Protein 3MUQ (pdb70)

Secondary structure (DSSP, 8-state):
-EEEEEEEHHHHHHTHHHHHHHHHHHHH--EEEEEEE-HHHHH--TTSSSSB----HHHHHHHHHTTSEEEEEE--EEB-EEE-TT-TT--TT-SSHHHHHHHHHHTT--EEE--S--HHHHH--HHHHHT--S-STTEEE-----TTT------B--BHHHHHHHGGG-S-EEEE---GGGEE--EEEEE-TTT-TTS-HHHHHHHHHHHHSHHHHHHHHHHH-/-EEEEEEEHHHHHHTGGGGTHHHHHHHH--EEEEEEE-HHHHH--TTSSSSB----HHHHHHHHHTTSEEEEEE--EEB-EEE-TT-TT--TT-S-HHHHHHHHHHTT--EEE--S-SHHHHH--HHHHHT----STTEEE-----TTT------B--BHHHHHHHGGG-S-EEEE---GGGEE--EEEEE-TTT-TTS-HHHHHHHHHHHHSHHHHHHHHHHH-

B-factor: mean 27.01, std 13.48, range [6.43, 118.41]

Sequence (450 aa):
EHVRLATTTSTYHSGLLDYLLPQFEEKDTGYKVDVIAAGTGKALKGENGDVDLVTHAPKAEGTFVEKGYGVLPRKLYNDFVIVGPKADPAKIKDDESVLDVFKEIANKNATFISRGDDSGTHKKEGFWAQTKIEPNFGGYRSVGQGGPTLNASEQGYTSDRGTWLAYQNKLDLEILFQGDEKLFNPYQVILVNPERYPTINYQGAKAFSDWLVNPRGQELINGFRLEHVRLATTTSTYHSGLLDYLLPQFEKDTGYKVDVIAAGTGKALKGENGDVDLVTHAPKAEGTFVEKGYGVLPRKLYNDFVIVGPKADPAKIKDDESVLDVFKEIANKNATFISRGDDSGTHKKEGFWAQTKIEPNFGGYRSVGQGGPTLNASEQGYTSDRGTWLAYQNKLDLEILFQGDEKLFNPYQVILVNPERYPTINYQGAKAFSDWLVNPRGQELINGFRL

Foldseek 3Di:
DEFEEEEAPLVVLLCLCVLFQVVLCVPPVYHYDYDHHHPVVSLVCLVQPGFKYYFDVVVVVVSVVVPQWDDKDWLKQADFKKFAPVPVLPCLPPQAVLVVVVSCQVVLFAEEALLASFSQNSLVVSCVVNVHDQPRPNYHHPNHDLVSQCVQVTGMYTGVVSCVVCVVPGNMDGRDRNYVSRITTDIMTGGRCVVPVPHDNVSSVSSVVCSPDPNNSVSSVVRRD/DEAEEEEEPLVVQLCLVVLFQVVLCVVPVYHYDYDYHHPVVSLVCQVLPGFKYYFDVVVVVVCVVVPQWPDKDFLKFADFKKFAPVPPLPCLPPDAVLVVVVSCQVVLFAEFALLASFSRNSLCVSCVVNVHDRPRPSYHNDNHDLVSQCSQVGTMYDGVVVCVVCVVVGNMDGRDGDHPSRITGDMMTGGHCVVVVPRPNVSSVSSVVCSNDPVNSVSSVVRHD

Organism: Vibrio parahaemolyticus serotype O3:K6 (strain RIMD 2210633) (NCBI:txid223926)

InterPro domains:
  IPR024370 PBP domain [PF12849] (28-248)
  IPR052738 ABC transporter tungstate-binding [PTHR37945] (5-270)

Solvent-accessible surface area: 19476 Å² total

CATH classification: 3.40.190.10 (+1 more: 3.40.190.10)

Nearest PDB structures (foldseek):
  3muq-assembly1_A  TM=1.004E+00  e=1.798E-47  Vibrio parahaemolyticus RIMD 2210633
  3kn3-assembly3_C  TM=7.436E-01  e=1.935E-24  Wolinella succinogenes
  3lr1-assembly1_A  TM=5.703E-01  e=4.621E-26  Geobacter sulfurreducens PCA
  5my5-assembly1_A  TM=5.866E-01  e=2.813E-23  Oleidesulfovibrio alaskensis G20
  5l9s-assembly2_B  TM=3.871E-01  e=1.522E-06  Agrobacterium fabrum str. C58

Radius of gyration: 23.58 Å; Cα contacts (8 Å, |Δi|>4): 899; chains: 2; bounding box: 56×64×48 Å

Structure (mmCIF, N/CA/C/O backbone):
data_3MUQ
#
_entry.id   3MUQ
#
_cell.length_a   107.075
_cell.length_b   109.088
_cell.length_c   51.665
_cell.angle_alpha   90.00
_cell.angle_beta   90.00
_cell.angle_gamma   90.00
#
_symmetry.space_group_name_H-M   'P 21 21 2'
#
loop_
_entity.id
_entity.type
_entity.pdbx_description
1 polymer 'uncharacterized conserved protein'
2 water water
#
loop_
_atom_site.group_PDB
_atom_site.id
_atom_site.type_symbol
_atom_site.label_atom_id
_atom_site.label_alt_id
_atom_site.label_comp_id
_atom_site.label_asym_id
_atom_site.label_entity_id
_atom_site.label_seq_id
_atom_site.pdbx_PDB_ins_code
_atom_site.Cartn_x
_atom_site.Cartn_y
_atom_site.Cartn_z
_atom_site.occupancy
_atom_site.B_iso_or_equiv
_atom_site.auth_seq_id
_atom_site.auth_comp_id
_atom_site.auth_asym_id
_atom_site.auth_atom_id
_atom_site.pdbx_PDB_model_num
ATOM 1 N N . GLU A 1 5 ? 57.622 20.179 18.894 1.00 38.03 27 GLU A N 1
ATOM 2 C CA . GLU A 1 5 ? 58.728 21.011 19.368 1.00 41.33 27 GLU A CA 1
ATOM 3 C C . GLU A 1 5 ? 59.961 20.175 19.742 1.00 32.89 27 GLU A C 1
ATOM 4 O O . GLU A 1 5 ? 59.891 19.244 20.553 1.00 29.57 27 GLU A O 1
ATOM 10 N N . HIS A 1 6 ? 61.094 20.498 19.132 1.00 29.32 28 HIS A N 1
ATOM 11 C CA . HIS A 1 6 ? 62.197 19.548 19.106 1.00 31.48 28 HIS A CA 1
ATOM 12 C C . HIS A 1 6 ? 63.367 19.917 20.004 1.00 29.35 28 HIS A C 1
ATOM 13 O O . HIS A 1 6 ? 63.816 21.060 20.027 1.00 26.17 28 HIS A O 1
ATOM 20 N N . VAL A 1 7 ? 63.818 18.934 20.775 1.00 20.50 29 VAL A N 1
ATOM 21 C CA . VAL A 1 7 ? 64.908 19.123 21.711 1.00 17.37 29 VAL A CA 1
ATOM 22 C C . VAL A 1 7 ? 66.026 18.176 21.307 1.00 22.02 29 VAL A C 1
ATOM 23 O O . VAL A 1 7 ? 65.813 16.979 21.198 1.00 22.98 29 VAL A O 1
ATOM 27 N N . ARG A 1 8 ? 67.209 18.713 21.057 1.00 16.11 30 ARG A N 1
ATOM 28 C CA . ARG A 1 8 ? 68.338 17.888 20.671 1.00 14.55 30 ARG A CA 1
ATOM 29 C C . ARG A 1 8 ? 69.240 17.646 21.878 1.00 15.27 30 ARG A C 1
ATOM 30 O O . ARG A 1 8 ? 69.708 18.598 22.508 1.00 16.46 30 ARG A O 1
ATOM 38 N N . LEU A 1 9 ? 69.471 16.368 22.181 1.00 16.88 31 LEU A N 1
ATOM 39 C CA . LEU A 1 9 ? 70.302 15.937 23.301 1.00 12.18 31 LEU A CA 1
ATOM 40 C C . LEU A 1 9 ? 71.557 15.252 22.792 1.00 18.57 31 LEU A C 1
ATOM 41 O O . LEU A 1 9 ? 71.469 14.275 22.049 1.00 18.10 31 LEU A O 1
ATOM 46 N N . ALA A 1 10 ? 72.725 15.756 23.181 1.00 16.50 32 ALA A N 1
ATOM 47 C CA . ALA A 1 10 ? 73.967 15.021 22.939 1.00 17.66 32 ALA A CA 1
ATOM 48 C C . ALA A 1 10 ? 74.261 14.168 24.162 1.00 16.75 32 ALA A C 1
ATOM 49 O O . ALA A 1 10 ? 74.202 14.655 25.302 1.00 17.34 32 ALA A O 1
ATOM 51 N N . THR A 1 11 ? 74.562 12.892 23.948 1.00 18.96 33 THR A N 1
ATOM 52 C CA . THR A 1 11 ? 74.982 12.044 25.067 1.00 23.46 33 THR A CA 1
ATOM 53 C C . THR A 1 11 ? 76.038 11.047 24.613 1.00 21.84 33 THR A C 1
ATOM 54 O O . THR A 1 11 ? 76.460 11.070 23.458 1.00 23.56 33 THR A O 1
ATOM 58 N N . THR A 1 12 ? 76.459 10.164 25.515 1.00 15.67 34 THR A N 1
ATOM 59 C CA . THR A 1 12 ? 77.470 9.172 25.163 1.00 22.08 34 THR A CA 1
ATOM 60 C C . THR A 1 12 ? 76.897 7.906 24.517 1.00 23.08 34 THR A C 1
ATOM 61 O O . THR A 1 12 ? 75.732 7.560 24.698 1.00 21.10 34 THR A O 1
ATOM 65 N N . THR A 1 13 ? 77.749 7.216 23.769 1.00 32.32 35 THR A N 1
ATOM 66 C CA . THR A 1 13 ? 77.400 5.933 23.173 1.00 32.56 35 THR A CA 1
ATOM 67 C C . THR A 1 13 ? 76.997 4.938 24.256 1.00 27.72 35 THR A C 1
ATOM 68 O O . THR A 1 13 ? 76.004 4.242 24.104 1.00 32.02 35 THR A O 1
ATOM 72 N N . SER A 1 14 ? 77.769 4.884 25.342 1.00 29.66 36 SER A N 1
ATOM 73 C CA . SER A 1 14 ? 77.422 4.073 26.507 1.00 35.15 36 SER A CA 1
ATOM 74 C C . SER A 1 14 ? 75.966 4.271 26.877 1.00 34.06 36 SER A C 1
ATOM 75 O O . SER A 1 14 ? 75.185 3.321 26.962 1.00 27.15 36 SER A O 1
ATOM 78 N N . THR A 1 15 ? 75.623 5.531 27.113 1.00 30.24 37 THR A N 1
ATOM 79 C CA . THR A 1 15 ? 74.298 5.907 27.582 1.00 26.23 37 THR A CA 1
ATOM 80 C C . THR A 1 15 ? 73.214 5.498 26.587 1.00 25.94 37 THR A C 1
ATOM 81 O O . THR A 1 15 ? 72.191 4.918 26.966 1.00 23.73 37 THR A O 1
ATOM 85 N N . TYR A 1 16 ? 73.446 5.794 25.313 1.00 23.70 38 TYR A N 1
ATOM 86 C CA . TYR A 1 16 ? 72.497 5.431 24.268 1.00 26.08 38 TYR A CA 1
ATOM 87 C C . TYR A 1 16 ? 72.221 3.935 24.265 1.00 29.51 38 TYR A C 1
ATOM 88 O O . TYR A 1 16 ? 71.075 3.505 24.127 1.00 33.63 38 TYR A O 1
ATOM 97 N N . HIS A 1 17 ? 73.268 3.137 24.409 1.00 29.56 39 HIS A N 1
ATOM 98 C CA . HIS A 1 17 ? 73.089 1.693 24.334 1.00 38.42 39 HIS A CA 1
ATOM 99 C C . HIS A 1 17 ? 72.538 1.104 25.621 1.00 34.53 39 HIS A C 1
ATOM 100 O O . HIS A 1 17 ? 71.907 0.048 25.600 1.00 30.66 39 HIS A O 1
ATOM 107 N N . SER A 1 18 ? 72.752 1.812 26.728 1.00 27.96 40 SER A N 1
ATOM 108 C CA . SER A 1 18 ? 72.264 1.389 28.034 1.00 27.35 40 SER A CA 1
ATOM 109 C C . SER A 1 18 ? 70.752 1.136 28.047 1.00 28.30 40 SER A C 1
ATOM 110 O O . SER A 1 18 ? 70.266 0.311 28.813 1.00 28.57 40 SER A O 1
ATOM 113 N N . GLY A 1 19 ? 70.010 1.852 27.206 1.00 30.37 41 GLY A N 1
ATOM 114 C CA . GLY A 1 19 ? 68.558 1.757 27.215 1.00 26.65 41 GLY A CA 1
ATOM 115 C C . GLY A 1 19 ? 67.864 2.775 28.115 1.00 28.03 41 GLY A C 1
ATOM 116 O O . GLY A 1 19 ? 66.638 2.895 28.101 1.00 23.86 41 GLY A O 1
ATOM 117 N N . LEU A 1 20 ? 68.644 3.519 28.895 1.00 23.83 42 LEU A N 1
ATOM 118 C CA . LEU A 1 20 ? 68.089 4.548 29.775 1.00 19.86 42 LEU A CA 1
ATOM 119 C C . LEU A 1 20 ? 67.035 5.437 29.100 1.00 17.88 42 LEU A C 1
ATOM 120 O O . LEU A 1 20 ? 65.938 5.635 29.624 1.00 23.20 42 LEU A O 1
ATOM 125 N N . LEU A 1 21 ? 67.381 5.981 27.942 1.00 14.25 43 LEU A N 1
ATOM 126 C CA . LEU A 1 21 ? 66.528 6.952 27.282 1.00 23.53 43 LEU A CA 1
ATOM 127 C C . LEU A 1 21 ? 65.228 6.335 26.759 1.00 29.19 43 LEU A C 1
ATOM 128 O O . LEU A 1 21 ? 64.177 6.994 26.743 1.00 24.83 43 LEU A O 1
ATOM 133 N N . ASP A 1 22 ? 65.295 5.068 26.363 1.00 29.32 44 ASP A N 1
ATOM 134 C CA . ASP A 1 22 ? 64.104 4.340 25.941 1.00 38.36 44 ASP A CA 1
ATOM 135 C C . ASP A 1 22 ? 63.103 4.259 27.075 1.00 35.79 44 ASP A C 1
ATOM 136 O O . ASP A 1 22 ? 61.903 4.132 26.849 1.00 37.09 44 ASP A O 1
ATOM 141 N N . TYR A 1 23 ? 63.608 4.344 28.298 1.00 33.50 45 TYR A N 1
ATOM 142 C CA . TYR A 1 23 ? 62.783 4.291 29.498 1.00 36.09 45 TYR A CA 1
ATOM 143 C C . TYR A 1 23 ? 62.158 5.656 29.820 1.00 35.16 45 TYR A C 1
ATOM 144 O O . TYR A 1 23 ? 61.050 5.733 30.338 1.00 42.98 45 TYR A O 1
ATOM 153 N N . LEU A 1 24 ? 62.878 6.731 29.518 1.00 26.11 46 LEU A N 1
ATOM 154 C CA . LEU A 1 24 ? 62.464 8.091 29.891 1.00 28.70 46 LEU A CA 1
ATOM 155 C C . LEU A 1 24 ? 61.617 8.821 28.848 1.00 23.29 46 LEU A C 1
ATOM 156 O O . LEU A 1 24 ? 60.599 9.445 29.172 1.00 22.07 46 LEU A O 1
ATOM 161 N N . LEU A 1 25 ? 62.078 8.773 27.604 1.00 22.04 47 LEU A N 1
ATOM 162 C CA . LEU A 1 25 ? 61.576 9.660 26.561 1.00 19.07 47 LEU A CA 1
ATOM 163 C C . LEU A 1 25 ? 60.104 9.538 26.269 1.00 19.04 47 LEU A C 1
ATOM 164 O O . LEU A 1 25 ? 59.441 10.556 26.089 1.00 18.44 47 LEU A O 1
ATOM 169 N N . PRO A 1 26 ? 59.595 8.295 26.184 1.00 22.01 48 PRO A N 1
ATOM 170 C CA . PRO A 1 26 ? 58.167 8.096 25.920 1.00 27.87 48 PRO A CA 1
ATOM 171 C C . PRO A 1 26 ? 57.292 8.823 26.934 1.00 25.27 48 PRO A C 1
ATOM 172 O O . PRO A 1 26 ? 56.351 9.526 26.541 1.00 19.87 48 PRO A O 1
ATOM 176 N N . GLN A 1 27 ? 57.600 8.678 28.224 1.00 20.94 49 GLN A N 1
ATOM 177 C CA . GLN A 1 27 ? 56.814 9.375 29.239 1.00 17.37 49 GLN A CA 1
ATOM 178 C C . GLN A 1 27 ? 56.985 10.890 29.134 1.00 18.91 49 GLN A C 1
ATOM 179 O O . GLN A 1 27 ? 56.018 11.653 29.254 1.00 21.12 49 GLN A O 1
ATOM 185 N N . PHE A 1 28 ? 58.215 11.335 28.901 1.00 14.71 50 PHE A N 1
ATOM 186 C CA . PHE A 1 28 ? 58.459 12.771 28.806 1.00 15.78 50 PHE A CA 1
ATOM 187 C C . PHE A 1 28 ? 57.689 13.386 27.649 1.00 17.30 50 PHE A C 1
ATOM 188 O O . PHE A 1 28 ? 57.140 14.477 27.790 1.00 18.64 50 PHE A O 1
ATOM 196 N N A GLU A 1 29 ? 57.641 12.698 26.508 0.51 16.40 51 GLU A N 1
ATOM 197 N N B GLU A 1 29 ? 57.630 12.679 26.525 0.49 16.38 51 GLU A N 1
ATOM 198 C CA A GLU A 1 29 ? 56.892 13.225 25.364 0.51 19.46 51 GLU A CA 1
ATOM 199 C CA B GLU A 1 29 ? 56.907 13.175 25.357 0.49 19.17 51 GLU A CA 1
ATOM 200 C C A GLU A 1 29 ? 55.410 13.239 25.674 0.51 21.27 51 GLU A C 1
ATOM 201 C C B GLU A 1 29 ? 55.416 13.204 25.623 0.49 21.30 51 GLU A C 1
ATOM 202 O O A GLU A 1 29 ? 54.712 14.205 25.370 0.51 23.05 51 GLU A O 1
ATOM 203 O O B GLU A 1 29 ? 54.723 14.148 25.249 0.49 22.71 51 GLU A O 1
ATOM 214 N N . LYS A 1 30 ? 54.933 12.151 26.267 1.00 23.53 52 LYS A N 1
ATOM 215 C CA . LYS A 1 30 ? 53.540 12.058 26.665 1.00 27.88 52 LYS A CA 1
ATOM 216 C C . LYS A 1 30 ? 53.210 13.223 27.586 1.00 30.16 52 LYS A C 1
ATOM 217 O O . LYS A 1 30 ? 52.176 13.868 27.442 1.00 28.16 52 LYS A O 1
ATOM 223 N N . ASP A 1 31 ? 54.095 13.495 28.537 1.00 26.90 53 ASP A N 1
ATOM 224 C CA . ASP A 1 31 ? 53.834 14.546 29.523 1.00 25.28 53 ASP A CA 1
ATOM 225 C C . ASP A 1 31 ? 53.829 15.947 28.919 1.00 25.02 53 ASP A C 1
ATOM 226 O O . ASP A 1 31 ? 52.947 16.741 29.206 1.00 26.23 53 ASP A O 1
ATOM 231 N N . THR A 1 32 ? 54.813 16.252 28.081 1.00 24.87 54 THR A N 1
ATOM 232 C CA . THR A 1 32 ? 55.062 17.642 27.711 1.00 23.83 54 THR A CA 1
ATOM 233 C C . THR A 1 32 ? 54.810 18.011 26.248 1.00 24.57 54 THR A C 1
ATOM 234 O O . THR A 1 32 ? 54.675 19.181 25.927 1.00 29.98 54 THR A O 1
ATOM 238 N N . GLY A 1 33 ? 54.772 17.021 25.371 1.00 21.52 55 GLY A N 1
ATOM 239 C CA . GLY A 1 33 ? 54.679 17.278 23.949 1.00 21.64 55 GLY A CA 1
ATOM 240 C C . GLY A 1 33 ? 56.023 17.545 23.279 1.00 28.91 55 GLY A C 1
ATOM 241 O O . GLY A 1 33 ? 56.075 17.755 22.068 1.00 24.67 55 GLY A O 1
ATOM 242 N N . TYR A 1 34 ? 57.116 17.553 24.040 1.00 23.80 56 TYR A N 1
ATOM 243 C CA . TYR A 1 34 ? 58.417 17.764 23.411 1.00 23.04 56 TYR A CA 1
ATOM 244 C C . TYR A 1 34 ? 58.936 16.457 22.839 1.00 27.13 56 TYR A C 1
ATOM 245 O O . TYR A 1 34 ? 58.748 15.391 23.435 1.00 23.06 56 TYR A O 1
ATOM 254 N N . LYS A 1 35 ? 59.602 16.545 21.692 1.00 25.59 57 LYS A N 1
ATOM 255 C CA . LYS A 1 35 ? 60.263 15.384 21.101 1.00 25.32 57 LYS A CA 1
ATOM 256 C C . LYS A 1 35 ? 61.778 15.501 21.225 1.00 21.69 57 LYS A C 1
ATOM 257 O O . LYS A 1 35 ? 62.375 16.456 20.741 1.00 25.07 57 LYS A O 1
ATOM 263 N N . VAL A 1 36 ? 62.406 14.528 21.869 1.00 22.09 58 VAL A N 1
ATOM 264 C CA . VAL A 1 36 ? 63.857 14.557 22.060 1.00 21.73 58 VAL A CA 1
ATOM 265 C C . VAL A 1 36 ? 64.593 13.731 20.999 1.00 24.67 58 VAL A C 1
ATOM 266 O O . VAL A 1 36 ? 64.348 12.536 20.871 1.00 22.13 58 VAL A O 1
ATOM 270 N N . ASP A 1 37 ? 65.471 14.371 20.226 1.00 17.46 59 ASP A N 1
ATOM 271 C CA . ASP A 1 37 ? 66.384 13.638 19.331 1.00 20.45 59 ASP A CA 1
ATOM 272 C C . ASP A 1 37 ? 67.692 13.388 20.073 1.00 20.54 59 ASP A C 1
ATOM 273 O O . ASP A 1 37 ? 68.292 14.315 20.612 1.00 23.09 59 ASP A O 1
ATOM 278 N N . VAL A 1 38 ? 68.123 12.136 20.106 1.00 18.88 60 VAL A N 1
ATOM 279 C CA . VAL A 1 38 ? 69.366 11.773 20.769 1.00 18.55 60 VAL A CA 1
ATOM 280 C C . VAL A 1 38 ? 70.495 11.633 19.742 1.00 25.69 60 VAL A C 1
ATOM 281 O O . VAL A 1 38 ? 70.344 10.960 18.721 1.00 20.68 60 VAL A O 1
ATOM 285 N N . ILE A 1 39 ? 71.610 12.308 20.000 1.00 20.86 61 ILE A N 1
ATOM 286 C CA . ILE A 1 39 ? 72.800 12.149 19.186 1.00 22.13 61 ILE A CA 1
ATOM 287 C C . ILE A 1 39 ? 73.910 11.642 20.097 1.00 22.90 61 ILE A C 1
ATOM 288 O O . ILE A 1 39 ? 74.382 12.362 20.984 1.00 22.57 61 ILE A O 1
ATOM 293 N N . ALA A 1 40 ? 74.325 10.406 19.871 1.00 21.02 62 ALA A N 1
ATOM 294 C CA . ALA A 1 40 ? 75.235 9.723 20.780 1.00 27.12 62 ALA A CA 1
ATOM 295 C C . ALA A 1 40 ? 76.640 9.655 20.208 1.00 31.86 62 ALA A C 1
ATOM 296 O O . ALA A 1 40 ? 76.835 9.250 19.070 1.00 40.38 62 ALA A O 1
ATOM 298 N N . ALA A 1 41 ? 77.615 10.062 21.004 1.00 23.56 63 ALA A N 1
ATOM 299 C CA . ALA A 1 41 ? 78.999 10.079 20.566 1.00 27.23 63 ALA A CA 1
ATOM 300 C C . ALA A 1 41 ? 79.907 9.903 21.776 1.00 31.75 63 ALA A C 1
ATOM 301 O O . ALA A 1 41 ? 79.440 9.611 22.879 1.00 31.57 63 ALA A O 1
ATOM 303 N N . GLY A 1 42 ? 81.208 10.073 21.570 1.00 32.24 64 GLY A N 1
ATOM 304 C CA . GLY A 1 42 ? 82.148 10.065 22.673 1.00 28.01 64 GLY A CA 1
ATOM 305 C C . GLY A 1 42 ? 81.926 11.285 23.544 1.00 24.97 64 GLY A C 1
ATOM 306 O O . GLY A 1 42 ? 81.265 12.239 23.136 1.00 25.22 64 GLY A O 1
ATOM 307 N N . THR A 1 43 ? 82.473 11.250 24.751 1.00 24.64 65 THR A N 1
ATOM 308 C CA . THR A 1 43 ? 82.288 12.329 25.715 1.00 19.74 65 THR A CA 1
ATOM 309 C C . THR A 1 43 ? 82.792 13.672 25.201 1.00 22.16 65 THR A C 1
ATOM 310 O O . THR A 1 43 ? 82.071 14.666 25.255 1.00 22.24 65 THR A O 1
ATOM 314 N N . GLY A 1 44 ? 84.030 13.704 24.705 1.00 20.02 66 GLY A N 1
ATOM 315 C CA . GLY A 1 44 ? 84.585 14.942 24.182 1.00 17.06 66 GLY A CA 1
ATOM 316 C C . GLY A 1 44 ? 83.743 15.503 23.039 1.00 23.31 66 GLY A C 1
ATOM 317 O O . GLY A 1 44 ? 83.586 16.722 22.910 1.00 22.32 66 GLY A O 1
ATOM 318 N N . LYS A 1 45 ? 83.198 14.613 22.205 1.00 20.94 67 LYS A N 1
ATOM 319 C CA . LYS A 1 45 ? 82.416 15.041 21.043 1.00 26.61 67 LYS A CA 1
ATOM 320 C C . LYS A 1 45 ? 81.036 15.554 21.472 1.00 24.83 67 LYS A C 1
ATOM 321 O O . LYS A 1 45 ? 80.583 16.611 21.020 1.00 21.23 67 LYS A O 1
ATOM 327 N N . ALA A 1 46 ? 80.372 14.807 22.349 1.00 16.45 68 AL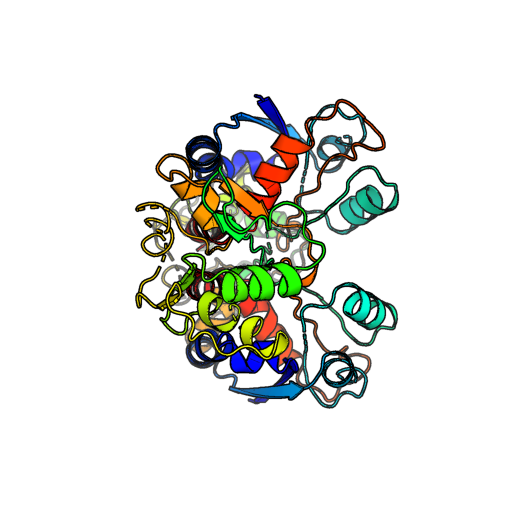A A N 1
ATOM 328 C CA . ALA A 1 46 ? 79.117 15.273 22.919 1.00 14.13 68 ALA A CA 1
ATOM 329 C C . ALA A 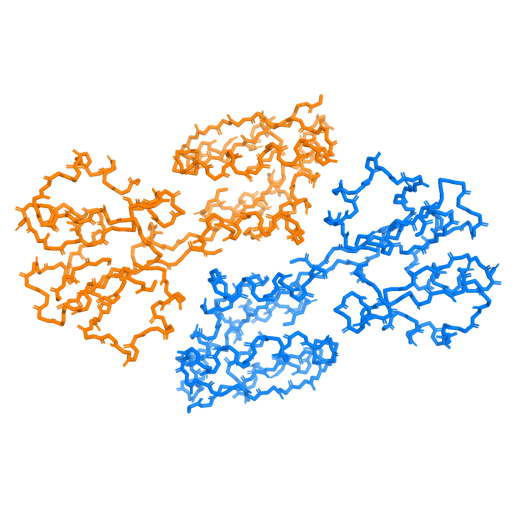1 46 ? 79.284 16.693 23.482 1.00 15.73 68 ALA A C 1
ATOM 330 O O . ALA A 1 46 ? 78.500 17.588 23.167 1.00 17.79 68 ALA A O 1
ATOM 332 N N . LEU A 1 47 ? 80.300 16.909 24.311 1.00 20.17 69 LEU A N 1
ATOM 333 C CA . LEU A 1 47 ? 80.503 18.239 24.910 1.00 17.85 69 LEU A CA 1
ATOM 334 C C . LEU A 1 47 ? 80.870 19.295 23.856 1.00 19.48 69 LEU A C 1
ATOM 335 O O . LEU A 1 47 ? 80.433 20.456 23.916 1.00 21.44 69 LEU A O 1
ATOM 340 N N . LYS A 1 48 ? 81.675 18.889 22.886 1.00 15.84 70 LYS A N 1
ATOM 341 C CA . LYS A 1 48 ? 82.031 19.778 21.776 1.00 18.07 70 LYS A CA 1
ATOM 342 C C . LYS A 1 48 ? 80.792 20.229 20.997 1.00 15.24 70 LYS A C 1
ATOM 343 O O . LYS A 1 48 ? 80.695 21.380 20.555 1.00 19.67 70 LYS A O 1
ATOM 357 N N . GLY A 1 50 ? 77.902 20.612 22.249 1.00 13.90 72 GLY A N 1
ATOM 358 C CA . GLY A 1 50 ? 77.295 21.603 23.125 1.00 13.40 72 GLY A CA 1
ATOM 359 C C . GLY A 1 50 ? 78.045 22.927 23.082 1.00 15.71 72 GLY A C 1
ATOM 360 O O . GLY A 1 50 ? 77.450 24.015 22.981 1.00 18.47 72 GLY A O 1
ATOM 361 N N . GLU A 1 51 ? 79.368 22.843 23.140 1.00 12.79 73 GLU A N 1
ATOM 362 C CA . GLU A 1 51 ? 80.218 24.032 22.964 1.00 13.65 73 GLU A CA 1
ATOM 363 C C . GLU A 1 51 ? 79.945 24.753 21.631 1.00 16.75 73 GLU A C 1
ATOM 364 O O . GLU A 1 51 ? 79.984 25.990 21.549 1.00 12.92 73 GLU A O 1
ATOM 370 N N . ASN A 1 52 ? 79.689 23.976 20.583 1.00 17.01 74 ASN A N 1
ATOM 371 C CA . ASN A 1 52 ? 79.436 24.557 19.264 1.00 17.40 74 ASN A CA 1
ATOM 372 C C . ASN A 1 52 ? 77.973 24.946 18.999 1.00 22.26 74 ASN A C 1
ATOM 373 O O . ASN A 1 52 ? 77.658 25.508 17.950 1.00 20.22 74 ASN A O 1
ATOM 378 N N . GLY A 1 53 ? 77.083 24.652 19.945 1.00 14.98 75 GLY A N 1
ATOM 379 C CA . GLY A 1 53 ? 75.686 25.030 19.797 1.00 13.17 75 GLY A CA 1
ATOM 380 C C . GLY A 1 53 ? 74.915 24.193 18.792 1.00 21.00 75 GLY A C 1
ATOM 381 O O . GLY A 1 53 ? 73.914 24.648 18.232 1.00 18.30 75 GLY A O 1
ATOM 382 N N . ASP A 1 54 ? 75.373 22.960 18.573 1.00 17.21 76 ASP A N 1
ATOM 383 C CA . ASP A 1 54 ? 74.717 22.046 17.639 1.00 21.12 76 ASP A CA 1
ATOM 384 C C . ASP A 1 54 ? 73.484 21.417 18.283 1.00 23.82 76 ASP A C 1
ATOM 385 O O . ASP A 1 54 ? 72.576 20.986 17.576 1.00 20.18 76 ASP A O 1
ATOM 390 N N . VAL A 1 55 ? 73.485 21.329 19.620 1.00 16.79 77 VAL A N 1
ATOM 391 C CA . VAL A 1 55 ? 72.413 20.683 20.370 1.00 13.84 77 VAL A CA 1
ATOM 392 C C . VAL A 1 55 ? 71.945 21.613 21.498 1.00 17.82 77 VAL A C 1
ATOM 393 O O . VAL A 1 55 ? 72.577 22.640 21.766 1.00 11.74 77 VAL A O 1
ATOM 397 N N . ASP A 1 56 ? 70.867 21.236 22.179 1.00 14.54 78 ASP A N 1
ATOM 398 C CA . ASP A 1 56 ? 70.271 22.103 23.202 1.00 10.61 78 ASP A CA 1
ATOM 399 C C . ASP A 1 56 ? 70.724 21.797 24.617 1.00 14.97 78 ASP A C 1
ATOM 400 O O . ASP A 1 56 ? 70.665 22.670 25.487 1.00 15.27 78 ASP A O 1
ATOM 405 N N . LEU A 1 57 ? 71.131 20.553 24.856 1.00 13.84 79 LEU A N 1
ATOM 406 C CA . LEU A 1 57 ? 71.685 20.175 26.150 1.00 15.23 79 LEU A CA 1
ATOM 407 C C . LEU A 1 57 ? 72.488 18.886 26.029 1.00 17.01 79 LEU A C 1
ATOM 408 O O . LEU A 1 57 ? 72.398 18.180 25.019 1.00 16.55 79 LEU A O 1
ATOM 413 N N . VAL A 1 58 ? 73.272 18.580 27.061 1.00 18.57 80 VAL A N 1
ATOM 414 C CA . VAL A 1 58 ? 74.116 17.396 27.054 1.00 11.31 80 VAL A CA 1
ATOM 415 C C . VAL A 1 58 ? 73.923 16.544 28.306 1.00 14.98 80 VAL A C 1
ATOM 416 O O . VAL A 1 58 ? 73.570 17.046 29.380 1.00 15.13 80 VAL A O 1
ATOM 428 N N . THR A 1 60 ? 76.242 13.609 30.187 1.00 13.62 82 THR A N 1
ATOM 429 C CA . THR A 1 60 ? 77.453 12.807 30.227 1.00 13.06 82 THR A CA 1
ATOM 430 C C . THR A 1 60 ? 77.728 12.352 31.668 1.00 19.35 82 THR A C 1
ATOM 431 O O . THR A 1 60 ? 77.006 12.722 32.604 1.00 20.28 82 THR A O 1
ATOM 435 N N . HIS A 1 61 ? 78.766 11.545 31.841 1.00 17.39 83 HIS A N 1
ATOM 436 C CA . HIS A 1 61 ? 79.154 11.078 33.163 1.00 19.16 83 HIS A CA 1
ATOM 437 C C . HIS A 1 61 ? 80.664 11.230 33.330 1.00 22.00 83 HIS A C 1
ATOM 438 O O . HIS A 1 61 ? 81.370 10.251 33.582 1.00 26.70 83 HIS A O 1
ATOM 445 N N . ALA A 1 62 ? 81.137 12.470 33.176 1.00 18.88 84 ALA A N 1
ATOM 446 C CA . ALA A 1 62 ? 82.561 12.822 33.235 1.00 16.40 84 ALA A CA 1
ATOM 447 C C . ALA A 1 62 ? 82.717 14.147 33.968 1.00 17.15 84 ALA A C 1
ATOM 448 O O . ALA A 1 62 ? 82.821 15.203 33.342 1.00 19.44 84 ALA A O 1
ATOM 450 N N . PRO A 1 63 ? 82.723 14.092 35.313 1.00 18.98 85 PRO A N 1
ATOM 451 C CA . PRO A 1 63 ? 82.750 15.274 36.185 1.00 15.54 85 PRO A CA 1
ATOM 452 C C . PRO A 1 63 ? 83.845 16.293 35.842 1.00 17.02 85 PRO A C 1
ATOM 453 O O . PRO A 1 63 ? 83.597 17.495 35.921 1.00 21.24 85 PRO A O 1
ATOM 457 N N . LYS A 1 64 ? 85.038 15.830 35.480 1.00 20.05 86 LYS A N 1
ATOM 458 C CA . LYS A 1 64 ? 86.127 16.755 35.232 1.00 20.29 86 LYS A CA 1
ATOM 459 C C . LYS A 1 64 ? 85.868 17.510 33.937 1.00 21.93 86 LYS A C 1
ATOM 460 O O . LYS A 1 64 ? 85.971 18.735 33.884 1.00 22.79 86 LYS A O 1
ATOM 466 N N . ALA A 1 65 ? 85.545 16.764 32.886 1.00 20.30 87 ALA A N 1
ATOM 467 C CA . ALA A 1 65 ? 85.251 17.373 31.605 1.00 21.36 87 ALA A CA 1
ATOM 468 C C . ALA A 1 65 ? 84.044 18.324 31.732 1.00 24.28 87 ALA A C 1
ATOM 469 O O . ALA A 1 65 ? 84.047 19.428 31.176 1.00 23.27 87 ALA A O 1
ATOM 471 N N . GLU A 1 66 ? 83.030 17.911 32.493 1.00 19.58 88 GLU A N 1
ATOM 472 C CA . GLU A 1 66 ? 81.846 18.749 32.698 1.00 19.06 88 GLU A CA 1
ATOM 473 C C . GLU A 1 66 ? 82.149 20.008 33.497 1.00 21.78 88 GLU A C 1
ATOM 474 O O . GLU A 1 66 ? 81.494 21.038 33.312 1.00 18.49 88 GLU A O 1
ATOM 480 N N . GLY A 1 67 ? 83.113 19.918 34.411 1.00 22.89 89 GLY A N 1
ATOM 481 C CA . GLY A 1 67 ? 83.498 21.070 35.215 1.00 22.55 89 GLY A CA 1
ATOM 482 C C . GLY A 1 67 ? 84.085 22.171 34.344 1.00 22.83 89 GLY A C 1
ATOM 483 O O . GLY A 1 67 ? 83.747 23.339 34.480 1.00 28.73 89 GLY A O 1
ATOM 484 N N . THR A 1 68 ? 84.969 21.781 33.434 1.00 23.62 90 THR A N 1
ATOM 485 C CA . THR A 1 68 ? 85.551 22.708 32.468 1.00 22.01 90 THR A CA 1
ATOM 486 C C . THR A 1 68 ? 84.468 23.276 31.543 1.00 20.70 90 THR A C 1
ATOM 487 O O . THR A 1 68 ? 84.421 24.485 31.271 1.00 21.16 90 THR A O 1
ATOM 491 N N . PHE A 1 69 ? 83.594 22.392 31.068 1.00 17.51 91 PHE A N 1
ATOM 492 C CA . PHE A 1 69 ? 82.484 22.783 30.203 1.00 15.23 91 PHE A CA 1
ATOM 493 C C . PHE A 1 69 ? 81.694 23.940 30.823 1.00 20.49 91 PHE A C 1
ATOM 494 O O . PHE A 1 69 ? 81.403 24.951 30.167 1.00 24.18 91 PHE A O 1
ATOM 502 N N . VAL A 1 70 ? 81.378 23.807 32.102 1.00 13.09 92 VAL A N 1
ATOM 503 C CA . VAL A 1 70 ? 80.600 24.832 32.811 1.00 15.69 92 VAL A CA 1
ATOM 504 C C . VAL A 1 70 ? 81.451 26.065 33.123 1.00 25.20 92 VAL A C 1
ATOM 505 O O . VAL A 1 70 ? 80.992 27.208 33.012 1.00 26.73 92 VAL A O 1
ATOM 509 N N . GLU A 1 71 ? 82.699 25.823 33.512 1.00 24.77 93 GLU A N 1
ATOM 510 C CA . GLU A 1 71 ? 83.599 26.909 33.878 1.00 27.80 93 GLU A CA 1
ATOM 511 C C . GLU A 1 71 ? 83.821 27.858 32.696 1.00 25.64 93 GLU A C 1
ATOM 512 O O . GLU A 1 71 ? 83.828 29.086 32.857 1.00 24.83 93 GLU A O 1
ATOM 518 N N . LYS A 1 72 ? 83.969 27.296 31.500 1.00 25.54 94 LYS A N 1
ATOM 519 C CA . LYS A 1 72 ? 84.207 28.118 30.315 1.00 24.10 94 LYS A CA 1
ATOM 520 C C . LYS A 1 72 ? 82.925 28.766 29.814 1.00 25.26 94 LYS A C 1
ATOM 521 O O . LYS A 1 72 ? 82.947 29.532 28.842 1.00 22.11 94 LYS A O 1
ATOM 527 N N . GLY A 1 73 ? 81.811 28.461 30.484 1.00 25.43 95 GLY A N 1
ATOM 528 C CA . GLY A 1 73 ? 80.527 29.078 30.172 1.00 21.03 95 GLY A CA 1
ATOM 529 C C . GLY A 1 73 ? 79.751 28.416 29.037 1.00 24.35 95 GLY A C 1
ATOM 530 O O . GLY A 1 73 ? 78.734 28.939 28.577 1.00 22.57 95 GLY A O 1
ATOM 531 N N . TYR A 1 74 ? 80.227 27.264 28.584 1.00 15.92 96 TYR A N 1
ATOM 532 C CA . TYR A 1 74 ? 79.584 26.557 27.485 1.00 18.78 96 TYR A CA 1
ATOM 533 C C . TYR A 1 74 ? 78.227 26.008 27.902 1.00 17.99 96 TYR A C 1
ATOM 534 O O . TYR A 1 74 ? 77.266 26.038 27.132 1.00 15.79 96 TYR A O 1
ATOM 543 N N . GLY A 1 75 ? 78.154 25.510 29.130 1.00 16.85 97 GLY A N 1
ATOM 544 C CA . GLY A 1 75 ? 76.907 24.986 29.661 1.00 16.83 97 GLY A CA 1
ATOM 545 C C . GLY A 1 75 ? 76.502 25.694 30.940 1.00 22.67 97 GLY A C 1
ATOM 546 O O . GLY A 1 75 ? 77.355 26.289 31.634 1.00 18.51 97 GLY A O 1
ATOM 547 N N . VAL A 1 76 ? 75.205 25.634 31.244 1.00 16.22 98 VAL A N 1
ATOM 548 C CA . VAL A 1 76 ? 74.653 26.231 32.452 1.00 14.15 98 VAL A CA 1
ATOM 549 C C . VAL A 1 76 ? 73.652 25.287 33.110 1.00 15.46 98 VAL A C 1
ATOM 550 O O . VAL A 1 76 ? 73.253 24.292 32.511 1.00 14.86 98 VAL A O 1
ATOM 554 N N . LEU A 1 77 ? 73.238 25.638 34.331 1.00 14.47 99 LEU A N 1
ATOM 555 C CA . LEU A 1 77 ? 72.365 24.815 35.174 1.00 13.78 99 LEU A CA 1
ATOM 556 C C . LEU A 1 77 ? 72.703 23.328 35.174 1.00 9.34 99 LEU A C 1
ATOM 557 O O . LEU A 1 77 ? 71.829 22.487 34.954 1.00 15.82 99 LEU A O 1
ATOM 562 N N . PRO A 1 78 ? 73.967 22.993 35.452 1.00 12.37 100 PRO A N 1
ATOM 563 C CA . PRO A 1 78 ? 74.316 21.578 35.509 1.00 14.84 100 PRO A CA 1
ATOM 564 C C . PRO A 1 78 ? 73.610 20.915 36.686 1.00 19.56 100 PRO A C 1
ATOM 565 O O . PRO A 1 78 ? 73.481 21.504 37.763 1.00 16.64 100 PRO A O 1
ATOM 569 N N . ARG A 1 79 ? 73.144 19.696 36.464 1.00 14.00 101 ARG A N 1
ATOM 570 C CA . ARG A 1 79 ? 72.402 18.987 37.478 1.00 18.90 101 ARG A CA 1
ATOM 571 C C . ARG A 1 79 ? 72.810 17.547 37.481 1.00 19.52 101 ARG A C 1
ATOM 572 O O . ARG A 1 79 ? 72.937 16.917 36.421 1.00 19.56 101 ARG A O 1
ATOM 580 N N . LYS A 1 80 ? 73.005 17.022 38.684 1.00 15.11 102 LYS A N 1
ATOM 581 C CA . LYS A 1 80 ? 73.330 15.611 38.839 1.00 21.48 102 LYS A CA 1
ATOM 582 C C . LYS A 1 80 ? 72.051 14.791 38.713 1.00 19.21 102 LYS A C 1
ATOM 583 O O . LYS A 1 80 ? 71.086 15.037 39.417 1.00 24.98 102 LYS A O 1
ATOM 589 N N . LEU A 1 81 ? 72.043 13.847 37.778 1.00 15.84 103 LEU A N 1
ATOM 590 C CA . LEU A 1 81 ? 70.892 12.988 37.531 1.00 17.53 103 LEU A CA 1
ATOM 591 C C . LEU A 1 81 ? 70.856 11.762 38.432 1.00 17.45 103 LEU A C 1
ATOM 592 O O . LEU A 1 81 ? 69.786 11.312 38.858 1.00 23.30 103 LEU A O 1
ATOM 605 N N . TYR A 1 83 ? 73.829 8.802 40.687 1.00 19.93 105 TYR A N 1
ATOM 606 C CA . TYR A 1 83 ? 75.177 8.310 40.947 1.00 19.02 105 TYR A CA 1
ATOM 607 C C . TYR A 1 83 ? 75.196 6.795 40.824 1.00 20.01 105 TYR A C 1
ATOM 608 O O . TYR A 1 83 ? 74.786 6.099 41.747 1.00 25.44 105 TYR A O 1
ATOM 617 N N . ASN A 1 84 ? 75.660 6.284 39.688 1.00 20.76 106 ASN A N 1
ATOM 618 C CA . ASN A 1 84 ? 75.812 4.833 39.493 1.00 20.60 106 ASN A CA 1
ATOM 619 C C . ASN A 1 84 ? 77.024 4.270 40.232 1.00 21.53 106 ASN A C 1
ATOM 620 O O . ASN A 1 84 ? 78.161 4.638 39.937 1.00 24.20 106 ASN A O 1
ATOM 625 N N . ASP A 1 85 ? 76.773 3.352 41.162 1.00 17.99 107 ASP A N 1
ATOM 626 C CA . ASP A 1 85 ? 77.765 2.901 42.135 1.00 21.09 107 ASP A CA 1
ATOM 627 C C . ASP A 1 85 ? 77.731 1.364 42.173 1.00 24.91 107 ASP A C 1
ATOM 628 O O . ASP A 1 85 ? 76.833 0.768 42.767 1.00 22.05 107 ASP A O 1
ATOM 633 N N . PHE A 1 86 ? 78.703 0.727 41.527 1.00 20.60 108 PHE A N 1
ATOM 634 C CA . PHE A 1 86 ? 78.700 -0.728 41.382 1.00 20.41 108 PHE A CA 1
ATOM 635 C C . PHE A 1 86 ? 79.834 -1.377 42.167 1.00 19.46 108 PHE A C 1
ATOM 636 O O . PHE A 1 86 ? 80.910 -0.793 42.310 1.00 16.59 108 PHE A O 1
ATOM 644 N N . VAL A 1 87 ? 79.588 -2.578 42.687 1.00 12.89 109 VAL A N 1
ATOM 645 C CA . VAL A 1 87 ? 80.618 -3.321 43.407 1.00 17.96 109 VAL A CA 1
ATOM 646 C C . VAL A 1 87 ? 80.644 -4.768 42.935 1.00 17.26 109 VAL A C 1
ATOM 647 O O . VAL A 1 87 ? 79.648 -5.269 42.415 1.00 17.23 109 VAL A O 1
ATOM 651 N N . ILE A 1 88 ? 81.785 -5.427 43.111 1.00 14.68 110 ILE A N 1
ATOM 652 C CA . ILE A 1 88 ? 81.912 -6.831 42.763 1.00 13.79 110 ILE A CA 1
ATOM 653 C C . ILE A 1 88 ? 81.866 -7.615 44.063 1.00 17.80 110 ILE A C 1
ATOM 654 O O . ILE A 1 88 ? 82.692 -7.417 44.950 1.00 19.67 110 ILE A O 1
ATOM 659 N N . VAL A 1 89 ? 80.879 -8.487 44.190 1.00 18.38 111 VAL A N 1
ATOM 660 C CA . VAL A 1 89 ? 80.762 -9.298 45.387 1.00 16.75 111 VAL A CA 1
ATOM 661 C C . VAL A 1 89 ? 81.031 -10.764 45.051 1.00 23.58 111 VAL A C 1
ATOM 662 O O . VAL A 1 89 ? 80.931 -11.176 43.892 1.00 21.06 111 VAL A O 1
ATOM 666 N N . GLY A 1 90 ? 81.402 -11.540 46.063 1.00 18.24 112 GLY A N 1
ATOM 667 C CA . GLY A 1 90 ? 81.701 -12.946 45.870 1.00 15.26 112 GLY A CA 1
ATOM 668 C C . GLY A 1 90 ? 81.908 -13.650 47.196 1.00 19.62 112 GLY A C 1
ATOM 669 O O . GLY A 1 90 ? 81.673 -13.068 48.248 1.00 19.92 112 GLY A O 1
ATOM 670 N N . PRO A 1 91 ? 82.353 -14.915 47.153 1.00 21.04 113 PRO A N 1
ATOM 671 C CA . PRO A 1 91 ? 82.494 -15.669 48.400 1.00 17.53 113 PRO A CA 1
ATOM 672 C C . PRO A 1 91 ? 83.604 -15.047 49.222 1.00 22.81 113 PRO A C 1
ATOM 673 O O . PRO A 1 91 ? 84.594 -14.571 48.657 1.00 20.86 113 PRO A O 1
ATOM 677 N N . LYS A 1 92 ? 83.447 -15.056 50.540 1.00 24.56 114 LYS A N 1
ATOM 678 C CA . LYS A 1 92 ? 84.467 -14.502 51.414 1.00 31.00 114 LYS A CA 1
ATOM 679 C C . LYS A 1 92 ? 85.845 -15.096 51.087 1.00 28.99 114 LYS A C 1
ATOM 680 O O . LYS A 1 92 ? 86.860 -14.412 51.159 1.00 37.66 114 LYS A O 1
ATOM 686 N N . ALA A 1 93 ? 85.866 -16.367 50.704 1.00 25.90 115 ALA A N 1
ATOM 687 C CA . ALA A 1 93 ? 87.113 -17.060 50.405 1.00 27.43 115 ALA A CA 1
ATOM 688 C C . ALA A 1 93 ? 87.747 -16.669 49.057 1.00 26.35 115 ALA A C 1
ATOM 689 O O . ALA A 1 93 ? 88.892 -17.009 48.799 1.00 30.49 115 ALA A O 1
ATOM 691 N N . ASP A 1 94 ? 86.999 -15.985 48.192 1.00 22.63 116 ASP A N 1
ATOM 692 C CA . ASP A 1 94 ? 87.571 -15.405 46.974 1.00 24.01 116 ASP A CA 1
ATOM 693 C C . ASP A 1 94 ? 88.458 -16.374 46.182 1.00 25.04 116 ASP A C 1
ATOM 694 O O . ASP A 1 94 ? 89.646 -16.121 45.976 1.00 22.31 116 ASP A O 1
ATOM 699 N N . PRO A 1 95 ? 87.867 -17.464 45.696 1.00 28.29 117 PRO A N 1
ATOM 700 C CA . PRO A 1 95 ? 88.631 -18.536 45.051 1.00 33.43 117 PRO A CA 1
ATOM 701 C C . PRO A 1 95 ? 89.319 -18.108 43.758 1.00 35.06 117 PRO A C 1
ATOM 702 O O . PRO A 1 95 ? 90.299 -18.751 43.375 1.00 39.08 117 PRO A O 1
ATOM 706 N N . ALA A 1 96 ? 88.834 -17.061 43.093 1.00 25.25 118 ALA A N 1
ATOM 707 C CA . ALA A 1 96 ? 89.527 -16.564 41.901 1.00 24.51 118 ALA A CA 1
ATOM 708 C C . ALA A 1 96 ? 90.641 -15.581 42.250 1.00 27.97 118 ALA A C 1
ATOM 709 O O . ALA A 1 96 ? 91.346 -15.087 41.366 1.00 26.89 118 ALA A O 1
ATOM 711 N N . LYS A 1 97 ? 90.784 -15.289 43.538 1.00 29.00 119 LYS A N 1
ATOM 712 C CA . LYS A 1 97 ? 91.783 -14.337 44.005 1.00 35.66 119 LYS A CA 1
ATOM 713 C C . LYS A 1 97 ? 91.701 -12.992 43.266 1.00 36.01 119 LYS A C 1
ATOM 714 O O . LYS A 1 97 ? 92.703 -12.497 42.747 1.00 34.77 119 LYS A O 1
ATOM 720 N N . ILE A 1 98 ? 90.515 -12.392 43.224 1.00 25.64 120 ILE A N 1
ATOM 721 C CA . ILE A 1 98 ? 90.374 -11.086 42.581 1.00 21.66 120 ILE A CA 1
ATOM 722 C C . ILE A 1 98 ? 90.501 -9.936 43.573 1.00 26.38 120 ILE A C 1
ATOM 723 O O . ILE A 1 98 ? 90.631 -8.776 43.171 1.00 28.05 120 ILE A O 1
ATOM 728 N N . LYS A 1 99 ? 90.438 -10.267 44.860 1.00 27.49 121 LYS A N 1
ATOM 729 C CA . LYS A 1 99 ? 90.364 -9.289 45.949 1.00 37.26 121 LYS A CA 1
ATOM 730 C C . LYS A 1 99 ? 91.368 -8.133 45.849 1.00 40.04 121 LYS A C 1
ATOM 731 O O . LYS A 1 99 ? 91.067 -7.003 46.242 1.00 43.39 121 LYS A O 1
ATOM 737 N N . ASP A 1 100 ? 92.558 -8.409 45.324 1.00 37.42 122 ASP A N 1
ATOM 738 C CA . ASP A 1 100 ? 93.587 -7.381 45.268 1.00 42.20 122 ASP A CA 1
ATOM 739 C C . ASP A 1 100 ? 93.975 -6.983 43.848 1.00 49.09 122 ASP A C 1
ATOM 740 O O . ASP A 1 100 ? 95.094 -6.523 43.622 1.00 52.94 122 ASP A O 1
ATOM 745 N N . ASP A 1 101 ? 93.068 -7.157 42.891 1.00 46.73 123 ASP A N 1
ATOM 746 C CA . ASP A 1 101 ? 93.361 -6.762 41.516 1.00 46.13 123 ASP A CA 1
ATOM 747 C C . ASP A 1 101 ? 93.285 -5.252 41.379 1.00 46.01 123 ASP A C 1
ATOM 748 O O . ASP A 1 101 ? 92.726 -4.578 42.240 1.00 41.55 123 ASP A O 1
ATOM 753 N N . GLU A 1 102 ? 93.859 -4.728 40.299 1.00 55.33 124 GLU A N 1
ATOM 754 C CA . GLU A 1 102 ? 93.983 -3.285 40.116 1.00 58.70 124 GLU A CA 1
ATOM 755 C C . GLU A 1 102 ? 92.774 -2.672 39.434 1.00 52.35 124 GLU A C 1
ATOM 756 O O . GLU A 1 102 ? 92.286 -1.626 39.855 1.00 56.80 124 GLU A O 1
ATOM 762 N N . SER A 1 103 ? 92.307 -3.311 38.367 1.00 42.37 125 SER A N 1
ATOM 763 C CA . SER A 1 103 ? 91.171 -2.793 37.620 1.00 37.06 125 SER A CA 1
ATOM 764 C C . SER A 1 103 ? 90.040 -3.804 37.618 1.00 35.77 125 SER A C 1
ATOM 765 O O . SER A 1 103 ? 90.249 -4.974 37.928 1.00 33.97 125 SER A O 1
ATOM 768 N N . VAL A 1 104 ? 88.839 -3.352 37.277 1.00 31.26 126 VAL A N 1
ATOM 769 C CA . VAL A 1 104 ? 87.709 -4.254 37.201 1.00 27.05 126 VAL A CA 1
ATOM 770 C C . VAL A 1 104 ? 87.862 -5.132 35.955 1.00 29.22 126 VAL A C 1
ATOM 771 O O . VAL A 1 104 ? 87.348 -6.257 35.900 1.00 25.45 126 VAL A O 1
ATOM 775 N N . LEU A 1 105 ? 88.589 -4.639 34.954 1.00 29.13 127 LEU A N 1
ATOM 776 C CA . LEU A 1 105 ? 88.822 -5.462 33.771 1.00 28.89 127 LEU A CA 1
ATOM 777 C C . LEU A 1 105 ? 89.734 -6.656 34.111 1.00 29.22 127 LEU A C 1
ATOM 778 O O . LEU A 1 105 ? 89.507 -7.764 33.633 1.00 28.13 127 LEU A O 1
ATOM 783 N N . ASP A 1 106 ? 90.741 -6.439 34.957 1.00 23.86 128 ASP A N 1
ATOM 784 C CA . ASP A 1 106 ? 91.526 -7.551 35.493 1.00 24.92 128 ASP A CA 1
ATOM 785 C C . ASP A 1 106 ? 90.637 -8.543 36.250 1.00 26.08 128 ASP A C 1
ATOM 786 O O . ASP A 1 106 ? 90.792 -9.768 36.130 1.00 29.43 128 ASP A O 1
ATOM 791 N N . VAL A 1 107 ? 89.707 -8.012 37.032 1.00 17.51 129 VAL A N 1
ATOM 792 C CA . VAL A 1 107 ? 88.793 -8.860 37.780 1.00 17.43 129 VAL A CA 1
ATOM 793 C C . VAL A 1 107 ? 87.965 -9.750 36.840 1.00 17.90 129 VAL A C 1
ATOM 794 O O . VAL A 1 107 ? 87.891 -10.967 37.029 1.00 22.76 129 VAL A O 1
ATOM 798 N N . PHE A 1 108 ? 87.358 -9.158 35.819 1.00 22.36 130 PHE A N 1
ATOM 799 C CA . PHE A 1 108 ? 86.574 -9.948 34.864 1.00 25.47 130 PHE A CA 1
ATOM 800 C C . PHE A 1 108 ? 87.421 -11.018 34.168 1.00 24.94 130 PHE A C 1
ATOM 801 O O . PHE A 1 108 ? 87.038 -12.186 34.116 1.00 21.75 130 PHE A O 1
ATOM 809 N N . LYS A 1 109 ? 88.592 -10.626 33.679 1.00 21.90 131 LYS A N 1
ATOM 810 C CA . LYS A 1 109 ? 89.467 -11.557 32.978 1.00 29.01 131 LYS A CA 1
ATOM 811 C C . LYS A 1 109 ? 89.850 -12.736 33.867 1.00 28.03 131 LYS A C 1
ATOM 812 O O . LYS A 1 109 ? 89.840 -13.883 33.425 1.00 26.68 131 LYS A O 1
ATOM 818 N N . GLU A 1 110 ? 90.184 -12.433 35.120 1.00 24.95 132 GLU A N 1
ATOM 819 C CA . GLU A 1 110 ? 90.613 -13.429 36.092 1.00 21.38 132 GLU A CA 1
ATOM 820 C C . GLU A 1 110 ? 89.477 -14.416 36.401 1.00 23.88 132 GLU A C 1
ATOM 821 O O . GLU A 1 110 ? 89.682 -15.626 36.470 1.00 24.14 132 GLU A O 1
ATOM 827 N N . ILE A 1 111 ? 88.276 -13.890 36.605 1.00 21.13 133 ILE A N 1
ATOM 828 C CA . ILE A 1 111 ? 87.109 -14.733 36.851 1.00 19.82 133 ILE A CA 1
ATOM 829 C C . ILE A 1 111 ? 86.883 -15.686 35.672 1.00 24.67 133 ILE A C 1
ATOM 830 O O . ILE A 1 111 ? 86.671 -16.901 35.847 1.00 24.24 133 ILE A O 1
ATOM 835 N N . ALA A 1 112 ? 86.960 -15.145 34.459 1.00 20.76 134 ALA A N 1
ATOM 836 C CA . ALA A 1 112 ? 86.764 -15.973 33.274 1.00 23.36 134 ALA A CA 1
ATOM 837 C C . ALA A 1 112 ? 87.874 -17.013 33.127 1.00 26.48 134 ALA A C 1
ATOM 838 O O . ALA A 1 112 ? 87.599 -18.185 32.887 1.00 26.09 134 ALA A O 1
ATOM 840 N N . ASN A 1 113 ? 89.126 -16.594 33.293 1.00 26.85 135 ASN A N 1
ATOM 841 C CA . ASN A 1 113 ? 90.242 -17.522 33.071 1.00 31.17 135 ASN A CA 1
ATOM 842 C C . ASN A 1 113 ? 90.354 -18.616 34.133 1.00 26.66 135 ASN A C 1
ATOM 843 O O . ASN A 1 113 ? 90.892 -19.690 33.873 1.00 25.18 135 ASN A O 1
ATOM 848 N N . LYS A 1 114 ? 89.817 -18.361 35.320 1.00 21.04 136 LYS A N 1
ATOM 849 C CA . LYS A 1 114 ? 89.802 -19.384 36.350 1.00 24.76 136 LYS A CA 1
ATOM 850 C C . LYS A 1 114 ? 88.496 -20.175 36.304 1.00 22.75 136 LYS A C 1
ATOM 851 O O . LYS A 1 114 ? 88.294 -21.131 37.065 1.00 20.14 136 LYS A O 1
ATOM 857 N N . ASN A 1 115 ? 87.623 -19.798 35.379 1.00 22.63 137 ASN A N 1
ATOM 858 C CA . ASN A 1 115 ? 86.310 -20.417 35.301 1.00 27.45 137 ASN A CA 1
ATOM 859 C C . ASN A 1 115 ? 85.625 -20.483 36.677 1.00 23.90 137 ASN A C 1
ATOM 860 O O . ASN A 1 115 ? 85.051 -21.507 37.070 1.00 25.03 137 ASN A O 1
ATOM 865 N N . ALA A 1 116 ? 85.712 -19.380 37.407 1.00 19.35 138 ALA A N 1
ATOM 866 C CA . ALA A 1 116 ? 84.952 -19.192 38.638 1.00 23.14 138 ALA A CA 1
ATOM 867 C C . ALA A 1 116 ? 83.472 -19.023 38.314 1.00 17.99 138 ALA A C 1
ATOM 868 O O . ALA A 1 116 ? 83.099 -18.728 37.182 1.00 21.32 138 ALA A O 1
ATOM 870 N N . THR A 1 117 ? 82.615 -19.200 39.303 1.00 21.47 139 THR A N 1
ATOM 871 C CA . THR A 1 117 ? 81.193 -19.021 39.064 1.00 18.88 139 THR A CA 1
ATOM 872 C C . THR A 1 117 ? 80.838 -17.525 39.003 1.00 16.05 139 THR A C 1
ATOM 873 O O . THR A 1 117 ? 81.255 -16.740 39.859 1.00 19.97 139 THR A O 1
ATOM 877 N N . PHE A 1 118 ? 80.095 -17.132 37.964 1.00 14.52 140 PHE A N 1
ATOM 878 C CA . PHE A 1 118 ? 79.679 -15.736 37.797 1.00 16.37 140 PHE A CA 1
ATOM 879 C C . PHE A 1 118 ? 78.216 -15.658 37.398 1.00 13.95 140 PHE A C 1
ATOM 880 O O . PHE A 1 118 ? 77.793 -16.267 36.417 1.00 19.43 140 PHE A O 1
ATOM 888 N N . ILE A 1 119 ? 77.435 -14.922 38.172 1.00 19.26 141 ILE A N 1
ATOM 889 C CA . ILE A 1 119 ? 76.008 -14.833 37.905 1.00 16.59 141 ILE A CA 1
ATOM 890 C C . ILE A 1 119 ? 75.703 -13.515 37.202 1.00 17.87 141 ILE A C 1
ATOM 891 O O . ILE A 1 119 ? 75.979 -12.440 37.740 1.00 15.60 141 ILE A O 1
ATOM 896 N N . SER A 1 120 ? 75.133 -13.597 36.005 1.00 16.75 142 SER A N 1
ATOM 897 C CA . SER A 1 120 ? 74.691 -12.400 35.301 1.00 16.03 142 SER A CA 1
ATOM 898 C C . SER A 1 120 ? 73.168 -12.288 35.394 1.00 21.08 142 SER A C 1
ATOM 899 O O . SER A 1 120 ? 72.460 -13.295 35.379 1.00 21.45 142 SER A O 1
ATOM 902 N N . ARG A 1 121 ? 72.667 -11.063 35.499 1.00 21.11 143 ARG A N 1
ATOM 903 C CA . ARG A 1 121 ? 71.233 -10.820 35.460 1.00 10.78 143 ARG A CA 1
ATOM 904 C C . ARG A 1 121 ? 70.633 -11.302 34.130 1.00 18.15 143 ARG A C 1
ATOM 905 O O . ARG A 1 121 ? 69.526 -11.836 34.110 1.00 21.38 143 ARG A O 1
ATOM 913 N N . GLY A 1 122 ? 71.371 -11.134 33.032 1.00 12.31 144 GLY A N 1
ATOM 914 C CA . GLY A 1 122 ? 70.936 -11.631 31.729 1.00 16.39 144 GLY A CA 1
ATOM 915 C C . GLY A 1 122 ? 69.534 -11.184 31.340 1.00 21.07 144 GLY A C 1
ATOM 916 O O . GLY A 1 122 ? 68.796 -11.915 30.696 1.00 25.53 144 GLY A O 1
ATOM 917 N N . ASP A 1 123 ? 69.160 -9.979 31.749 1.00 22.04 145 ASP A N 1
ATOM 918 C CA . ASP A 1 123 ? 67.789 -9.497 31.574 1.00 21.90 145 ASP A CA 1
ATOM 919 C C . ASP A 1 123 ? 67.716 -8.146 30.826 1.00 24.71 145 ASP A C 1
ATOM 920 O O . ASP A 1 123 ? 66.657 -7.501 30.786 1.00 24.82 145 ASP A O 1
ATOM 925 N N . ASP A 1 124 ? 68.841 -7.723 30.249 1.00 20.17 146 ASP A N 1
ATOM 926 C CA . ASP A 1 124 ? 68.924 -6.476 29.474 1.00 23.13 146 ASP A CA 1
ATOM 927 C C . ASP A 1 124 ? 68.657 -5.198 30.273 1.00 29.19 146 ASP A C 1
ATOM 928 O O . ASP A 1 124 ? 68.372 -4.153 29.695 1.00 29.54 146 ASP A O 1
ATOM 933 N N . SER A 1 125 ? 68.746 -5.294 31.595 1.00 23.78 147 SER A N 1
ATOM 934 C CA . SER A 1 125 ? 68.661 -4.138 32.469 1.00 20.02 147 SER A CA 1
ATOM 935 C C . SER A 1 125 ? 69.891 -3.255 32.299 1.00 19.88 147 SER A C 1
ATOM 936 O O . SER A 1 125 ? 70.881 -3.652 31.685 1.00 18.14 147 SER A O 1
ATOM 939 N N . GLY A 1 126 ? 69.839 -2.060 32.869 1.00 23.53 148 GLY A N 1
ATOM 940 C CA . GLY A 1 126 ? 70.980 -1.169 32.823 1.00 21.54 148 GLY A CA 1
ATOM 941 C C . GLY A 1 126 ? 72.188 -1.844 33.435 1.00 23.54 148 GLY A C 1
ATOM 942 O O . GLY A 1 126 ? 73.295 -1.773 32.896 1.00 25.33 148 GLY A O 1
ATOM 943 N N . THR A 1 127 ? 71.977 -2.513 34.565 1.00 22.21 149 THR A N 1
ATOM 944 C CA . THR A 1 127 ? 73.053 -3.268 35.201 1.00 24.20 149 THR A CA 1
ATOM 945 C C . THR A 1 127 ? 73.600 -4.353 34.273 1.00 17.05 149 THR A C 1
ATOM 946 O O . THR A 1 127 ? 74.804 -4.529 34.139 1.00 20.27 149 THR A O 1
ATOM 950 N N . HIS A 1 128 ? 72.704 -5.085 33.630 1.00 19.05 150 HIS A N 1
ATOM 951 C CA . HIS A 1 128 ? 73.121 -6.107 32.684 1.00 19.43 150 HIS A CA 1
ATOM 952 C C . HIS A 1 128 ? 73.938 -5.516 31.522 1.00 22.00 150 HIS A C 1
ATOM 953 O O . HIS A 1 128 ? 74.970 -6.068 31.148 1.00 19.25 150 HIS A O 1
ATOM 960 N N . LYS A 1 129 ? 73.478 -4.402 30.948 1.00 25.19 151 LYS A N 1
ATOM 961 C CA . LYS A 1 129 ? 74.224 -3.739 29.876 1.00 24.22 151 LYS A CA 1
ATOM 962 C C . LYS A 1 129 ? 75.617 -3.335 30.339 1.00 21.53 151 LYS A C 1
ATOM 963 O O . LYS A 1 129 ? 76.604 -3.483 29.615 1.00 27.65 151 LYS A O 1
ATOM 969 N N . LYS A 1 130 ? 75.696 -2.792 31.543 1.00 22.74 152 LYS A N 1
ATOM 970 C CA . LYS A 1 130 ? 76.988 -2.398 32.064 1.00 22.54 152 LYS A CA 1
ATOM 971 C C . LYS A 1 130 ? 77.929 -3.600 32.246 1.00 29.76 152 LYS A C 1
ATOM 972 O O . LYS A 1 130 ? 79.130 -3.505 31.987 1.00 26.38 152 LYS A O 1
ATOM 978 N N . GLU A 1 131 ? 77.392 -4.727 32.701 1.00 27.06 153 GLU A N 1
ATOM 979 C CA . GLU A 1 131 ? 78.218 -5.914 32.846 1.00 21.70 153 GLU A CA 1
ATOM 980 C C . GLU A 1 131 ? 78.762 -6.325 31.478 1.00 25.30 153 GLU A C 1
ATOM 981 O O . GLU A 1 131 ? 79.948 -6.648 31.337 1.00 29.95 153 GLU A O 1
ATOM 995 N N . GLY A 1 133 ? 79.252 -4.494 28.861 1.00 33.70 155 GLY A N 1
ATOM 996 C CA . GLY A 1 133 ? 80.243 -3.540 28.409 1.00 34.66 155 GLY A CA 1
ATOM 997 C C . GLY A 1 133 ? 81.630 -3.910 28.894 1.00 35.81 155 GLY A C 1
ATOM 998 O O . GLY A 1 133 ? 82.600 -3.812 28.150 1.00 38.26 155 GLY A O 1
ATOM 999 N N . PHE A 1 134 ? 81.735 -4.330 30.149 1.00 31.96 156 PHE A N 1
ATOM 1000 C CA . PHE A 1 134 ? 83.033 -4.699 30.687 1.00 31.42 156 PHE A CA 1
ATOM 1001 C C . PHE A 1 134 ? 83.564 -5.934 29.978 1.00 29.65 156 PHE A C 1
ATOM 1002 O O . PHE A 1 134 ? 84.732 -5.983 29.618 1.00 33.56 156 PHE A O 1
ATOM 1010 N N . TRP A 1 135 ? 82.712 -6.933 29.769 1.00 31.78 157 TRP A N 1
ATOM 1011 C CA . TRP A 1 135 ? 83.150 -8.103 29.018 1.00 31.93 157 TRP A CA 1
ATOM 1012 C C . TRP A 1 135 ? 83.669 -7.664 27.658 1.00 34.05 157 TRP A C 1
ATOM 1013 O O . TRP A 1 135 ? 84.728 -8.109 27.229 1.00 34.59 157 TRP A O 1
ATOM 1024 N N . ALA A 1 136 ? 82.932 -6.787 26.983 1.00 38.84 158 ALA A N 1
ATOM 1025 C CA . ALA A 1 136 ? 83.358 -6.315 25.662 1.00 40.33 158 ALA A CA 1
ATOM 1026 C C . ALA A 1 136 ? 84.734 -5.648 25.739 1.00 38.61 158 ALA A C 1
ATOM 1027 O O . ALA A 1 136 ? 85.592 -5.894 24.898 1.00 41.78 158 ALA A O 1
ATOM 1029 N N . GLN A 1 137 ? 84.952 -4.830 26.763 1.00 35.09 159 GLN A N 1
ATOM 1030 C CA . GLN A 1 137 ? 86.251 -4.183 26.942 1.00 35.66 159 GLN A CA 1
ATOM 1031 C C . GLN A 1 137 ? 87.384 -5.163 27.223 1.00 44.69 159 GLN A C 1
ATOM 1032 O O . GLN A 1 137 ? 88.523 -4.908 26.848 1.00 49.19 159 GLN A O 1
ATOM 1038 N N . THR A 1 138 ? 87.084 -6.270 27.898 1.00 41.87 160 THR A N 1
ATOM 1039 C CA . THR A 1 138 ? 88.115 -7.266 28.190 1.00 42.95 160 THR A CA 1
ATOM 1040 C C . THR A 1 138 ? 88.405 -8.093 26.955 1.00 42.36 160 THR A C 1
ATOM 1041 O O . THR A 1 138 ? 89.392 -8.822 26.909 1.00 45.30 160 THR A O 1
ATOM 1045 N N . LYS A 1 139 ? 87.537 -7.958 25.957 1.00 42.10 161 LYS A N 1
ATOM 1046 C CA . LYS A 1 139 ? 87.623 -8.721 24.719 1.00 46.48 161 LYS A CA 1
ATOM 1047 C C . LYS A 1 139 ? 87.332 -10.193 24.954 1.00 46.93 161 LYS A C 1
ATOM 1048 O O . LYS A 1 139 ? 87.555 -11.023 24.073 1.00 46.67 161 LYS A O 1
ATOM 1054 N N . ILE A 1 140 ? 86.841 -10.519 26.144 1.00 48.09 162 ILE A N 1
ATOM 1055 C CA . ILE A 1 140 ? 86.373 -11.871 26.416 1.00 44.64 162 ILE A CA 1
ATOM 1056 C C . ILE A 1 140 ? 84.885 -11.956 26.129 1.00 42.85 162 ILE A C 1
ATOM 1057 O O . ILE A 1 140 ? 84.135 -11.027 26.420 1.00 48.05 162 ILE A O 1
ATOM 1062 N N . GLU A 1 141 ? 84.458 -13.071 25.552 1.00 41.64 163 GLU A N 1
ATOM 1063 C CA . GLU A 1 141 ? 83.044 -13.362 25.444 1.00 49.52 163 GLU A CA 1
ATOM 1064 C C . GLU A 1 141 ? 82.686 -14.216 26.645 1.00 50.46 163 GLU A C 1
ATOM 1065 O O . GLU A 1 141 ? 83.387 -15.183 26.946 1.00 49.40 163 GLU A O 1
ATOM 1071 N N . PRO A 1 142 ? 81.612 -13.848 27.357 1.00 45.38 164 PRO A N 1
ATOM 1072 C CA . PRO A 1 142 ? 81.267 -14.557 28.590 1.00 41.37 164 PRO A CA 1
ATOM 1073 C C . PRO A 1 142 ? 80.716 -15.930 28.241 1.00 40.46 164 PRO A C 1
ATOM 1074 O O . PRO A 1 142 ? 79.501 -16.132 28.255 1.00 42.44 164 PRO A O 1
ATOM 1078 N N . ASN A 1 143 ? 81.610 -16.861 27.924 1.00 39.90 165 ASN A N 1
ATOM 1079 C CA . ASN A 1 143 ? 81.210 -18.197 27.494 1.00 42.83 165 ASN A CA 1
ATOM 1080 C C . ASN A 1 143 ? 81.735 -19.300 28.397 1.00 38.86 165 ASN A C 1
ATOM 1081 O O . ASN A 1 143 ? 81.424 -20.474 28.197 1.00 40.83 165 ASN A O 1
ATOM 1086 N N . PHE A 1 144 ? 82.548 -18.927 29.378 1.00 29.00 166 PHE A N 1
ATOM 1087 C CA . PHE A 1 144 ? 83.153 -19.918 30.249 1.00 25.92 166 PHE A CA 1
ATOM 1088 C C . PHE A 1 144 ? 82.105 -20.740 30.999 1.00 21.22 166 PHE A C 1
ATOM 1089 O O . PHE A 1 144 ? 80.986 -20.271 31.252 1.00 20.05 166 PHE A O 1
ATOM 1097 N N . GLY A 1 145 ? 82.470 -21.973 31.337 1.00 23.69 167 GLY A N 1
ATOM 1098 C CA . GLY A 1 145 ? 81.584 -22.853 32.078 1.00 23.24 167 GLY A CA 1
ATOM 1099 C C . GLY A 1 145 ? 80.928 -22.189 33.278 1.00 25.42 167 GLY A C 1
ATOM 1100 O O . GLY A 1 145 ? 79.710 -22.287 33.457 1.00 28.51 167 GLY A O 1
ATOM 1101 N N . GLY A 1 146 ? 81.723 -21.514 34.107 1.00 15.96 168 GLY A N 1
ATOM 1102 C CA . GLY A 1 146 ? 81.175 -20.903 35.313 1.00 23.46 168 GLY A CA 1
ATOM 1103 C C . GLY A 1 146 ? 80.126 -19.814 35.108 1.00 26.08 168 GLY A C 1
ATOM 1104 O O . GLY A 1 146 ? 79.416 -19.438 36.050 1.00 26.26 168 GLY A O 1
ATOM 1105 N N . TYR A 1 147 ? 80.004 -19.320 33.878 1.00 22.19 169 TYR A N 1
ATOM 1106 C CA . TYR A 1 147 ? 79.149 -18.174 33.597 1.00 20.73 169 TYR A CA 1
ATOM 1107 C C . TYR A 1 147 ? 77.676 -18.543 33.501 1.00 24.38 169 TYR A C 1
ATOM 1108 O O . TYR A 1 147 ? 77.295 -19.353 32.664 1.00 30.35 169 TYR A O 1
ATOM 1117 N N . ARG A 1 148 ? 76.852 -17.936 34.357 1.00 19.96 170 ARG A N 1
ATOM 1118 C CA . ARG A 1 148 ? 75.422 -18.242 34.392 1.00 20.16 170 ARG A CA 1
ATOM 1119 C C . ARG A 1 148 ? 74.547 -16.992 34.277 1.00 24.82 170 ARG A C 1
ATOM 1120 O O . ARG A 1 148 ? 74.580 -16.117 35.139 1.00 29.74 170 ARG A O 1
ATOM 1128 N N . SER A 1 149 ? 73.757 -16.940 33.215 1.00 24.76 171 SER A N 1
ATOM 1129 C CA . SER A 1 149 ? 72.878 -15.823 32.905 1.00 29.40 171 SER A CA 1
ATOM 1130 C C . SER A 1 149 ? 71.456 -16.230 33.284 1.00 29.51 171 SER A C 1
ATOM 1131 O O . SER A 1 149 ? 70.795 -16.948 32.538 1.00 33.81 171 SER A O 1
ATOM 1134 N N . VAL A 1 150 ? 70.992 -15.780 34.449 1.00 25.52 172 VAL A N 1
ATOM 1135 C CA . VAL A 1 150 ? 69.780 -16.331 35.051 1.00 27.51 172 VAL A CA 1
ATOM 1136 C C . VAL A 1 150 ? 68.475 -15.714 34.556 1.00 31.92 172 VAL A C 1
ATOM 1137 O O . VAL A 1 150 ? 67.413 -16.311 34.718 1.00 36.53 172 VAL A O 1
ATOM 1141 N N . GLY A 1 151 ? 68.551 -14.528 33.961 1.00 26.06 173 GLY A N 1
ATOM 1142 C CA . GLY A 1 151 ? 67.364 -13.819 33.507 1.00 22.88 173 GLY A CA 1
ATOM 1143 C C . GLY A 1 151 ? 66.469 -13.295 34.623 1.00 26.30 173 GLY A C 1
ATOM 1144 O O . GLY A 1 151 ? 65.257 -13.470 34.578 1.00 22.25 173 GLY A O 1
ATOM 1145 N N . GLN A 1 152 ? 67.059 -12.632 35.613 1.00 26.54 174 GLN A N 1
ATOM 1146 C CA . GLN A 1 152 ? 66.337 -12.219 36.817 1.00 24.35 174 GLN A CA 1
ATOM 1147 C C . GLN A 1 152 ? 66.826 -10.843 37.290 1.00 21.15 174 GLN A C 1
ATOM 1148 O O . GLN A 1 152 ? 67.816 -10.325 36.793 1.00 19.12 174 GLN A O 1
ATOM 1154 N N . GLY A 1 153 ? 66.134 -10.260 38.260 1.00 18.69 175 GLY A N 1
ATOM 1155 C CA . GLY A 1 153 ? 66.539 -8.978 38.802 1.00 21.83 175 GLY A CA 1
ATOM 1156 C C . GLY A 1 153 ? 67.781 -9.042 39.679 1.00 24.04 175 GLY A C 1
ATOM 1157 O O . GLY A 1 153 ? 68.404 -10.097 39.850 1.00 22.50 175 GLY A O 1
ATOM 1166 N N . GLY A 1 155 ? 68.214 -8.574 43.039 1.00 16.33 177 GLY A N 1
ATOM 1167 C CA . GLY A 1 155 ? 68.059 -9.354 44.261 1.00 16.21 177 GLY A CA 1
ATOM 1168 C C . GLY A 1 155 ? 68.184 -10.861 44.039 1.00 16.36 177 GLY A C 1
ATOM 1169 O O . GLY A 1 155 ? 68.994 -11.521 44.676 1.00 18.07 177 GLY A O 1
ATOM 1170 N N . PRO A 1 156 ? 67.362 -11.418 43.139 1.00 18.41 178 PRO A N 1
ATOM 1171 C CA . PRO A 1 156 ? 67.440 -12.855 42.829 1.00 12.64 178 PRO A CA 1
ATOM 1172 C C . PRO A 1 156 ? 68.828 -13.245 42.308 1.00 17.33 178 PRO A C 1
ATOM 1173 O O . PRO A 1 156 ? 69.307 -14.331 42.614 1.00 18.14 178 PRO A O 1
ATOM 1177 N N . THR A 1 157 ? 69.452 -12.368 41.531 1.00 14.89 179 THR A N 1
ATOM 1178 C CA . THR A 1 157 ? 70.827 -12.577 41.075 1.00 11.43 179 THR A CA 1
ATOM 1179 C C . THR A 1 157 ? 71.775 -12.703 42.270 1.00 14.62 179 THR A C 1
ATOM 1180 O O . THR A 1 157 ? 72.561 -13.641 42.331 1.00 19.62 179 THR A O 1
ATOM 1184 N N . LEU A 1 158 ? 71.678 -11.786 43.235 1.00 14.58 180 LEU A N 1
ATOM 1185 C CA . LEU A 1 158 ? 72.449 -11.933 44.479 1.00 12.32 180 LEU A CA 1
ATOM 1186 C C . LEU A 1 158 ? 72.173 -13.267 45.209 1.00 15.23 180 LEU A C 1
ATOM 1187 O O . LEU A 1 158 ? 73.111 -13.956 45.643 1.00 13.45 180 LEU A O 1
ATOM 1192 N N . ASN A 1 159 ? 70.893 -13.621 45.364 1.00 12.43 181 ASN A N 1
ATOM 1193 C CA . ASN A 1 159 ? 70.516 -14.873 46.020 1.00 13.70 181 ASN A CA 1
ATOM 1194 C C . ASN A 1 159 ? 71.154 -16.051 45.307 1.00 18.49 181 ASN A C 1
ATOM 1195 O O . ASN A 1 159 ? 71.635 -16.992 45.937 1.00 19.05 181 ASN A O 1
ATOM 1208 N N . ALA A 1 161 ? 73.943 -15.937 43.458 1.00 14.56 183 ALA A N 1
ATOM 1209 C CA . ALA A 1 161 ? 75.382 -15.888 43.688 1.00 13.41 183 ALA A CA 1
ATOM 1210 C C . ALA A 1 161 ? 75.742 -16.455 45.074 1.00 16.48 183 ALA A C 1
ATOM 1211 O O . ALA A 1 161 ? 76.769 -17.122 45.236 1.00 16.26 183 ALA A O 1
ATOM 1213 N N . SER A 1 162 ? 74.898 -16.194 46.068 1.00 13.01 184 SER A N 1
ATOM 1214 C CA . SER A 1 162 ? 75.123 -16.714 47.415 1.00 15.16 184 SER A CA 1
ATOM 1215 C C . SER A 1 162 ? 74.912 -18.227 47.441 1.00 15.68 184 SER A C 1
ATOM 1216 O O . SER A 1 162 ? 75.698 -18.968 48.043 1.00 16.96 184 SER A O 1
ATOM 1219 N N . GLU A 1 163 ? 73.849 -18.694 46.790 1.00 16.34 185 GLU A N 1
ATOM 1220 C CA . GLU A 1 163 ? 73.571 -20.128 46.753 1.00 21.17 185 GLU A CA 1
ATOM 1221 C C . GLU A 1 163 ? 74.720 -20.907 46.100 1.00 21.75 185 GLU A C 1
ATOM 1222 O O . GLU A 1 163 ? 75.166 -21.954 46.600 1.00 20.71 185 GLU A O 1
ATOM 1236 N N . GLN A 1 165 ? 77.762 -19.802 45.609 1.00 21.39 187 GLN A N 1
ATOM 1237 C CA . GLN A 1 165 ? 79.062 -19.230 45.982 1.00 22.25 187 GLN A CA 1
ATOM 1238 C C . GLN A 1 165 ? 79.809 -18.711 44.758 1.00 23.95 187 GLN A C 1
ATOM 1239 O O . GLN A 1 165 ? 80.918 -19.148 44.448 1.00 19.94 187 GLN A O 1
ATOM 1245 N N . GLY A 1 166 ? 79.195 -17.773 44.054 1.00 21.41 188 GLY A N 1
ATOM 1246 C CA . GLY A 1 166 ? 79.841 -17.180 42.898 1.00 21.44 188 GLY A CA 1
ATOM 1247 C C . GLY A 1 166 ? 79.981 -15.673 42.992 1.00 21.15 188 GLY A C 1
ATOM 1248 O O . GLY A 1 166 ? 79.549 -15.048 43.965 1.00 16.27 188 GLY A O 1
ATOM 1249 N N . TYR A 1 167 ? 80.594 -15.097 41.964 1.00 18.96 189 TYR A N 1
ATOM 1250 C CA . TYR A 1 167 ? 80.783 -13.663 41.871 1.00 14.30 189 TYR A CA 1
ATOM 1251 C C . TYR A 1 167 ? 79.633 -13.031 41.097 1.00 16.25 189 TYR A C 1
ATOM 1252 O O . TYR A 1 167 ? 79.019 -13.672 40.255 1.00 20.31 189 TYR A O 1
ATOM 1261 N N . THR A 1 168 ? 79.356 -11.768 41.383 1.00 14.61 190 THR A N 1
ATOM 1262 C CA . THR A 1 168 ? 78.469 -10.973 40.538 1.00 17.63 190 THR A CA 1
ATOM 1263 C C . THR A 1 168 ? 78.805 -9.478 40.690 1.00 18.07 190 THR A C 1
ATOM 1264 O O . THR A 1 168 ? 79.516 -9.074 41.625 1.00 16.53 190 THR A O 1
ATOM 1276 N N . SER A 1 170 ? 77.004 -5.926 41.411 1.00 16.76 192 SER A N 1
ATOM 1277 C CA . SER A 1 170 ? 75.747 -5.396 41.940 1.00 14.09 192 SER A CA 1
ATOM 1278 C C . SER A 1 170 ? 75.810 -3.897 42.120 1.00 19.30 192 SER A C 1
ATOM 1279 O O . SER A 1 170 ? 76.886 -3.352 42.362 1.00 16.14 192 SER A O 1
ATOM 1282 N N . ASP A 1 171 ? 74.668 -3.216 42.036 1.00 12.15 193 ASP A N 1
ATOM 1283 C CA . ASP A 1 171 ? 74.647 -1.836 42.492 1.00 14.98 193 ASP A CA 1
ATOM 1284 C C . ASP A 1 171 ? 74.807 -1.916 44.002 1.00 17.85 193 ASP A C 1
ATOM 1285 O O . ASP A 1 171 ? 74.352 -2.880 44.620 1.00 20.90 193 ASP A O 1
ATOM 1290 N N . ARG A 1 172 ? 75.456 -0.929 44.611 1.00 13.60 194 ARG A N 1
ATOM 1291 C CA . ARG A 1 172 ? 75.669 -0.991 46.055 1.00 14.28 194 ARG A CA 1
ATOM 1292 C C . ARG A 1 172 ? 74.363 -1.047 46.863 1.00 14.55 194 ARG A C 1
ATOM 1293 O O . ARG A 1 172 ? 74.294 -1.682 47.918 1.00 19.12 194 ARG A O 1
ATOM 1301 N N . GLY A 1 173 ? 73.337 -0.355 46.387 1.00 16.83 195 GLY A N 1
ATOM 1302 C CA . GLY A 1 173 ? 72.063 -0.339 47.095 1.00 14.25 195 GLY A CA 1
ATOM 1303 C C . GLY A 1 173 ? 71.453 -1.717 47.330 1.00 19.03 195 GLY A C 1
ATOM 1304 O O . GLY A 1 173 ? 70.995 -2.041 48.437 1.00 15.49 195 GLY A O 1
ATOM 1305 N N . THR A 1 174 ? 71.407 -2.530 46.282 1.00 13.11 196 THR A N 1
ATOM 1306 C CA . THR A 1 174 ? 70.760 -3.820 46.417 1.00 19.50 196 THR A CA 1
ATOM 1307 C C . THR A 1 174 ? 71.624 -4.675 47.334 1.00 17.82 196 THR A C 1
ATOM 1308 O O . THR A 1 174 ? 71.116 -5.394 48.201 1.00 17.47 196 THR A O 1
ATOM 1312 N N . TRP A 1 175 ? 72.934 -4.545 47.172 1.00 15.72 197 TRP A N 1
ATOM 1313 C CA . TRP A 1 175 ? 73.889 -5.257 48.026 1.00 15.79 197 TRP A CA 1
ATOM 1314 C C . TRP A 1 175 ? 73.643 -4.984 49.508 1.00 17.80 197 TRP A C 1
ATOM 1315 O O . TRP A 1 175 ? 73.609 -5.906 50.308 1.00 22.82 197 TRP A O 1
ATOM 1326 N N . LEU A 1 176 ? 73.475 -3.713 49.867 1.00 17.48 198 LEU A N 1
ATOM 1327 C CA . LEU A 1 176 ? 73.306 -3.338 51.277 1.00 21.93 198 LEU A CA 1
ATOM 1328 C C . LEU A 1 176 ? 72.004 -3.871 51.859 1.00 20.53 198 LEU A C 1
ATOM 1329 O O . LEU A 1 176 ? 71.963 -4.304 53.017 1.00 18.76 198 LEU A O 1
ATOM 1334 N N . ALA A 1 177 ? 70.939 -3.824 51.063 1.00 15.83 199 ALA A N 1
ATOM 1335 C CA . ALA A 1 177 ? 69.640 -4.331 51.517 1.00 23.90 199 ALA A CA 1
ATOM 1336 C C . ALA A 1 177 ? 69.640 -5.840 51.708 1.00 24.73 199 ALA A C 1
ATOM 1337 O O . ALA A 1 177 ? 68.899 -6.350 52.541 1.00 21.91 199 ALA A O 1
ATOM 1339 N N . TYR A 1 178 ? 70.459 -6.547 50.931 1.00 23.38 200 TYR A N 1
ATOM 1340 C CA . TYR A 1 178 ? 70.459 -8.014 50.944 1.00 22.01 200 TYR A CA 1
ATOM 1341 C C . TYR A 1 178 ? 71.591 -8.665 51.766 1.00 20.45 200 TYR A C 1
ATOM 1342 O O . TYR A 1 178 ? 71.539 -9.856 52.063 1.00 24.42 200 TYR A O 1
ATOM 1351 N N . GLN A 1 179 ? 72.616 -7.901 52.128 1.00 23.29 201 GLN A N 1
ATOM 1352 C CA . GLN A 1 179 ? 73.835 -8.509 52.673 1.00 18.28 201 GLN A CA 1
ATOM 1353 C C . GLN A 1 179 ? 73.553 -9.383 53.896 1.00 20.83 201 GLN A C 1
ATOM 1354 O O . GLN A 1 179 ? 74.220 -10.395 54.110 1.00 25.56 201 GLN A O 1
ATOM 1360 N N . ASN A 1 180 ? 72.546 -9.014 54.676 1.00 19.35 202 ASN A N 1
ATOM 1361 C CA . ASN A 1 180 ? 72.225 -9.752 55.897 1.00 29.79 202 ASN A CA 1
ATOM 1362 C C . ASN A 1 180 ? 71.866 -11.220 55.636 1.00 27.97 202 ASN A C 1
ATOM 1363 O O . ASN A 1 180 ? 71.969 -12.060 56.530 1.00 24.51 202 ASN A O 1
ATOM 1368 N N . LYS A 1 181 ? 71.449 -11.530 54.412 1.00 23.73 203 LYS A N 1
ATOM 1369 C CA . LYS A 1 181 ? 71.089 -12.903 54.069 1.00 23.55 203 LYS A CA 1
ATOM 1370 C C . LYS A 1 181 ? 71.969 -13.499 52.959 1.00 27.55 203 LYS A C 1
ATOM 1371 O O . LYS A 1 181 ? 71.649 -14.543 52.395 1.00 27.35 203 LYS A O 1
ATOM 1377 N N . LEU A 1 182 ? 73.078 -12.840 52.644 1.00 23.08 204 LEU A N 1
ATOM 1378 C CA . LEU A 1 182 ? 73.988 -13.360 51.625 1.00 23.91 204 LEU A CA 1
ATOM 1379 C C . LEU A 1 182 ? 75.287 -13.868 52.252 1.00 24.95 204 LEU A C 1
ATOM 1380 O O . LEU A 1 182 ? 75.858 -13.221 53.120 1.00 25.50 204 LEU A O 1
ATOM 1385 N N . ASP A 1 183 ? 75.756 -15.023 51.801 1.00 21.78 205 ASP A N 1
ATOM 1386 C CA . ASP A 1 183 ? 77.057 -15.524 52.230 1.00 23.88 205 ASP A CA 1
ATOM 1387 C C . ASP A 1 183 ? 78.104 -15.025 51.254 1.00 20.09 205 ASP A C 1
ATOM 1388 O O . ASP A 1 183 ? 78.776 -15.820 50.604 1.00 21.21 205 ASP A O 1
ATOM 1393 N N . LEU A 1 184 ? 78.212 -13.705 51.138 1.00 16.60 206 LEU A N 1
ATOM 1394 C CA . LEU A 1 184 ? 79.108 -13.067 50.193 1.00 16.73 206 LEU A CA 1
ATOM 1395 C C . LEU A 1 184 ? 79.663 -11.822 50.875 1.00 15.76 206 LEU A C 1
ATOM 1396 O O . LEU A 1 184 ? 79.146 -11.402 51.910 1.00 23.71 206 LEU A O 1
ATOM 1401 N N . GLU A 1 185 ? 80.683 -11.233 50.268 1.00 18.89 207 GLU A N 1
ATOM 1402 C CA . GLU A 1 185 ? 81.247 -9.950 50.692 1.00 23.72 207 GLU A CA 1
ATOM 1403 C C . GLU A 1 185 ? 81.508 -9.109 49.455 1.00 20.68 207 GLU A C 1
ATOM 1404 O O . GLU A 1 185 ? 81.568 -9.640 48.340 1.00 19.41 207 GLU A O 1
ATOM 1410 N N . ILE A 1 186 ? 81.705 -7.807 49.651 1.00 19.33 208 ILE A N 1
ATOM 1411 C CA . ILE A 1 186 ? 82.276 -6.966 48.609 1.00 17.32 208 ILE A CA 1
ATOM 1412 C C . ILE A 1 186 ? 83.750 -7.335 48.468 1.00 22.89 208 ILE A C 1
ATOM 1413 O O . ILE A 1 186 ? 84.510 -7.282 49.439 1.00 23.30 208 ILE A O 1
ATOM 1418 N N . LEU A 1 187 ? 84.166 -7.723 47.268 1.00 19.21 209 LEU A N 1
ATOM 1419 C CA . LEU A 1 187 ? 85.541 -8.166 47.097 1.00 17.36 209 LEU A CA 1
ATOM 1420 C C . LEU A 1 187 ? 86.346 -7.179 46.278 1.00 23.37 209 LEU A C 1
ATOM 1421 O O . LEU A 1 187 ? 87.570 -7.175 46.351 1.00 27.86 209 LEU A O 1
ATOM 1426 N N . PHE A 1 188 ? 85.668 -6.356 45.488 1.00 19.27 210 PHE A N 1
ATOM 1427 C CA . PHE A 1 188 ? 86.377 -5.356 44.701 1.00 23.63 210 PHE A CA 1
ATOM 1428 C C . PHE A 1 188 ? 85.507 -4.143 44.403 1.00 26.52 210 PHE A C 1
ATOM 1429 O O . PHE A 1 188 ? 84.350 -4.281 43.999 1.00 26.10 210 PHE A O 1
ATOM 1437 N N . GLN A 1 189 ? 86.062 -2.956 44.612 1.00 28.97 211 GLN A N 1
ATOM 1438 C CA . GLN A 1 189 ? 85.328 -1.721 44.340 1.00 34.82 211 GLN A CA 1
ATOM 1439 C C . GLN A 1 189 ? 86.258 -0.555 44.004 1.00 39.72 211 GLN A C 1
ATOM 1440 O O . GLN A 1 189 ? 85.812 0.585 43.859 1.00 46.00 211 GLN A O 1
ATOM 1446 N N . GLY A 1 190 ? 87.545 -0.844 43.858 1.00 38.39 212 GLY A N 1
ATOM 1447 C CA . GLY A 1 190 ? 88.510 0.198 43.547 1.00 52.25 212 GLY A CA 1
ATOM 1448 C C . GLY A 1 190 ? 88.746 0.445 42.063 1.00 58.83 212 GLY A C 1
ATOM 1449 O O . GLY A 1 190 ? 89.821 0.126 41.537 1.00 65.13 212 GLY A O 1
ATOM 1450 N N . ASP A 1 191 ? 87.754 1.021 41.386 1.00 47.35 213 ASP A N 1
ATOM 1451 C CA . ASP A 1 191 ? 87.879 1.312 39.961 1.00 39.33 213 ASP A CA 1
ATOM 1452 C C . ASP A 1 191 ? 86.882 2.405 39.557 1.00 42.91 213 ASP A C 1
ATOM 1453 O O . ASP A 1 191 ? 85.684 2.306 39.823 1.00 36.70 213 ASP A O 1
ATOM 1458 N N . GLU A 1 192 ? 87.394 3.452 38.917 1.00 44.28 214 GLU A N 1
ATOM 1459 C CA . GLU A 1 192 ? 86.581 4.601 38.557 1.00 50.71 214 GLU A CA 1
ATOM 1460 C C . GLU A 1 192 ? 85.514 4.250 37.532 1.00 38.87 214 GLU A C 1
ATOM 1461 O O . GLU A 1 192 ? 84.551 4.988 37.350 1.00 39.32 214 GLU A O 1
ATOM 1467 N N . LYS A 1 193 ? 85.678 3.117 36.869 1.00 28.61 215 LYS A N 1
ATOM 1468 C CA . LYS A 1 193 ? 84.647 2.637 35.961 1.00 28.53 215 LYS A CA 1
ATOM 1469 C C . LYS A 1 193 ? 83.388 2.204 36.718 1.00 17.06 215 LYS A C 1
ATOM 1470 O O . LYS A 1 193 ? 82.307 2.126 36.132 1.00 26.02 215 LYS A O 1
ATOM 1476 N N . LEU A 1 194 ? 83.536 1.923 38.011 1.00 18.31 216 LEU A N 1
ATOM 1477 C CA . LEU A 1 194 ? 82.438 1.387 38.823 1.00 23.75 216 LEU A CA 1
ATOM 1478 C C . LEU A 1 194 ? 81.567 2.490 39.430 1.00 23.13 216 LEU A C 1
ATOM 1479 O O . LEU A 1 194 ? 80.474 2.228 39.938 1.00 22.72 216 LEU A O 1
ATOM 1484 N N . PHE A 1 195 ? 82.057 3.724 39.373 1.00 20.56 217 PHE A N 1
ATOM 1485 C CA . PHE A 1 195 ? 81.328 4.850 39.935 1.00 19.12 217 PHE A CA 1
ATOM 1486 C C . PHE A 1 195 ? 81.152 5.968 38.905 1.00 22.02 217 PHE A C 1
ATOM 1487 O O . PHE A 1 195 ? 82.109 6.605 38.472 1.00 18.50 217 PHE A O 1
ATOM 1495 N N . ASN A 1 196 ? 79.915 6.200 38.510 1.00 25.04 218 ASN A N 1
ATOM 1496 C CA . ASN A 1 196 ? 79.624 7.180 37.477 1.00 26.03 218 ASN A CA 1
ATOM 1497 C C . ASN A 1 196 ? 78.513 8.139 37.857 1.00 16.77 218 ASN A C 1
ATOM 1498 O O . ASN A 1 196 ? 77.337 7.798 37.784 1.00 21.98 218 ASN A O 1
ATOM 1503 N N . PRO A 1 197 ? 78.894 9.355 38.247 1.00 16.75 219 PRO A N 1
ATOM 1504 C CA . PRO A 1 197 ? 77.946 10.456 38.430 1.00 19.23 219 PRO A CA 1
ATOM 1505 C C . PRO A 1 197 ? 77.524 10.988 37.053 1.00 24.31 219 PRO A C 1
ATOM 1506 O O . PRO A 1 197 ? 78.395 11.280 36.224 1.00 19.75 219 PRO A O 1
ATOM 1510 N N . TYR A 1 198 ? 76.222 11.106 36.821 1.00 16.46 220 TYR A N 1
ATOM 1511 C CA . TYR A 1 198 ? 75.695 11.641 35.571 1.00 16.96 220 TYR A CA 1
ATOM 1512 C C . TYR A 1 198 ? 75.240 13.073 35.734 1.00 21.58 220 TYR A C 1
ATOM 1513 O O . TYR A 1 198 ? 74.574 13.406 36.709 1.00 19.55 220 TYR A O 1
ATOM 1522 N N . GLN A 1 199 ? 75.576 13.918 34.766 1.00 15.02 221 GLN A N 1
ATOM 1523 C CA . GLN A 1 199 ? 75.038 15.268 34.743 1.00 17.35 221 GLN A CA 1
ATOM 1524 C C . GLN A 1 199 ? 74.317 15.568 33.442 1.00 19.20 221 GLN A C 1
ATOM 1525 O O . GLN A 1 199 ? 74.710 15.108 32.358 1.00 17.76 221 GLN A O 1
ATOM 1531 N N . VAL A 1 200 ? 73.279 16.378 33.559 1.00 14.45 222 VAL A N 1
ATOM 1532 C CA . VAL A 1 200 ? 72.627 16.948 32.402 1.00 17.83 222 VAL A CA 1
ATOM 1533 C C . VAL A 1 200 ? 72.885 18.445 32.494 1.00 17.85 222 VAL A C 1
ATOM 1534 O O . VAL A 1 200 ? 72.689 19.064 33.559 1.00 14.01 222 VAL A O 1
ATOM 1538 N N . ILE A 1 201 ? 73.366 19.018 31.393 1.00 11.85 223 ILE A N 1
ATOM 1539 C CA . ILE A 1 201 ? 73.755 20.423 31.369 1.00 12.04 223 ILE A CA 1
ATOM 1540 C C . ILE A 1 201 ? 73.208 21.121 30.130 1.00 15.83 223 ILE A C 1
ATOM 1541 O O . ILE A 1 201 ? 73.357 20.633 29.003 1.00 15.48 223 ILE A O 1
ATOM 1546 N N . LEU A 1 202 ? 72.587 22.270 30.349 1.00 16.93 224 LEU A N 1
ATOM 1547 C CA . LEU A 1 202 ? 71.982 23.038 29.276 1.00 15.72 224 LEU A CA 1
ATOM 1548 C C . LEU A 1 202 ? 73.027 23.828 28.499 1.00 15.90 224 LEU A C 1
ATOM 1549 O O . LEU A 1 202 ? 73.942 24.402 29.085 1.00 14.46 224 LEU A O 1
ATOM 1554 N N . VAL A 1 203 ? 72.867 23.893 27.184 1.00 16.91 225 VAL A N 1
ATOM 1555 C CA . VAL A 1 203 ? 73.715 24.769 26.396 1.00 17.28 225 VAL A CA 1
ATOM 1556 C C . VAL A 1 203 ? 73.393 26.222 26.747 1.00 19.44 225 VAL A C 1
ATOM 1557 O O . VAL A 1 203 ? 72.227 26.609 26.840 1.00 10.87 225 VAL A O 1
ATOM 1561 N N . ASN A 1 204 ? 74.431 27.018 26.974 1.00 15.55 226 ASN A N 1
ATOM 1562 C CA . ASN A 1 204 ? 74.247 28.392 27.429 1.00 16.40 226 ASN A CA 1
ATOM 1563 C C . ASN A 1 204 ? 73.473 29.252 26.412 1.00 16.21 226 ASN A C 1
ATOM 1564 O O . ASN A 1 204 ? 73.969 29.524 25.325 1.00 17.43 226 ASN A O 1
ATOM 1569 N N . PRO A 1 205 ? 72.254 29.691 26.767 1.00 19.04 227 PRO A N 1
ATOM 1570 C CA . PRO A 1 205 ? 71.438 30.428 25.788 1.00 22.54 227 PRO A CA 1
ATOM 1571 C C . PRO A 1 205 ? 72.022 31.802 25.481 1.00 25.51 227 PRO A C 1
ATOM 1572 O O . PRO A 1 205 ? 71.657 32.420 24.491 1.00 22.57 227 PRO A O 1
ATOM 1576 N N . GLU A 1 206 ? 72.920 32.263 26.340 1.00 24.55 228 GLU A N 1
ATOM 1577 C CA . GLU A 1 206 ? 73.670 33.485 26.104 1.00 30.47 228 GLU A CA 1
ATOM 1578 C C . GLU A 1 206 ? 74.585 33.277 24.914 1.00 28.12 228 GLU A C 1
ATOM 1579 O O . GLU A 1 206 ? 74.754 34.172 24.090 1.00 27.91 228 GLU 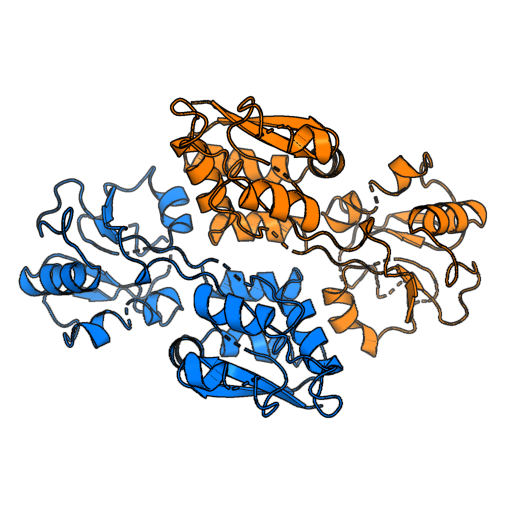A O 1
ATOM 1585 N N . ARG A 1 207 ? 75.210 32.101 24.851 1.00 25.19 229 ARG A N 1
ATOM 1586 C CA . ARG A 1 207 ? 76.079 31.765 23.734 1.00 24.34 229 ARG A CA 1
ATOM 1587 C C . ARG A 1 207 ? 75.256 31.471 22.493 1.00 27.01 229 ARG A C 1
ATOM 1588 O O . ARG A 1 207 ? 75.693 31.761 21.380 1.00 23.61 229 ARG A O 1
ATOM 1596 N N . TYR A 1 208 ? 74.070 30.887 22.682 1.00 19.16 230 TYR A N 1
ATOM 1597 C CA . TYR A 1 208 ? 73.237 30.486 21.546 1.00 13.73 230 TYR A CA 1
ATOM 1598 C C . TYR A 1 208 ? 71.778 30.834 21.768 1.00 18.56 230 TYR A C 1
ATOM 1599 O O . TYR A 1 208 ? 70.992 29.999 22.198 1.00 18.57 230 TYR A O 1
ATOM 1608 N N . PRO A 1 209 ? 71.411 32.081 21.463 1.00 20.52 231 PRO A N 1
ATOM 1609 C CA . PRO A 1 209 ? 70.019 32.527 21.587 1.00 24.49 231 PRO A CA 1
ATOM 1610 C C . PRO A 1 209 ? 69.139 31.770 20.599 1.00 23.50 231 PRO A C 1
ATOM 1611 O O . PRO A 1 209 ? 67.912 31.883 20.635 1.00 30.59 231 PRO A O 1
ATOM 1615 N N . THR A 1 210 ? 69.773 30.999 19.722 1.00 22.91 232 THR A N 1
ATOM 1616 C CA . THR A 1 210 ? 69.058 30.245 18.697 1.00 33.51 232 THR A CA 1
ATOM 1617 C C . THR A 1 210 ? 68.607 28.864 19.171 1.00 34.82 232 THR A C 1
ATOM 1618 O O . THR A 1 210 ? 67.663 28.304 18.614 1.00 31.19 232 THR A O 1
ATOM 1622 N N . ILE A 1 211 ? 69.276 28.307 20.181 1.00 33.02 233 ILE A N 1
ATOM 1623 C CA . ILE A 1 211 ? 68.928 26.951 20.617 1.00 33.86 233 ILE A CA 1
ATOM 1624 C C . ILE A 1 211 ? 67.609 26.897 21.402 1.00 28.96 233 ILE A C 1
ATOM 1625 O O . ILE A 1 211 ? 67.077 27.922 21.848 1.00 24.62 233 ILE A O 1
ATOM 1630 N N . ASN A 1 212 ? 67.092 25.684 21.562 1.00 21.86 234 ASN A N 1
ATOM 1631 C CA . ASN A 1 212 ? 65.810 25.491 22.205 1.00 23.82 234 ASN A CA 1
ATOM 1632 C C . ASN A 1 212 ? 65.979 25.363 23.719 1.00 19.42 234 ASN A C 1
ATOM 1633 O O . ASN A 1 212 ? 65.908 24.270 24.282 1.00 18.41 234 ASN A O 1
ATOM 1638 N N . TYR A 1 213 ? 66.200 26.502 24.362 1.00 23.28 235 TYR A N 1
ATOM 1639 C CA . TYR A 1 213 ? 66.465 26.544 25.792 1.00 21.31 235 TYR A CA 1
ATOM 1640 C C . TYR A 1 213 ? 65.218 26.166 26.586 1.00 25.69 235 TYR A C 1
ATOM 1641 O O . TYR A 1 213 ? 65.299 25.481 27.610 1.00 21.16 235 TYR A O 1
ATOM 1650 N N . GLN A 1 214 ? 64.064 26.601 26.094 1.00 23.55 236 GLN A N 1
ATOM 1651 C CA . GLN A 1 214 ? 62.808 26.337 26.770 1.00 26.17 236 GLN A CA 1
ATOM 1652 C C . GLN A 1 214 ? 62.552 24.843 26.841 1.00 20.39 236 GLN A C 1
ATOM 1653 O O . GLN A 1 214 ? 62.217 24.316 27.897 1.00 22.44 236 GLN A O 1
ATOM 1659 N N . GLY A 1 215 ? 62.700 24.164 25.710 1.00 17.71 237 GLY A N 1
ATOM 1660 C CA . GLY A 1 215 ? 62.514 22.729 25.672 1.00 19.49 237 GLY A CA 1
ATOM 1661 C C . GLY A 1 215 ? 63.578 21.986 26.465 1.00 16.18 237 GLY A C 1
ATOM 1662 O O . GLY A 1 215 ? 63.278 21.006 27.154 1.00 17.16 237 GLY A O 1
ATOM 1663 N N . ALA A 1 216 ? 64.825 22.438 26.361 1.00 17.18 238 ALA A N 1
ATOM 1664 C CA . ALA A 1 216 ? 65.929 21.801 27.087 1.00 13.81 238 ALA A CA 1
ATOM 1665 C C . ALA A 1 216 ? 65.757 21.958 28.599 1.00 11.99 238 ALA A C 1
ATOM 1666 O O . ALA A 1 216 ? 65.944 21.011 29.373 1.00 11.26 238 ALA A O 1
ATOM 1668 N N . LYS A 1 217 ? 65.402 23.152 29.043 1.00 15.51 239 LYS A N 1
ATOM 1669 C CA . LYS A 1 217 ? 65.163 23.315 30.469 1.00 14.55 239 LYS A CA 1
ATOM 1670 C C . LYS A 1 217 ? 63.938 22.515 30.962 1.00 16.68 239 LYS A C 1
ATOM 1671 O O . LYS A 1 217 ? 63.939 21.994 32.073 1.00 17.97 239 LYS A O 1
ATOM 1677 N N . ALA A 1 218 ? 62.893 22.411 30.147 1.00 16.73 240 ALA A N 1
ATOM 1678 C CA . ALA A 1 218 ? 61.768 21.556 30.535 1.00 17.17 240 ALA A CA 1
ATOM 1679 C C . ALA A 1 218 ? 62.216 20.089 30.743 1.00 15.85 240 ALA A C 1
ATOM 1680 O O . ALA A 1 218 ? 61.791 19.417 31.678 1.00 12.47 240 ALA A O 1
ATOM 1682 N N . PHE A 1 219 ? 63.080 19.597 29.869 1.00 8.24 241 PHE A N 1
ATOM 1683 C CA . PHE A 1 219 ? 63.538 18.214 29.954 1.00 15.27 241 PHE A CA 1
ATOM 1684 C C . PHE A 1 219 ? 64.362 18.029 31.218 1.00 14.07 241 PHE A C 1
ATOM 1685 O O . PHE A 1 219 ? 64.179 17.061 31.955 1.00 14.79 241 PHE A O 1
ATOM 1693 N N . SER A 1 220 ? 65.264 18.975 31.468 1.00 16.32 242 SER A N 1
ATOM 1694 C CA . SER A 1 220 ? 66.113 18.917 32.655 1.00 14.49 242 SER A CA 1
ATOM 1695 C C . SER A 1 220 ? 65.266 18.998 33.920 1.00 10.25 242 SER A C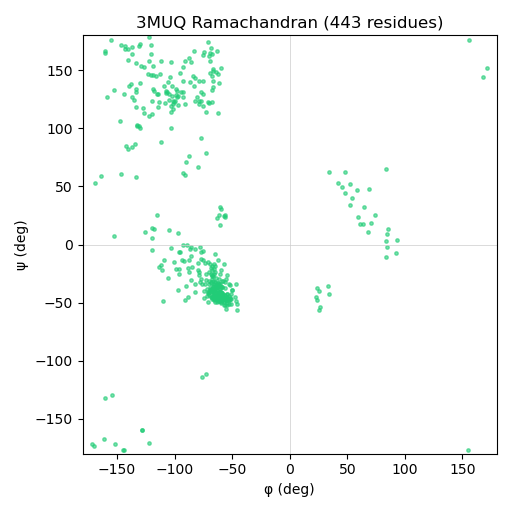 1
ATOM 1696 O O . SER A 1 220 ? 65.428 18.173 34.804 1.00 11.47 242 SER A O 1
ATOM 1699 N N . ASP A 1 221 ? 64.362 19.985 33.995 1.00 12.28 243 ASP A N 1
ATOM 1700 C CA . ASP A 1 221 ? 63.440 20.116 35.129 1.00 12.86 243 ASP A CA 1
ATOM 1701 C C . ASP A 1 221 ? 62.667 18.805 35.338 1.00 16.26 243 ASP A C 1
ATOM 1702 O O . ASP A 1 221 ? 62.547 18.302 36.452 1.00 14.05 243 ASP A O 1
ATOM 1707 N N . TRP A 1 222 ? 62.152 18.239 34.254 1.00 17.98 244 TRP A N 1
ATOM 1708 C CA . TRP A 1 222 ? 61.404 16.988 34.358 1.00 13.46 244 TRP A CA 1
ATOM 1709 C C . TRP A 1 222 ? 62.296 15.856 34.890 1.00 14.95 244 TRP A C 1
ATOM 1710 O O . TRP A 1 222 ? 61.890 15.080 35.760 1.00 13.55 244 TRP A O 1
ATOM 1721 N N . LEU A 1 223 ? 63.521 15.769 34.381 1.00 13.82 245 LEU A N 1
ATOM 1722 C CA . LEU A 1 223 ? 64.440 14.702 34.784 1.00 12.88 245 LEU A CA 1
ATOM 1723 C C . LEU A 1 223 ? 64.776 14.703 36.268 1.00 15.31 245 LEU A C 1
ATOM 1724 O O . LEU A 1 223 ? 64.969 13.628 36.862 1.00 13.97 245 LEU A O 1
ATOM 1729 N N . VAL A 1 224 ? 64.851 15.889 36.872 1.00 12.17 246 VAL A N 1
ATOM 1730 C CA . VAL A 1 224 ? 65.208 15.966 38.303 1.00 12.12 246 VAL A CA 1
ATOM 1731 C C . VAL A 1 224 ? 63.993 16.067 39.235 1.00 19.51 246 VAL A C 1
ATOM 1732 O O . VAL A 1 224 ? 64.136 16.028 40.452 1.00 16.87 246 VAL A O 1
ATOM 1736 N N . ASN A 1 225 ? 62.801 16.208 38.674 1.00 17.17 247 ASN A N 1
ATOM 1737 C CA . ASN A 1 225 ? 61.616 16.204 39.510 1.00 20.00 247 ASN A CA 1
ATOM 1738 C C . ASN A 1 225 ? 61.142 14.760 39.710 1.00 18.89 247 ASN A C 1
ATOM 1739 O O . ASN A 1 225 ? 61.532 13.861 38.953 1.00 17.06 247 ASN A O 1
ATOM 1744 N N . PRO A 1 226 ? 60.332 14.522 40.748 1.00 21.28 248 PRO A N 1
ATOM 1745 C CA . PRO A 1 226 ? 60.008 13.137 41.104 1.00 23.77 248 PRO A CA 1
ATOM 1746 C C . PRO A 1 226 ? 59.468 12.283 39.957 1.00 21.36 248 PRO A C 1
ATOM 1747 O O . PRO A 1 226 ? 59.760 11.087 39.932 1.00 27.03 248 PRO A O 1
ATOM 1751 N N . ARG A 1 227 ? 58.710 12.855 39.029 1.00 11.47 249 ARG A N 1
ATOM 1752 C CA . ARG A 1 227 ? 58.229 12.058 37.891 1.00 20.62 249 ARG A CA 1
ATOM 1753 C C . ARG A 1 227 ? 59.370 11.421 37.102 1.00 23.27 249 ARG A C 1
ATOM 1754 O O . ARG A 1 227 ? 59.338 10.231 36.804 1.00 21.76 249 ARG A O 1
ATOM 1762 N N . GLY A 1 228 ? 60.372 12.223 36.750 1.00 19.07 250 GLY A N 1
ATOM 1763 C CA . GLY A 1 228 ? 61.490 11.727 35.978 1.00 15.33 250 GLY A CA 1
ATOM 1764 C C . GLY A 1 228 ? 62.339 10.779 36.802 1.00 15.07 250 GLY A C 1
ATOM 1765 O O . GLY A 1 228 ? 62.817 9.743 36.304 1.00 17.84 250 GLY A O 1
ATOM 1766 N N . GLN A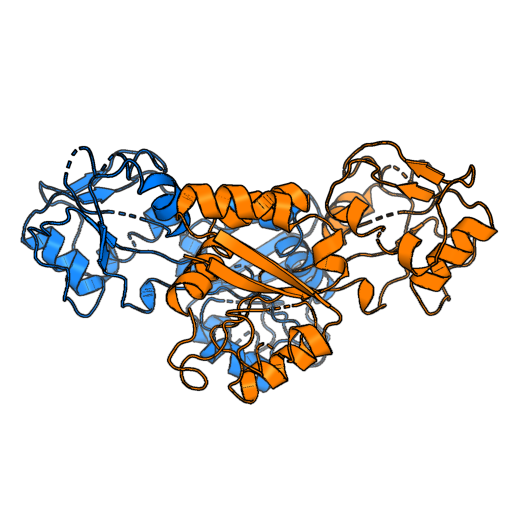 1 229 ? 62.534 11.146 38.068 1.00 16.91 251 GLN A N 1
ATOM 1767 C CA . GLN A 1 229 ? 63.334 10.350 38.995 1.00 17.01 251 GLN A CA 1
ATOM 1768 C C . GLN A 1 229 ? 62.741 8.965 39.187 1.00 18.95 251 GLN A C 1
ATOM 1769 O O . GLN A 1 229 ? 63.476 7.983 39.267 1.00 15.32 251 GLN A O 1
ATOM 1775 N N . GLU A 1 230 ? 61.418 8.880 39.267 1.00 17.48 252 GLU A N 1
ATOM 1776 C CA . GLU A 1 230 ? 60.759 7.572 39.385 1.00 21.98 252 GLU A CA 1
ATOM 1777 C C . GLU A 1 230 ? 61.203 6.654 38.245 1.00 24.19 252 GLU A C 1
ATOM 1778 O O . GLU A 1 230 ? 61.549 5.477 38.460 1.00 20.59 252 GLU A O 1
ATOM 1784 N N . LEU A 1 231 ? 61.219 7.198 37.029 1.00 18.54 253 LEU A N 1
ATOM 1785 C CA . LEU A 1 231 ? 61.595 6.408 35.856 1.00 21.83 253 LEU A CA 1
ATOM 1786 C C . LEU A 1 231 ? 63.078 6.067 35.817 1.00 24.53 253 LEU A C 1
ATOM 1787 O O . LEU A 1 231 ? 63.455 4.945 35.463 1.00 24.31 253 LEU A O 1
ATOM 1792 N N . ILE A 1 232 ? 63.916 7.040 36.168 1.00 19.89 254 ILE A N 1
ATOM 1793 C CA . ILE A 1 232 ? 65.355 6.814 36.266 1.00 22.50 254 ILE A CA 1
ATOM 1794 C C . ILE A 1 232 ? 65.675 5.711 37.284 1.00 26.94 254 ILE A C 1
ATOM 1795 O O . ILE A 1 232 ? 66.479 4.800 37.017 1.00 22.80 254 ILE A O 1
ATOM 1800 N N . ASN A 1 233 ? 65.038 5.787 38.449 1.00 20.98 255 ASN A N 1
ATOM 1801 C CA . ASN A 1 233 ? 65.240 4.776 39.474 1.00 25.08 255 ASN A CA 1
ATOM 1802 C C . ASN A 1 233 ? 64.741 3.429 38.996 1.00 29.50 255 ASN A C 1
ATOM 1803 O O . ASN A 1 233 ? 65.418 2.410 39.173 1.00 31.07 255 ASN A O 1
ATOM 1808 N N . GLY A 1 234 ? 63.552 3.422 38.395 1.00 25.26 256 GLY A N 1
ATOM 1809 C CA . GLY A 1 234 ? 63.002 2.194 37.846 1.00 24.19 256 GLY A CA 1
ATOM 1810 C C . GLY A 1 234 ? 64.017 1.516 36.946 1.00 29.84 256 GLY A C 1
ATOM 1811 O O . GLY A 1 234 ? 64.200 0.300 36.991 1.00 32.62 256 GLY A O 1
ATOM 1812 N N . PHE A 1 235 ? 64.696 2.315 36.131 1.00 27.06 257 PHE A N 1
ATOM 1813 C CA . PHE A 1 235 ? 65.707 1.786 35.235 1.00 23.29 257 PHE A CA 1
ATOM 1814 C C . PHE A 1 235 ? 66.940 1.258 35.988 1.00 25.16 257 PHE A C 1
ATOM 1815 O O . PHE A 1 235 ? 67.567 0.290 35.549 1.00 29.10 257 PHE A O 1
ATOM 1823 N N . ARG A 1 236 ? 67.288 1.889 37.113 1.00 16.37 258 ARG A N 1
ATOM 1824 C CA . ARG A 1 236 ? 68.507 1.512 37.849 1.00 18.80 258 ARG A CA 1
ATOM 1825 C C . ARG A 1 236 ? 68.310 0.262 38.709 1.00 18.48 258 ARG A C 1
ATOM 1826 O O . ARG A 1 236 ? 69.275 -0.402 39.092 1.00 21.53 258 ARG A O 1
ATOM 1834 N N . LEU A 1 237 ? 67.069 -0.044 39.049 1.00 22.30 259 LEU A N 1
ATOM 1835 C CA . LEU A 1 237 ? 66.824 -1.135 39.973 1.00 30.89 259 LEU A CA 1
ATOM 1836 C C . LEU A 1 237 ? 67.396 -2.439 39.412 1.00 43.24 259 LEU A C 1
ATOM 1837 O O . LEU A 1 237 ? 67.401 -2.665 38.195 1.00 46.22 259 LEU A O 1
ATOM 1843 N N . GLU B 1 5 ? 78.796 2.811 67.044 1.00 81.03 27 GLU B N 1
ATOM 1844 C CA . GLU B 1 5 ? 77.940 2.521 65.895 1.00 72.79 27 GLU B CA 1
ATOM 1845 C C . GLU B 1 5 ? 77.139 3.745 65.449 1.00 53.13 27 GLU B C 1
ATOM 1846 O O . GLU B 1 5 ? 76.293 3.638 64.547 1.00 42.87 27 GLU B O 1
ATOM 1852 N N . HIS B 1 6 ? 77.411 4.896 66.078 1.00 34.07 28 HIS B N 1
ATOM 1853 C CA . HIS B 1 6 ? 76.556 6.084 65.930 1.00 31.20 28 HIS B CA 1
ATOM 1854 C C . HIS B 1 6 ? 77.083 7.158 64.959 1.00 28.17 28 HIS B C 1
ATOM 1855 O O . HIS B 1 6 ? 78.137 7.754 65.174 1.00 36.73 28 HIS B O 1
ATOM 1862 N N . VAL B 1 7 ? 76.334 7.400 63.894 1.00 14.13 29 VAL B N 1
ATOM 1863 C CA . VAL B 1 7 ? 76.698 8.416 62.916 1.00 15.39 29 VAL B CA 1
ATOM 1864 C C . VAL B 1 7 ? 75.931 9.688 63.250 1.00 21.40 29 VAL B C 1
ATOM 1865 O O . VAL B 1 7 ? 74.708 9.648 63.436 1.00 24.14 29 VAL B O 1
ATOM 1869 N N . ARG B 1 8 ? 76.645 10.809 63.360 1.00 14.44 30 ARG B N 1
ATOM 1870 C CA . ARG B 1 8 ? 76.009 12.096 63.685 1.00 16.54 30 ARG B CA 1
ATOM 1871 C C . ARG B 1 8 ? 75.845 12.925 62.423 1.00 17.36 30 ARG B C 1
ATOM 1872 O O . ARG B 1 8 ? 76.808 13.173 61.702 1.00 17.04 30 ARG B O 1
ATOM 1880 N N . LEU B 1 9 ? 74.608 13.320 62.153 1.00 10.04 31 LEU B N 1
ATOM 1881 C CA . LEU B 1 9 ? 74.261 14.096 60.962 1.00 11.01 31 LEU B CA 1
ATOM 1882 C C . LEU B 1 9 ? 73.758 15.458 61.388 1.00 15.96 31 LEU B C 1
ATOM 1883 O O . LEU B 1 9 ? 72.879 15.546 62.250 1.00 19.80 31 LEU B O 1
ATOM 1888 N N . ALA B 1 10 ? 74.308 16.518 60.795 1.00 12.84 32 ALA B N 1
ATOM 1889 C CA . ALA B 1 10 ? 73.754 17.857 60.965 1.00 11.77 32 ALA B CA 1
ATOM 1890 C C . ALA B 1 10 ? 72.891 18.205 59.752 1.00 14.72 32 ALA B C 1
ATOM 1891 O O . ALA B 1 10 ? 73.293 17.991 58.598 1.00 13.80 32 ALA B O 1
ATOM 1893 N N . THR B 1 11 ? 71.702 18.740 60.003 1.00 11.65 33 THR B N 1
ATOM 1894 C CA . THR B 1 11 ? 70.849 19.157 58.896 1.00 11.26 33 THR B CA 1
ATOM 1895 C C . THR B 1 11 ? 70.069 20.410 59.280 1.00 13.33 33 THR B C 1
ATOM 1896 O O . THR B 1 11 ? 70.288 20.982 60.351 1.00 19.40 33 THR B O 1
ATOM 1900 N N . THR B 1 12 ? 69.191 20.872 58.395 1.00 15.21 34 THR B N 1
ATOM 1901 C CA . THR B 1 12 ? 68.489 22.127 58.638 1.00 12.61 34 THR B CA 1
ATOM 1902 C C . THR B 1 12 ? 67.179 21.868 59.359 1.00 17.56 34 THR B C 1
ATOM 1903 O O . THR B 1 12 ? 66.619 20.759 59.298 1.00 15.53 34 THR B O 1
ATOM 1907 N N . THR B 1 13 ? 66.686 22.904 60.023 1.00 15.99 35 THR B N 1
ATOM 1908 C CA . THR B 1 13 ? 65.404 22.846 60.723 1.00 22.78 35 THR B CA 1
ATOM 1909 C C . THR B 1 13 ? 64.248 22.368 59.837 1.00 19.82 35 THR B C 1
ATOM 1910 O O . THR B 1 13 ? 63.474 21.485 60.235 1.00 23.36 35 THR B O 1
ATOM 1914 N N . SER B 1 14 ? 64.135 22.945 58.642 1.00 22.30 36 SER B N 1
ATOM 1915 C CA . SER B 1 14 ? 63.078 22.547 57.709 1.00 22.40 36 SER B CA 1
ATOM 1916 C C . SER B 1 14 ? 63.204 21.068 57.317 1.00 22.14 36 SER B C 1
ATOM 1917 O O . SER B 1 14 ? 62.213 20.350 57.258 1.00 22.22 36 SER B O 1
ATOM 1920 N N . THR B 1 15 ? 64.423 20.602 57.077 1.00 19.89 37 THR B N 1
ATOM 1921 C CA . THR B 1 15 ? 64.600 19.199 56.733 1.00 19.13 37 THR B CA 1
ATOM 1922 C C . THR B 1 15 ? 64.143 18.320 57.884 1.00 22.07 37 THR B C 1
ATOM 1923 O O . THR B 1 15 ? 63.400 17.355 57.687 1.00 18.81 37 THR B O 1
ATOM 1927 N N . TYR B 1 16 ? 64.588 18.671 59.085 1.00 21.75 38 TYR B N 1
ATOM 1928 C CA . TYR B 1 16 ? 64.205 17.942 60.281 1.00 24.08 38 TYR B CA 1
ATOM 1929 C C . TYR B 1 16 ? 62.689 17.858 60.383 1.00 18.55 38 TYR B C 1
ATOM 1930 O O . TYR B 1 16 ? 62.124 16.782 60.550 1.00 21.56 38 TYR B O 1
ATOM 1939 N N . HIS B 1 17 ? 62.029 19.004 60.280 1.00 26.92 39 HIS B N 1
ATOM 1940 C CA . HIS B 1 17 ? 60.583 19.057 60.500 1.00 29.65 39 HIS B CA 1
ATOM 1941 C C . HIS B 1 17 ? 59.741 18.470 59.375 1.00 22.64 39 HIS B C 1
ATOM 1942 O O . HIS B 1 17 ? 58.569 18.159 59.571 1.00 23.38 39 HIS B O 1
ATOM 1949 N N . SER B 1 18 ? 60.347 18.289 58.211 1.00 22.73 40 SER B N 1
ATOM 1950 C CA . SER B 1 18 ? 59.654 17.676 57.083 1.00 24.76 40 SER B CA 1
ATOM 1951 C C . SER B 1 18 ? 59.351 16.207 57.346 1.00 28.25 40 SER B C 1
ATOM 1952 O O . SER B 1 18 ? 58.413 15.650 56.775 1.00 29.17 40 SER B O 1
ATOM 1955 N N . GLY B 1 19 ? 60.156 15.578 58.198 1.00 22.12 41 GLY B N 1
ATOM 1956 C CA . GLY B 1 19 ? 59.995 14.165 58.475 1.00 21.60 41 GLY B CA 1
ATOM 1957 C C . GLY B 1 19 ? 60.680 13.256 57.458 1.00 19.27 41 GLY B C 1
ATOM 1958 O O . GLY B 1 19 ? 60.582 12.029 57.543 1.00 17.97 41 GLY B O 1
ATOM 1959 N N . LEU B 1 20 ? 61.374 13.846 56.496 1.00 16.96 42 LEU B N 1
ATOM 1960 C CA . LEU B 1 20 ? 62.052 13.051 55.472 1.00 18.05 42 LEU B CA 1
ATOM 1961 C C . LEU B 1 20 ? 62.861 11.903 56.101 1.00 15.94 42 LEU B C 1
ATOM 1962 O O . LEU B 1 20 ? 62.803 10.755 55.655 1.00 19.24 42 LEU B O 1
ATOM 1967 N N . LEU B 1 21 ? 63.596 12.222 57.157 1.00 14.53 43 LEU B N 1
ATOM 1968 C CA . LEU B 1 21 ? 64.515 11.269 57.774 1.00 21.93 43 LEU B CA 1
ATOM 1969 C C . LEU B 1 21 ? 63.816 10.085 58.464 1.00 25.33 43 LEU B C 1
ATOM 1970 O O . LEU B 1 21 ? 64.384 8.997 58.576 1.00 21.74 43 LEU B O 1
ATOM 1975 N N . ASP B 1 22 ? 62.582 10.295 58.916 1.00 24.57 44 ASP B N 1
ATOM 1976 C CA . ASP B 1 22 ? 61.797 9.204 59.497 1.00 31.94 44 ASP B CA 1
ATOM 1977 C C . ASP B 1 22 ? 61.444 8.164 58.444 1.00 26.47 44 ASP B C 1
ATOM 1978 O O . ASP B 1 22 ? 61.239 7.007 58.768 1.00 29.28 44 ASP B O 1
ATOM 1983 N N . TYR B 1 23 ? 61.364 8.587 57.185 1.00 24.74 45 TYR B N 1
ATOM 1984 C CA . TYR B 1 23 ? 61.139 7.655 56.086 1.00 26.72 45 TYR B CA 1
ATOM 1985 C C . TYR B 1 23 ? 62.423 6.937 55.698 1.00 25.54 45 TYR B C 1
ATOM 1986 O O . TYR B 1 23 ? 62.373 5.956 54.977 1.00 29.74 45 TYR B O 1
ATOM 1995 N N . LEU B 1 24 ? 63.576 7.435 56.134 1.00 21.08 46 LEU B N 1
ATOM 1996 C CA . LEU B 1 24 ? 64.845 6.869 55.651 1.00 19.00 46 LEU B CA 1
ATOM 1997 C C . LEU B 1 24 ? 65.639 6.070 56.686 1.00 18.45 46 LEU B C 1
ATOM 1998 O O . LEU B 1 24 ? 66.108 4.959 56.408 1.00 21.20 46 LEU B O 1
ATOM 2003 N N . LEU B 1 25 ? 65.821 6.651 57.868 1.00 18.62 47 LEU B N 1
ATOM 2004 C CA . LEU B 1 25 ? 66.772 6.105 58.839 1.00 17.93 47 LEU B CA 1
ATOM 2005 C C . LEU B 1 25 ? 66.464 4.674 59.294 1.00 19.38 47 LEU B C 1
ATOM 2006 O O . LEU B 1 25 ? 67.382 3.878 59.484 1.00 16.27 47 LEU B O 1
ATOM 2011 N N . PRO B 1 26 ? 65.176 4.339 59.462 1.00 21.50 48 PRO B N 1
ATOM 2012 C CA . PRO B 1 26 ? 64.893 2.947 59.851 1.00 23.25 48 PRO B CA 1
ATOM 2013 C C . PRO B 1 26 ? 65.321 1.932 58.781 1.00 23.16 48 PRO B C 1
ATOM 2014 O O . PRO B 1 26 ? 65.798 0.840 59.125 1.00 18.69 48 PRO B O 1
ATOM 2018 N N . GLN B 1 27 ? 65.160 2.281 57.504 1.00 17.46 49 GLN B N 1
ATOM 2019 C CA . GLN B 1 27 ? 65.613 1.390 56.419 1.00 15.09 49 GLN B CA 1
ATOM 2020 C C . GLN B 1 27 ? 67.134 1.343 56.333 1.00 16.35 49 GLN B C 1
ATOM 2021 O O . GLN B 1 27 ? 67.720 0.284 56.100 1.00 21.28 49 GLN B O 1
ATOM 2027 N N . PHE B 1 28 ? 67.769 2.502 56.492 1.00 17.13 50 PHE B N 1
ATOM 2028 C CA . PHE B 1 28 ? 69.227 2.567 56.476 1.00 15.90 50 PHE B CA 1
ATOM 2029 C C . PHE B 1 28 ? 69.771 1.706 57.618 1.00 18.64 50 PHE B C 1
ATOM 2030 O O . PHE B 1 28 ? 70.703 0.909 57.434 1.00 14.22 50 PHE B O 1
ATOM 2038 N N . GLU B 1 29 ? 69.180 1.854 58.803 1.00 16.97 51 GLU B N 1
ATOM 2039 C CA . GLU B 1 29 ? 69.625 1.046 59.940 1.00 16.40 51 GLU B CA 1
ATOM 2040 C C . GLU B 1 29 ? 69.384 -0.440 59.687 1.00 18.83 51 GLU B C 1
ATOM 2041 O O . GLU B 1 29 ? 70.239 -1.289 59.977 1.00 18.88 51 GLU B O 1
ATOM 2047 N N . LYS B 1 30 ? 68.206 -0.760 59.168 1.00 19.09 52 LYS B N 1
ATOM 2048 C CA . LYS B 1 30 ? 67.890 -2.147 58.869 1.00 17.18 52 LYS B CA 1
ATOM 2049 C C . LYS B 1 30 ? 68.925 -2.755 57.919 1.00 18.50 52 LYS B C 1
ATOM 2050 O O . LYS B 1 30 ? 69.410 -3.857 58.149 1.00 21.32 52 LYS B O 1
ATOM 2056 N N . ASP B 1 31 ? 69.270 -2.022 56.865 1.00 19.60 53 ASP B N 1
ATOM 2057 C CA . ASP B 1 31 ? 70.213 -2.482 55.843 1.00 20.75 53 ASP B CA 1
ATOM 2058 C C . ASP B 1 31 ? 71.644 -2.606 56.357 1.00 22.19 53 ASP B C 1
ATOM 2059 O O . ASP B 1 31 ? 72.347 -3.578 56.055 1.00 21.80 53 ASP B O 1
ATOM 2064 N N . THR B 1 32 ? 72.105 -1.594 57.090 1.00 18.27 54 THR B N 1
ATOM 2065 C CA . THR B 1 32 ? 73.535 -1.510 57.389 1.00 18.14 54 THR B CA 1
ATOM 2066 C C . THR B 1 32 ? 73.896 -1.734 58.852 1.00 20.98 54 THR B C 1
ATOM 2067 O O . THR B 1 32 ? 75.057 -1.958 59.178 1.00 26.52 54 THR B O 1
ATOM 2071 N N . GLY B 1 33 ? 72.920 -1.617 59.734 1.00 21.85 55 GLY B N 1
ATOM 2072 C CA . GLY B 1 33 ? 73.216 -1.637 61.149 1.00 24.43 55 GLY B CA 1
ATOM 2073 C C . GLY B 1 33 ? 73.654 -0.313 61.762 1.00 26.59 55 GLY B C 1
ATOM 2074 O O . GLY B 1 33 ? 73.737 -0.215 62.987 1.00 27.53 55 GLY B O 1
ATOM 2075 N N . TYR B 1 34 ? 73.951 0.703 60.953 1.00 25.23 56 TYR B N 1
ATOM 2076 C CA . TYR B 1 34 ? 74.322 2.005 61.530 1.00 22.21 56 TYR B CA 1
ATOM 2077 C C . TYR B 1 34 ? 73.128 2.769 62.083 1.00 20.25 56 TYR B C 1
ATOM 2078 O O . TYR B 1 34 ? 72.065 2.794 61.461 1.00 19.98 56 TYR B O 1
ATOM 2087 N N . LYS B 1 35 ? 73.337 3.421 63.229 1.00 20.70 57 LYS B N 1
ATOM 2088 C CA . LYS B 1 35 ? 72.367 4.348 63.824 1.00 23.27 57 LYS B CA 1
ATOM 2089 C C . LYS B 1 35 ? 72.764 5.805 63.565 1.00 22.52 57 LYS B C 1
ATOM 2090 O O . LYS B 1 35 ? 73.891 6.218 63.856 1.00 25.04 57 LYS B O 1
ATOM 2096 N N . VAL B 1 36 ? 71.842 6.592 63.025 1.00 16.52 58 VAL B N 1
ATOM 2097 C CA . VAL B 1 36 ? 72.129 7.984 62.741 1.00 14.26 58 VAL B CA 1
ATOM 2098 C C . VAL B 1 36 ? 71.452 8.876 63.771 1.00 20.64 58 VAL B C 1
ATOM 2099 O O . VAL B 1 36 ? 70.249 8.782 63.978 1.00 19.09 58 VAL B O 1
ATOM 2103 N N . ASP B 1 37 ? 72.239 9.721 64.426 1.00 16.64 59 ASP B N 1
ATOM 2104 C CA . ASP B 1 37 ? 71.723 10.742 65.347 1.00 20.12 59 ASP B CA 1
ATOM 2105 C C . ASP B 1 37 ? 71.644 12.077 64.609 1.00 17.53 59 ASP B C 1
ATOM 2106 O O . ASP B 1 37 ? 72.642 12.530 64.045 1.00 16.58 59 ASP B O 1
ATOM 2111 N N . VAL B 1 38 ? 70.480 12.717 64.625 1.00 17.15 60 VAL B N 1
ATOM 2112 C CA . VAL B 1 38 ? 70.278 13.927 63.839 1.00 13.15 60 VAL B CA 1
ATOM 2113 C C . VAL B 1 38 ? 70.232 15.174 64.722 1.00 18.01 60 VAL B C 1
ATOM 2114 O O . VAL B 1 38 ? 69.513 15.203 65.717 1.00 20.34 60 VAL B O 1
ATOM 2118 N N . ILE B 1 39 ? 71.004 16.202 64.354 1.00 14.40 61 ILE B N 1
ATOM 2119 C CA . ILE B 1 39 ? 70.900 17.510 64.998 1.00 18.02 61 ILE B CA 1
ATOM 2120 C C . ILE B 1 39 ? 70.483 18.517 63.938 1.00 20.11 61 ILE B C 1
ATOM 2121 O O . ILE B 1 39 ? 71.072 18.564 62.857 1.00 20.12 61 ILE B O 1
ATOM 2126 N N . ALA B 1 40 ? 69.479 19.335 64.232 1.00 17.35 62 ALA B N 1
ATOM 2127 C CA . ALA B 1 40 ? 69.052 20.335 63.257 1.00 14.81 62 ALA B CA 1
ATOM 2128 C C . ALA B 1 40 ? 69.262 21.768 63.733 1.00 23.84 62 ALA B C 1
ATOM 2129 O O . ALA B 1 40 ? 69.117 22.066 64.923 1.00 20.62 62 ALA B O 1
ATOM 2131 N N . ALA B 1 41 ? 69.609 22.645 62.792 1.00 21.70 63 ALA B N 1
ATOM 2132 C CA . ALA B 1 41 ? 69.758 24.078 63.058 1.00 22.53 63 ALA B CA 1
ATOM 2133 C C . ALA B 1 41 ? 69.700 24.851 61.736 1.00 23.74 63 ALA B C 1
ATOM 2134 O O . ALA B 1 41 ? 69.330 24.299 60.697 1.00 19.28 63 ALA B O 1
ATOM 2136 N N . GLY B 1 42 ? 70.067 26.126 61.767 1.00 22.19 64 GLY B N 1
ATOM 2137 C CA . GLY B 1 42 ? 70.128 26.907 60.542 1.00 14.80 64 GLY B CA 1
ATOM 2138 C C . GLY B 1 42 ? 71.278 26.400 59.684 1.00 19.69 64 GLY B C 1
ATOM 2139 O O . GLY B 1 42 ? 72.150 25.675 60.181 1.00 18.32 64 GLY B O 1
ATOM 2140 N N . THR B 1 43 ? 71.284 26.781 58.406 1.00 15.38 65 THR B N 1
ATOM 2141 C CA . THR B 1 43 ? 72.320 26.339 57.478 1.00 14.97 65 THR B CA 1
ATOM 2142 C C . THR B 1 43 ? 73.734 26.633 57.959 1.00 14.69 65 THR B C 1
ATOM 2143 O O . THR B 1 43 ? 74.581 25.750 57.965 1.00 13.90 65 THR B O 1
ATOM 2147 N N . GLY B 1 44 ? 73.980 27.873 58.362 1.00 19.92 66 GLY B N 1
ATOM 2148 C CA . GLY B 1 44 ? 75.289 28.268 58.840 1.00 17.92 66 GLY B CA 1
ATOM 2149 C C . GLY B 1 44 ? 75.764 27.382 59.981 1.00 19.85 66 GLY B C 1
ATOM 2150 O O . GLY B 1 44 ? 76.900 26.904 59.980 1.00 20.98 66 GLY B O 1
ATOM 2151 N N . LYS B 1 45 ? 74.890 27.162 60.958 1.00 19.86 67 LYS B N 1
ATOM 2152 C CA . LYS B 1 45 ? 75.228 26.351 62.129 1.00 18.52 67 LYS B CA 1
ATOM 2153 C C . LYS B 1 45 ? 75.375 24.869 61.760 1.00 13.21 67 LYS B C 1
ATOM 2154 O O . LYS B 1 45 ? 76.295 24.198 62.220 1.00 13.71 67 LYS B O 1
ATOM 2160 N N . ALA B 1 46 ? 74.474 24.364 60.920 1.00 14.08 68 ALA B N 1
ATOM 2161 C CA . ALA B 1 46 ? 74.608 22.989 60.418 1.00 18.74 68 ALA B CA 1
ATOM 2162 C C . ALA B 1 46 ? 75.999 22.778 59.804 1.00 20.55 68 ALA B C 1
ATOM 2163 O O . ALA B 1 46 ? 76.703 21.842 60.163 1.00 16.20 68 ALA B O 1
ATOM 2165 N N . LEU B 1 47 ? 76.409 23.658 58.895 1.00 11.55 69 LEU B N 1
ATOM 2166 C CA . LEU B 1 47 ? 77.742 23.522 58.316 1.00 16.74 69 LEU B CA 1
ATOM 2167 C C . LEU B 1 47 ? 78.840 23.771 59.367 1.00 13.00 69 LEU B C 1
ATOM 2168 O O . LEU B 1 47 ? 79.888 23.116 59.355 1.00 19.53 69 LEU B O 1
ATOM 2173 N N . LYS B 1 48 ? 78.597 24.695 60.293 1.00 11.85 70 LYS B N 1
ATOM 2174 C CA . LYS B 1 48 ? 79.602 24.967 61.326 1.00 15.84 70 LYS B CA 1
ATOM 2175 C C . LYS B 1 48 ? 79.882 23.712 62.163 1.00 12.52 70 LYS B C 1
ATOM 2176 O O . LYS B 1 48 ? 81.034 23.405 62.534 1.00 14.33 70 LYS B O 1
ATOM 2190 N N . GLY B 1 50 ? 79.769 20.665 61.067 1.00 14.39 72 GLY B N 1
ATOM 2191 C CA . GLY B 1 50 ? 80.673 19.876 60.223 1.00 7.54 72 GLY B CA 1
ATOM 2192 C C . GLY B 1 50 ? 82.095 20.419 60.276 1.00 6.98 72 GLY B C 1
ATOM 2193 O O . GLY B 1 50 ? 83.076 19.691 60.466 1.00 18.74 72 GLY B O 1
ATOM 2194 N N . GLU B 1 51 ? 82.207 21.727 60.118 1.00 9.07 73 GLU B N 1
ATOM 2195 C CA . GLU B 1 51 ? 83.501 22.391 60.211 1.00 10.02 73 GLU B CA 1
ATOM 2196 C C . GLU B 1 51 ? 84.232 22.083 61.514 1.00 15.43 73 GLU B C 1
ATOM 2197 O O . GLU B 1 51 ? 85.433 21.808 61.506 1.00 18.33 73 GLU B O 1
ATOM 2203 N N . ASN B 1 52 ? 83.498 22.098 62.625 1.00 16.76 74 ASN B N 1
ATOM 2204 C CA . ASN B 1 52 ? 84.061 21.798 63.955 1.00 18.51 74 ASN B CA 1
ATOM 2205 C C . ASN B 1 52 ? 84.293 20.299 64.234 1.00 19.15 74 ASN B C 1
ATOM 2206 O O . ASN B 1 52 ? 84.854 19.927 65.266 1.00 14.97 74 ASN B O 1
ATOM 2211 N N . GLY B 1 53 ? 83.852 19.440 63.326 1.00 12.54 75 GLY B N 1
ATOM 2212 C CA . GLY B 1 53 ? 83.958 18.005 63.546 1.00 19.11 75 GLY B CA 1
ATOM 2213 C C . GLY B 1 53 ? 83.016 17.473 64.616 1.00 20.83 75 GLY B C 1
ATOM 2214 O O . GLY B 1 53 ? 83.227 16.388 65.135 1.00 18.82 75 GLY B O 1
ATOM 2215 N N . ASP B 1 54 ? 81.975 18.239 64.944 1.00 14.31 76 ASP B N 1
ATOM 2216 C CA . ASP B 1 54 ? 80.985 17.801 65.912 1.00 15.80 76 ASP B CA 1
ATOM 2217 C C . ASP B 1 54 ? 80.084 16.692 65.336 1.00 17.88 76 ASP B C 1
ATOM 2218 O O . ASP B 1 54 ? 79.570 15.873 66.078 1.00 17.42 76 ASP B O 1
ATOM 2223 N N . VAL B 1 55 ? 79.861 16.704 64.023 1.00 16.57 77 VAL B N 1
ATOM 2224 C CA . VAL B 1 55 ? 79.069 15.656 63.368 1.00 14.92 77 VAL B CA 1
ATOM 2225 C C . VAL B 1 55 ? 79.949 14.982 62.334 1.00 18.77 77 VAL B C 1
ATOM 2226 O O . VAL B 1 55 ? 81.030 15.469 62.059 1.00 12.34 77 VAL B O 1
ATOM 2230 N N . ASP B 1 56 ? 79.476 13.882 61.749 1.00 14.06 78 ASP B N 1
ATOM 2231 C CA . ASP B 1 56 ? 80.253 13.124 60.762 1.00 15.15 78 ASP B CA 1
ATOM 2232 C C . ASP B 1 56 ? 79.929 13.479 59.304 1.00 14.93 78 ASP B C 1
ATOM 2233 O O . ASP B 1 56 ? 80.730 13.222 58.404 1.00 15.60 78 ASP B O 1
ATOM 2238 N N . LEU B 1 57 ? 78.749 14.050 59.080 1.00 12.03 79 LEU B N 1
ATOM 2239 C CA . LEU B 1 57 ? 78.360 14.547 57.766 1.00 16.85 79 LEU B CA 1
ATOM 2240 C C . LEU B 1 57 ? 77.221 15.532 57.902 1.00 14.87 79 LEU B C 1
ATOM 2241 O O . LEU B 1 57 ? 76.591 15.602 58.947 1.00 16.79 79 LEU B O 1
ATOM 2246 N N . VAL B 1 58 ? 76.974 16.298 56.841 1.00 10.96 80 VAL B N 1
ATOM 2247 C CA . VAL B 1 58 ? 75.950 17.340 56.854 1.00 11.31 80 VAL B CA 1
ATOM 2248 C C . VAL B 1 58 ? 75.023 17.163 55.656 1.00 15.91 80 VAL B C 1
ATOM 2249 O O . VAL B 1 58 ? 75.411 16.610 54.616 1.00 15.13 80 VAL B O 1
ATOM 2261 N N . THR B 1 60 ? 72.425 19.759 53.714 1.00 13.23 82 THR B N 1
ATOM 2262 C CA . THR B 1 60 ? 71.864 21.094 53.630 1.00 15.56 82 THR B CA 1
ATOM 2263 C C . THR B 1 60 ? 71.391 21.349 52.197 1.00 18.84 82 THR B C 1
ATOM 2264 O O . THR B 1 60 ? 71.453 20.458 51.342 1.00 18.18 82 THR B O 1
ATOM 2268 N N . HIS B 1 61 ? 70.913 22.560 51.943 1.00 17.09 83 HIS B N 1
ATOM 2269 C CA . HIS B 1 61 ? 70.378 22.906 50.632 1.00 18.17 83 HIS B CA 1
ATOM 2270 C C . HIS B 1 61 ? 70.694 24.370 50.372 1.00 20.03 83 HIS B C 1
ATOM 2271 O O . HIS B 1 61 ? 69.806 25.205 50.194 1.00 26.81 83 HIS B O 1
ATOM 2278 N N . ALA B 1 62 ? 71.991 24.654 50.364 1.00 14.90 84 ALA B N 1
ATOM 2279 C CA . ALA B 1 62 ? 72.524 25.986 50.183 1.00 18.98 84 ALA B CA 1
ATOM 2280 C C . ALA B 1 62 ? 73.778 25.846 49.327 1.00 14.49 84 ALA B C 1
ATOM 2281 O O . ALA B 1 62 ? 74.880 25.741 49.845 1.00 13.94 84 ALA B O 1
ATOM 2283 N N . PRO B 1 63 ? 73.601 25.814 47.994 1.00 18.59 85 PRO B N 1
ATOM 2284 C CA . PRO B 1 63 ? 74.693 25.522 47.059 1.00 20.23 85 PRO B CA 1
ATOM 2285 C C . PRO B 1 63 ? 75.940 26.400 47.258 1.00 17.54 85 PRO B C 1
ATOM 2286 O O . PRO B 1 63 ? 77.052 25.871 47.224 1.00 18.88 85 PRO B O 1
ATOM 2290 N N . LYS B 1 64 ? 75.765 27.709 47.444 1.00 17.18 86 LYS B N 1
ATOM 2291 C CA . LYS B 1 64 ? 76.916 28.616 47.587 1.00 26.68 86 LYS B CA 1
ATOM 2292 C C . LYS B 1 64 ? 77.713 28.342 48.866 1.00 23.45 86 LYS B C 1
ATOM 2293 O O . LYS B 1 64 ? 78.939 28.243 48.850 1.00 19.15 86 LYS B O 1
ATOM 2299 N N . ALA B 1 65 ? 77.007 28.213 49.976 1.00 19.49 87 ALA B N 1
ATOM 2300 C CA . ALA B 1 65 ? 77.668 27.956 51.251 1.00 17.36 87 ALA B CA 1
ATOM 2301 C C . ALA B 1 65 ? 78.356 26.596 51.224 1.00 18.23 87 ALA B C 1
ATOM 2302 O O . ALA B 1 65 ? 79.446 26.445 51.753 1.00 12.51 87 ALA B O 1
ATOM 2304 N N . GLU B 1 66 ? 77.708 25.611 50.602 1.00 16.53 88 GLU B N 1
ATOM 2305 C CA . GLU B 1 66 ? 78.271 24.273 50.481 1.00 15.57 88 GLU B CA 1
ATOM 2306 C C . GLU B 1 66 ? 79.511 24.256 49.596 1.00 13.39 88 GLU B C 1
ATOM 2307 O O . GLU B 1 66 ? 80.446 23.500 49.857 1.00 16.56 88 GLU B O 1
ATOM 2313 N N . GLY B 1 67 ? 79.504 25.073 48.543 1.00 18.88 89 GLY B N 1
ATOM 2314 C CA . GLY B 1 67 ? 80.657 25.184 47.664 1.00 21.26 89 GLY B CA 1
ATOM 2315 C C . GLY B 1 67 ? 81.871 25.657 48.456 1.00 19.61 89 GLY B C 1
ATOM 2316 O O . GLY B 1 67 ? 82.971 25.139 48.314 1.00 17.26 89 GLY B O 1
ATOM 2317 N N . THR B 1 68 ? 81.663 26.642 49.320 1.00 19.00 90 THR B N 1
ATOM 2318 C CA . THR B 1 68 ? 82.750 27.167 50.137 1.00 22.80 90 THR B CA 1
ATOM 2319 C C . THR B 1 68 ? 83.266 26.119 51.132 1.00 19.16 90 THR B C 1
ATOM 2320 O O . THR B 1 68 ? 84.484 25.936 51.303 1.00 17.36 90 THR B O 1
ATOM 2324 N N . PHE B 1 69 ? 82.325 25.431 51.773 1.00 17.86 91 PHE B N 1
ATOM 2325 C CA . PHE B 1 69 ? 82.598 24.339 52.718 1.00 14.65 91 PHE B CA 1
ATOM 2326 C C . PHE B 1 69 ? 83.488 23.256 52.087 1.00 15.31 91 PHE B C 1
ATOM 2327 O O . PHE B 1 69 ? 84.438 22.759 52.700 1.00 14.03 91 PHE B O 1
ATOM 2335 N N . VAL B 1 70 ? 83.162 22.883 50.857 1.00 12.83 92 VAL B N 1
ATOM 2336 C CA . VAL B 1 70 ? 83.950 21.901 50.122 1.00 15.31 92 VAL B CA 1
ATOM 2337 C C . VAL B 1 70 ? 85.290 22.495 49.686 1.00 19.07 92 VAL B C 1
ATOM 2338 O O . VAL B 1 70 ? 86.340 21.867 49.828 1.00 20.46 92 VAL B O 1
ATOM 2342 N N . GLU B 1 71 ? 85.260 23.715 49.166 1.00 17.39 93 GLU B N 1
ATOM 2343 C CA . GLU B 1 71 ? 86.488 24.326 48.675 1.00 21.53 93 GLU B CA 1
ATOM 2344 C C . GLU B 1 71 ? 87.542 24.447 49.784 1.00 21.19 93 GLU B C 1
ATOM 2345 O O . GLU B 1 71 ? 88.723 24.189 49.559 1.00 20.72 93 GLU B O 1
ATOM 2351 N N . LYS B 1 72 ? 87.106 24.833 50.983 1.00 16.38 94 LYS B N 1
ATOM 2352 C CA . LYS B 1 72 ? 88.000 24.995 52.124 1.00 13.21 94 LYS B CA 1
ATOM 2353 C C . LYS B 1 72 ? 88.443 23.666 52.728 1.00 16.46 94 LYS B C 1
ATOM 2354 O O . LYS B 1 72 ? 89.264 23.633 53.652 1.00 16.12 94 LYS B O 1
ATOM 2360 N N . GLY B 1 73 ? 87.881 22.567 52.226 1.00 19.28 95 GLY B N 1
ATOM 2361 C CA . GLY B 1 73 ? 88.291 21.251 52.683 1.00 15.58 95 GLY B CA 1
ATOM 2362 C C . GLY B 1 73 ? 87.578 20.768 53.935 1.00 15.45 95 GLY B C 1
ATOM 2363 O O . GLY B 1 73 ? 87.991 19.774 54.544 1.00 17.41 95 GLY B O 1
ATOM 2364 N N . TYR B 1 74 ? 86.494 21.442 54.314 1.00 13.08 96 TYR B N 1
ATOM 2365 C CA . TYR B 1 74 ? 85.787 21.093 55.550 1.00 12.48 96 TYR B CA 1
ATOM 2366 C C . TYR B 1 74 ? 84.975 19.824 55.297 1.00 17.15 96 TYR B C 1
ATOM 2367 O O . TYR B 1 74 ? 84.817 18.978 56.185 1.00 13.53 96 TYR B O 1
ATOM 2376 N N . GLY B 1 75 ? 84.470 19.700 54.070 1.00 15.29 97 GLY B N 1
ATOM 2377 C CA . GLY B 1 75 ? 83.712 18.539 53.650 1.00 19.13 97 GLY B CA 1
ATOM 2378 C C . GLY B 1 75 ? 84.305 17.943 52.385 1.00 19.47 97 GLY B C 1
ATOM 2379 O O . GLY B 1 75 ? 84.951 18.649 51.593 1.00 11.16 97 GLY B O 1
ATOM 2380 N N . VAL B 1 76 ? 84.100 16.639 52.207 1.00 13.91 98 VAL B N 1
ATOM 2381 C CA . VAL B 1 76 ? 84.538 15.936 51.008 1.00 18.93 98 VAL B CA 1
ATOM 2382 C C . VAL B 1 76 ? 83.376 15.088 50.458 1.00 17.93 98 VAL B C 1
ATOM 2383 O O . VAL B 1 76 ? 82.352 14.910 51.140 1.00 14.20 98 VAL B O 1
ATOM 2387 N N . LEU B 1 77 ? 83.566 14.539 49.254 1.00 16.30 99 LEU B N 1
ATOM 2388 C CA . LEU B 1 77 ? 82.552 13.726 48.562 1.00 15.07 99 LEU B CA 1
ATOM 2389 C C . LEU B 1 77 ? 81.151 14.314 48.576 1.00 15.31 99 LEU B C 1
ATOM 2390 O O . LEU B 1 77 ? 80.180 13.604 48.896 1.00 16.65 99 LEU B O 1
ATOM 2395 N N . PRO B 1 78 ? 81.027 15.595 48.204 1.00 14.05 100 PRO B N 1
ATOM 2396 C CA . PRO B 1 78 ? 79.685 16.184 48.129 1.00 16.07 100 PRO B CA 1
ATOM 2397 C C . PRO B 1 78 ? 78.841 15.444 47.109 1.00 19.47 100 PRO B C 1
ATOM 2398 O O . PRO B 1 78 ? 79.364 15.104 46.051 1.00 17.93 100 PRO B O 1
ATOM 2402 N N . ARG B 1 79 ? 77.566 15.204 47.412 1.00 18.73 101 ARG B N 1
ATOM 2403 C CA . ARG B 1 79 ? 76.661 14.609 46.437 1.00 17.65 101 ARG B CA 1
ATOM 2404 C C . ARG B 1 79 ? 75.304 15.281 46.462 1.00 16.74 101 ARG B C 1
ATOM 2405 O O . ARG B 1 79 ? 74.771 15.571 47.536 1.00 13.86 101 ARG B O 1
ATOM 2413 N N . LYS B 1 80 ? 74.747 15.522 45.281 1.00 10.72 102 LYS B N 1
ATOM 2414 C CA . LYS B 1 80 ? 73.402 16.105 45.195 1.00 14.58 102 LYS B CA 1
ATOM 2415 C C . LYS B 1 80 ? 72.418 14.975 45.412 1.00 25.97 102 LYS B C 1
ATOM 2416 O O . LYS B 1 80 ? 72.475 13.936 44.757 1.00 24.30 102 LYS B O 1
ATOM 2422 N N . LEU B 1 81 ? 71.522 15.185 46.357 1.00 26.07 103 LEU B N 1
ATOM 2423 C CA . LEU B 1 81 ? 70.653 14.140 46.848 1.00 23.76 103 LEU B CA 1
ATOM 2424 C C . LEU B 1 81 ? 69.275 14.215 46.187 1.00 26.01 103 LEU B C 1
ATOM 2425 O O . LEU B 1 81 ? 68.656 13.190 45.917 1.00 30.40 103 LEU B O 1
ATOM 2438 N N . TYR B 1 83 ? 66.634 17.474 43.928 1.00 15.96 105 TYR B N 1
ATOM 2439 C CA . TYR B 1 83 ? 66.375 18.850 43.496 1.00 20.71 105 TYR B CA 1
ATOM 2440 C C . TYR B 1 83 ? 64.918 19.231 43.773 1.00 24.09 105 TYR B C 1
ATOM 2441 O O . TYR B 1 83 ? 63.990 18.593 43.268 1.00 31.39 105 TYR B O 1
ATOM 2450 N N . ASN B 1 84 ? 64.711 20.241 44.608 1.00 20.92 106 ASN B N 1
ATOM 2451 C CA . ASN B 1 84 ? 63.360 20.745 44.867 1.00 25.44 106 ASN B CA 1
ATOM 2452 C C . ASN B 1 84 ? 63.140 21.965 43.997 1.00 32.73 106 ASN B C 1
ATOM 2453 O O . ASN B 1 84 ? 63.998 22.848 43.930 1.00 41.36 106 ASN B O 1
ATOM 2458 N N . ASP B 1 85 ? 62.006 22.020 43.313 1.00 26.45 107 ASP B N 1
ATOM 2459 C CA . ASP B 1 85 ? 61.697 23.171 42.471 1.00 26.14 107 ASP B CA 1
ATOM 2460 C C . ASP B 1 85 ? 60.188 23.398 42.470 1.00 25.37 107 ASP B C 1
ATOM 2461 O O . ASP B 1 85 ? 59.442 22.642 41.843 1.00 23.18 107 ASP B O 1
ATOM 2466 N N . PHE B 1 86 ? 59.747 24.437 43.172 1.00 20.41 108 PHE B N 1
ATOM 2467 C CA . PHE B 1 86 ? 58.324 24.651 43.406 1.00 16.35 108 PHE B CA 1
ATOM 2468 C C . PHE B 1 86 ? 57.848 25.960 42.817 1.00 22.47 108 PHE B C 1
ATOM 2469 O O . PHE B 1 86 ? 58.587 26.940 42.792 1.00 17.43 108 PHE B O 1
ATOM 2477 N N . VAL B 1 87 ? 56.610 25.981 42.338 1.00 19.39 109 VAL B N 1
ATOM 2478 C CA . VAL B 1 87 ? 56.051 27.202 41.791 1.00 16.60 109 VAL B CA 1
ATOM 2479 C C . VAL B 1 87 ? 54.702 27.455 42.432 1.00 17.02 109 VAL B C 1
ATOM 2480 O O . VAL B 1 87 ? 54.031 26.517 42.861 1.00 16.84 109 VAL B O 1
ATOM 2484 N N . ILE B 1 88 ? 54.296 28.718 42.482 1.00 17.93 110 ILE B N 1
ATOM 2485 C CA . ILE B 1 88 ? 52.948 29.035 42.892 1.00 12.04 110 ILE B CA 1
ATOM 2486 C C . ILE B 1 88 ? 52.126 29.310 41.640 1.00 17.01 110 ILE B C 1
ATOM 2487 O O . ILE B 1 88 ? 52.481 30.172 40.836 1.00 20.46 110 ILE B O 1
ATOM 2492 N N . VAL B 1 89 ? 51.038 28.562 41.466 1.00 14.86 111 VAL B N 1
ATOM 2493 C CA . VAL B 1 89 ? 50.206 28.709 40.278 1.00 16.49 111 VAL B CA 1
ATOM 2494 C C . VAL B 1 89 ? 48.807 29.141 40.687 1.00 14.74 111 VAL B C 1
ATOM 2495 O O . VAL B 1 89 ? 48.354 28.868 41.808 1.00 16.15 111 VAL B O 1
ATOM 2499 N N . GLY B 1 90 ? 48.129 29.817 39.772 1.00 18.49 112 GLY B N 1
ATOM 2500 C CA . GLY B 1 90 ? 46.771 30.257 40.013 1.00 24.20 112 GLY B CA 1
ATOM 2501 C C . GLY B 1 90 ? 46.161 30.786 38.737 1.00 22.81 112 GLY B C 1
ATOM 2502 O O . GLY B 1 90 ? 46.766 30.684 37.665 1.00 21.17 112 GLY B O 1
ATOM 2503 N N . PRO B 1 91 ? 44.955 31.354 38.846 1.00 22.14 113 PRO B N 1
ATOM 2504 C CA . PRO B 1 91 ? 44.236 31.860 37.669 1.00 22.49 113 PRO B CA 1
ATOM 2505 C C . PRO B 1 91 ? 45.002 33.012 37.041 1.00 22.73 113 PRO B C 1
ATOM 2506 O O . PRO B 1 91 ? 45.669 33.778 37.756 1.00 16.26 113 PRO B O 1
ATOM 2510 N N . LYS B 1 92 ? 44.903 33.148 35.726 1.00 24.11 114 LYS B N 1
ATOM 2511 C CA . LYS B 1 92 ? 45.541 34.278 35.065 1.00 34.54 114 LYS B CA 1
ATOM 2512 C C . LYS B 1 92 ? 45.074 35.598 35.692 1.00 30.35 114 LYS B C 1
ATOM 2513 O O . LYS B 1 92 ? 45.872 36.497 35.933 1.00 23.77 114 LYS B O 1
ATOM 2519 N N . ALA B 1 93 ? 43.778 35.706 35.967 1.00 27.49 115 ALA B N 1
ATOM 2520 C CA . ALA B 1 93 ? 43.238 36.918 36.561 1.00 24.39 115 ALA B CA 1
ATOM 2521 C C . ALA B 1 93 ? 43.903 37.306 37.904 1.00 23.88 115 ALA B C 1
ATOM 2522 O O . ALA B 1 93 ? 43.765 38.442 38.348 1.00 28.31 115 ALA B O 1
ATOM 2524 N N . ASP B 1 94 ? 44.618 36.368 38.539 1.00 22.06 116 ASP B N 1
ATOM 2525 C CA . ASP B 1 94 ? 45.278 36.590 39.850 1.00 17.74 116 ASP B CA 1
ATOM 2526 C C . ASP B 1 94 ? 44.517 37.522 40.809 1.00 21.35 116 ASP B C 1
ATOM 2527 O O . ASP B 1 94 ? 45.024 38.573 41.190 1.00 29.33 116 ASP B O 1
ATOM 2532 N N . PRO B 1 95 ? 43.300 37.126 41.211 1.00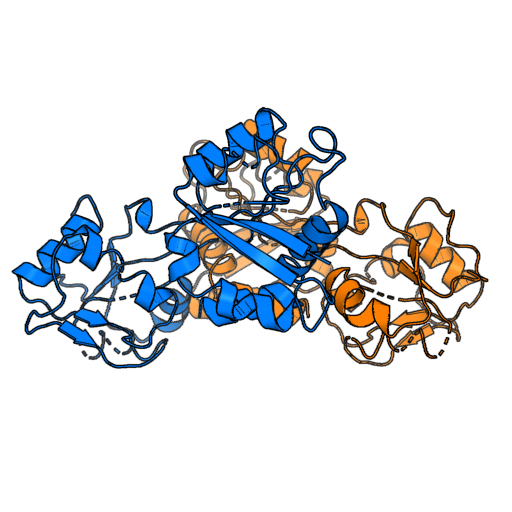 26.38 117 PRO B N 1
ATOM 2533 C CA . PRO B 1 95 ? 42.384 37.999 41.961 1.00 28.85 117 PRO B CA 1
ATOM 2534 C C . PRO B 1 95 ? 42.918 38.381 43.335 1.00 27.22 117 PRO B C 1
ATOM 2535 O O . PRO B 1 95 ? 42.582 39.453 43.834 1.00 24.23 117 PRO B O 1
ATOM 2539 N N . ALA B 1 96 ? 43.734 37.518 43.931 1.00 21.63 118 ALA B N 1
ATOM 2540 C CA . ALA B 1 96 ? 44.339 37.822 45.220 1.00 20.98 118 ALA B CA 1
ATOM 2541 C C . ALA B 1 96 ? 45.584 38.688 45.072 1.00 17.90 118 ALA B C 1
ATOM 2542 O O . ALA B 1 96 ? 46.182 39.097 46.070 1.00 25.04 118 ALA B O 1
ATOM 2544 N N . LYS B 1 97 ? 45.970 38.954 43.826 1.00 15.72 119 LYS B N 1
ATOM 2545 C CA . LYS B 1 97 ? 47.055 39.889 43.528 1.00 23.49 119 LYS B CA 1
ATOM 2546 C C . LYS B 1 97 ? 48.383 39.500 44.176 1.00 27.26 119 LYS B C 1
ATOM 2547 O O . LYS B 1 97 ? 49.051 40.343 44.779 1.00 31.69 119 LYS B O 1
ATOM 2553 N N . ILE B 1 98 ? 48.771 38.234 44.055 1.00 22.14 120 ILE B N 1
ATOM 2554 C CA . ILE B 1 98 ? 50.041 37.777 44.624 1.00 24.36 120 ILE B CA 1
ATOM 2555 C C . ILE B 1 98 ? 51.176 37.869 43.607 1.00 26.61 120 ILE B C 1
ATOM 2556 O O . ILE B 1 98 ? 52.345 37.758 43.965 1.00 22.79 120 ILE B O 1
ATOM 2561 N N . LYS B 1 99 ? 50.818 38.050 42.338 1.00 29.06 121 LYS B N 1
ATOM 2562 C CA . LYS B 1 99 ? 51.768 37.953 41.231 1.00 35.07 121 LYS B CA 1
ATOM 2563 C C . LYS B 1 99 ? 53.015 38.779 41.481 1.00 38.81 121 LYS B C 1
ATOM 2564 O O . LYS B 1 99 ? 54.125 38.363 41.156 1.00 40.76 121 LYS B O 1
ATOM 2570 N N . ASP B 1 100 ? 52.836 39.954 42.063 1.00 31.33 122 ASP B N 1
ATOM 2571 C CA . ASP B 1 100 ? 53.962 40.852 42.232 1.00 41.67 122 ASP B CA 1
ATOM 2572 C C . ASP B 1 100 ? 54.499 40.927 43.658 1.00 45.14 122 ASP B C 1
ATOM 2573 O O . ASP B 1 100 ? 55.295 41.803 43.969 1.00 46.16 122 ASP B O 1
ATOM 2578 N N . ASP B 1 101 ? 54.082 40.009 44.523 1.00 45.14 123 ASP B N 1
ATOM 2579 C CA . ASP B 1 101 ? 54.662 39.957 45.864 1.00 40.83 123 ASP B CA 1
ATOM 2580 C C . ASP B 1 101 ? 56.158 39.641 45.786 1.00 40.57 123 ASP B C 1
ATOM 2581 O O . ASP B 1 101 ? 56.662 39.235 44.733 1.00 39.30 123 ASP B O 1
ATOM 2586 N N . GLU B 1 102 ? 56.863 39.840 46.896 1.00 40.87 124 GLU B N 1
ATOM 2587 C CA . GLU B 1 102 ? 58.318 39.712 46.920 1.00 51.32 124 GLU B CA 1
ATOM 2588 C C . GLU B 1 102 ? 58.763 38.350 47.419 1.00 48.06 124 GLU B C 1
ATOM 2589 O O . GLU B 1 102 ? 59.728 37.768 46.921 1.00 52.16 124 GLU B O 1
ATOM 2595 N N . SER B 1 103 ? 58.047 37.855 48.419 1.00 40.59 125 SER B N 1
ATOM 2596 C CA . SER B 1 103 ? 58.437 36.660 49.143 1.00 35.32 125 SER B CA 1
ATOM 2597 C C . SER B 1 103 ? 57.336 35.614 49.018 1.00 29.59 125 SER B C 1
ATOM 2598 O O . SER B 1 103 ? 56.151 35.954 48.978 1.00 29.65 125 SER B O 1
ATOM 2601 N N . VAL B 1 104 ? 57.711 34.343 48.967 1.00 24.29 126 VAL B N 1
ATOM 2602 C CA . VAL B 1 104 ? 56.695 33.305 49.048 1.00 27.38 126 VAL B CA 1
ATOM 2603 C C . VAL B 1 104 ? 55.949 33.383 50.393 1.00 25.13 126 VAL B C 1
ATOM 2604 O O . VAL B 1 104 ? 54.777 33.025 50.480 1.00 26.35 126 VAL B O 1
ATOM 2608 N N . LEU B 1 105 ? 56.617 33.859 51.440 1.00 23.98 127 LEU B N 1
ATOM 2609 C CA . LEU B 1 105 ? 55.924 34.074 52.706 1.00 23.45 127 LEU B CA 1
ATOM 2610 C C . LEU B 1 105 ? 54.829 35.144 52.573 1.00 26.55 127 LEU B C 1
ATOM 2611 O O . LEU B 1 105 ? 53.743 34.999 53.143 1.00 27.49 127 LEU B O 1
ATOM 2616 N N . ASP B 1 106 ? 55.110 36.206 51.818 1.00 23.71 128 ASP B N 1
ATOM 2617 C CA . ASP B 1 106 ? 54.111 37.248 51.569 1.00 25.37 128 ASP B CA 1
ATOM 2618 C C . ASP B 1 106 ? 52.913 36.674 50.835 1.00 27.43 128 ASP B C 1
ATOM 2619 O O . ASP B 1 106 ? 51.765 37.004 51.150 1.00 23.10 128 ASP B O 1
ATOM 2624 N N . VAL B 1 107 ? 53.198 35.833 49.840 1.00 20.34 129 VAL B N 1
ATOM 2625 C CA . VAL B 1 107 ? 52.161 35.194 49.045 1.00 19.49 129 VAL B CA 1
ATOM 2626 C C . VAL B 1 107 ? 51.231 34.428 49.957 1.00 19.01 129 VAL B C 1
ATOM 2627 O O . VAL B 1 107 ? 50.018 34.602 49.898 1.00 19.42 129 VAL B O 1
ATOM 2631 N N . PHE B 1 108 ? 51.811 33.582 50.805 1.00 21.30 130 PHE B N 1
ATOM 2632 C CA . PHE B 1 108 ? 51.024 32.784 51.733 1.00 17.48 130 PHE B CA 1
ATOM 2633 C C . PHE B 1 108 ? 50.191 33.670 52.646 1.00 24.86 130 PHE B C 1
ATOM 2634 O O . PHE B 1 108 ? 48.997 33.423 52.836 1.00 21.18 130 PHE B O 1
ATOM 2642 N N . LYS B 1 109 ? 50.820 34.701 53.208 1.00 23.59 131 LYS B N 1
ATOM 2643 C CA . LYS B 1 109 ? 50.110 35.580 54.127 1.00 27.51 131 LYS B CA 1
ATOM 2644 C C . LYS B 1 109 ? 48.969 36.265 53.393 1.00 20.15 131 LYS B C 1
ATOM 2645 O O . LYS B 1 109 ? 47.874 36.415 53.926 1.00 21.47 131 LYS B O 1
ATOM 2651 N N . GLU B 1 110 ? 49.226 36.693 52.165 1.00 19.27 132 GLU B N 1
ATOM 2652 C CA . GLU B 1 110 ? 48.177 37.371 51.402 1.00 26.83 132 GLU B CA 1
ATOM 2653 C C . GLU B 1 110 ? 46.984 36.452 51.062 1.00 26.73 132 GLU B C 1
ATOM 2654 O O . GLU B 1 110 ? 45.825 36.872 51.101 1.00 23.01 132 GLU B O 1
ATOM 2660 N N . ILE B 1 111 ? 47.266 35.197 50.738 1.00 21.77 133 ILE B N 1
ATOM 2661 C CA . ILE B 1 111 ? 46.195 34.257 50.398 1.00 21.90 133 ILE B CA 1
ATOM 2662 C C . ILE B 1 111 ? 45.308 33.999 51.608 1.00 18.74 133 ILE B C 1
ATOM 2663 O O . ILE B 1 111 ? 44.083 33.993 51.510 1.00 21.16 133 ILE B O 1
ATOM 2668 N N . ALA B 1 112 ? 45.935 33.808 52.761 1.00 17.55 134 ALA B N 1
ATOM 2669 C CA . ALA B 1 112 ? 45.189 33.581 53.986 1.00 17.17 134 ALA B CA 1
ATOM 2670 C C . ALA B 1 112 ? 44.361 34.814 54.362 1.00 21.20 134 ALA B C 1
ATOM 2671 O O . ALA B 1 112 ? 43.190 34.692 54.718 1.00 21.26 134 ALA B O 1
ATOM 2673 N N . ASN B 1 113 ? 44.961 35.998 54.258 1.00 22.22 135 ASN B N 1
ATOM 2674 C CA . ASN B 1 113 ? 44.290 37.232 54.677 1.00 22.84 135 ASN B CA 1
ATOM 2675 C C . ASN B 1 113 ? 43.061 37.530 53.840 1.00 25.75 135 ASN B C 1
ATOM 2676 O O . ASN B 1 113 ? 42.071 38.032 54.344 1.00 26.48 135 ASN B O 1
ATOM 2681 N N . LYS B 1 114 ? 43.132 37.215 52.555 1.00 24.03 136 LYS B N 1
ATOM 2682 C CA . LYS B 1 114 ? 42.015 37.452 51.668 1.00 12.68 136 LYS B CA 1
ATOM 2683 C C . LYS B 1 114 ? 41.078 36.269 51.630 1.00 20.19 136 LYS B C 1
ATOM 2684 O O . LYS B 1 114 ? 40.074 36.301 50.921 1.00 21.91 136 LYS B O 1
ATOM 2690 N N . ASN B 1 115 ? 41.409 35.226 52.390 1.00 18.79 137 ASN B N 1
ATOM 2691 C CA . ASN B 1 115 ? 40.636 33.994 52.365 1.00 16.21 137 ASN B CA 1
ATOM 2692 C C . ASN 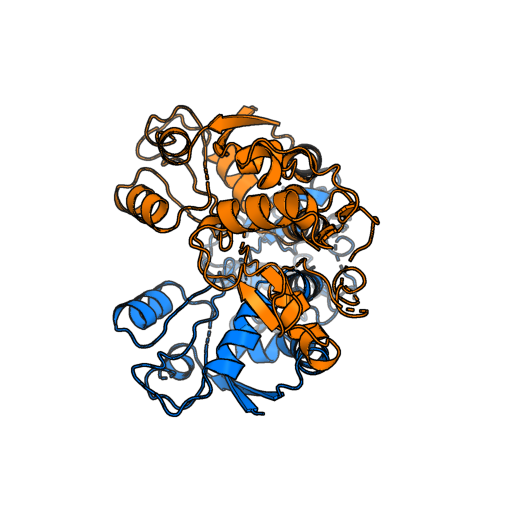B 1 115 ? 40.506 33.474 50.927 1.00 22.42 137 ASN B C 1
ATOM 2693 O O . ASN B 1 115 ? 39.448 32.991 50.520 1.00 17.43 137 ASN B O 1
ATOM 2698 N N . ALA B 1 116 ? 41.582 33.573 50.153 1.00 20.48 138 ALA B N 1
ATOM 2699 C CA . ALA B 1 116 ? 41.545 33.054 48.781 1.00 22.45 138 ALA B CA 1
ATOM 2700 C C . ALA B 1 116 ? 41.473 31.534 48.765 1.00 22.84 138 ALA B C 1
ATOM 2701 O O . ALA B 1 116 ? 41.841 30.869 49.745 1.00 20.49 138 ALA B O 1
ATOM 2703 N N . THR B 1 117 ? 40.987 30.995 47.648 1.00 15.17 139 THR B N 1
ATOM 2704 C CA . THR B 1 117 ? 40.915 29.555 47.451 1.00 14.71 139 THR B CA 1
ATOM 2705 C C . THR B 1 117 ? 42.315 28.991 47.269 1.00 18.35 139 THR B C 1
ATOM 2706 O O . THR B 1 117 ? 43.041 29.401 46.362 1.00 18.77 139 THR B O 1
ATOM 2710 N N . PHE B 1 118 ? 42.696 28.052 48.134 1.00 16.65 140 PHE B N 1
ATOM 2711 C CA . PHE B 1 118 ? 44.031 27.457 48.066 1.00 19.99 140 PHE B CA 1
ATOM 2712 C C . PHE B 1 118 ? 43.928 25.955 48.269 1.00 19.33 140 PHE B C 1
ATOM 2713 O O . PHE B 1 118 ? 43.317 25.489 49.233 1.00 16.16 140 PHE B O 1
ATOM 2721 N N . ILE B 1 119 ? 44.496 25.190 47.341 1.00 17.69 141 ILE B N 1
ATOM 2722 C CA . ILE B 1 119 ? 44.365 23.745 47.386 1.00 16.92 141 ILE B CA 1
ATOM 2723 C C . ILE B 1 119 ? 45.651 23.110 47.906 1.00 17.67 141 ILE B C 1
ATOM 2724 O O . ILE B 1 119 ? 46.696 23.192 47.259 1.00 17.94 141 ILE B O 1
ATOM 2729 N N . SER B 1 120 ? 45.573 22.486 49.075 1.00 18.72 142 SER B N 1
ATOM 2730 C CA . SER B 1 120 ? 46.715 21.759 49.637 1.00 21.30 142 SER B CA 1
ATOM 2731 C C . SER B 1 120 ? 46.628 20.279 49.290 1.00 19.34 142 SER B C 1
ATOM 2732 O O . SER B 1 120 ? 45.528 19.739 49.162 1.00 19.66 142 SER B O 1
ATOM 2735 N N . ARG B 1 121 ? 47.778 19.626 49.119 1.00 19.51 143 ARG B N 1
ATOM 2736 C CA . ARG B 1 121 ? 47.803 18.173 48.918 1.00 20.55 143 ARG B CA 1
ATOM 2737 C C . ARG B 1 121 ? 47.152 17.471 50.103 1.00 20.39 143 ARG B C 1
ATOM 2738 O O . ARG B 1 121 ? 46.408 16.490 49.942 1.00 21.09 143 ARG B O 1
ATOM 2746 N N . GLY B 1 122 ? 47.457 17.973 51.296 1.00 17.59 144 GLY B N 1
ATOM 2747 C CA . GLY B 1 122 ? 46.863 17.458 52.524 1.00 18.39 144 GLY B CA 1
ATOM 2748 C C . GLY B 1 122 ? 47.110 15.982 52.787 1.00 21.96 144 GLY B C 1
ATOM 2749 O O . GLY B 1 122 ? 46.343 15.354 53.510 1.00 27.38 144 GLY B O 1
ATOM 2750 N N . ASP B 1 123 ? 48.176 15.425 52.209 1.00 24.29 145 ASP B N 1
ATOM 2751 C CA . ASP B 1 123 ? 48.441 13.980 52.294 1.00 18.57 145 ASP B CA 1
ATOM 2752 C C . ASP B 1 123 ? 49.780 13.618 52.969 1.00 27.69 145 ASP B C 1
ATOM 2753 O O . ASP B 1 123 ? 50.259 12.493 52.838 1.00 25.39 145 ASP B O 1
ATOM 2758 N N . ASP B 1 124 ? 50.399 14.577 53.653 1.00 23.46 146 ASP B N 1
ATOM 2759 C CA . ASP B 1 124 ? 51.663 14.342 54.358 1.00 32.73 146 ASP B CA 1
ATOM 2760 C C . ASP B 1 124 ? 52.828 13.919 53.465 1.00 33.83 146 ASP B C 1
ATOM 2761 O O . ASP B 1 124 ? 53.832 13.401 53.954 1.00 35.74 146 ASP B O 1
ATOM 2766 N N . SER B 1 125 ? 52.692 14.148 52.163 1.00 30.53 147 SER B N 1
ATOM 2767 C CA . SER B 1 125 ? 53.807 13.989 51.230 1.00 24.24 147 SER B CA 1
ATOM 2768 C C . SER B 1 125 ? 54.849 15.103 51.427 1.00 26.03 147 SER B C 1
ATOM 2769 O O . SER B 1 125 ? 54.632 16.059 52.178 1.00 27.18 147 SER B O 1
ATOM 2772 N N . GLY B 1 126 ? 55.969 15.001 50.717 1.00 29.51 148 GLY B N 1
ATOM 2773 C CA . GLY B 1 126 ? 57.009 16.011 50.798 1.00 21.04 148 GLY B CA 1
ATOM 2774 C C . GLY B 1 126 ? 56.513 17.396 50.405 1.00 24.28 148 GLY B C 1
ATOM 2775 O O . GLY B 1 126 ? 56.828 18.389 51.056 1.00 22.43 148 GLY B O 1
ATOM 2776 N N . THR B 1 127 ? 55.747 17.476 49.322 1.00 20.26 149 THR B N 1
ATOM 2777 C CA . THR B 1 127 ? 55.199 18.758 48.899 1.00 23.04 149 THR B CA 1
ATOM 2778 C C . THR B 1 127 ? 54.363 19.386 50.022 1.00 17.33 149 THR B C 1
ATOM 2779 O O . THR B 1 127 ? 54.579 20.547 50.411 1.00 19.83 149 THR B O 1
ATOM 2783 N N . HIS B 1 128 ? 53.422 18.606 50.545 1.00 18.05 150 HIS B N 1
ATOM 2784 C CA . HIS B 1 128 ? 52.573 19.046 51.643 1.00 18.25 150 HIS B CA 1
ATOM 2785 C C . HIS B 1 128 ? 53.413 19.562 52.808 1.00 22.63 150 HIS B C 1
ATOM 2786 O O . HIS B 1 128 ? 53.157 20.648 53.352 1.00 19.90 150 HIS B O 1
ATOM 2793 N N . LYS B 1 129 ? 54.429 18.787 53.179 1.00 21.46 151 LYS B N 1
ATOM 2794 C CA . LYS B 1 129 ? 55.273 19.132 54.320 1.00 27.02 151 LYS B CA 1
ATOM 2795 C C . LYS B 1 129 ? 56.014 20.419 54.048 1.00 26.50 151 LYS B C 1
ATOM 2796 O O . LYS B 1 129 ? 56.213 21.237 54.938 1.00 26.86 151 LYS B O 1
ATOM 2802 N N . LYS B 1 130 ? 56.434 20.586 52.802 1.00 20.92 152 LYS B N 1
ATOM 2803 C CA . LYS B 1 130 ? 57.061 21.819 52.367 1.00 20.71 152 LYS B CA 1
ATOM 2804 C C . LYS B 1 130 ? 56.074 22.991 52.535 1.00 25.80 152 LYS B C 1
ATOM 2805 O O . LYS B 1 130 ? 56.406 24.053 53.086 1.00 21.89 152 LYS B O 1
ATOM 2811 N N . GLU B 1 131 ? 54.854 22.792 52.054 1.00 18.73 153 GLU B N 1
ATOM 2812 C CA . GLU B 1 131 ? 53.816 23.794 52.219 1.00 21.09 153 GLU B CA 1
ATOM 2813 C C . GLU B 1 131 ? 53.590 24.144 53.699 1.00 25.47 153 GLU B C 1
ATOM 2814 O O . GLU B 1 131 ? 53.569 25.324 54.087 1.00 24.57 153 GLU B O 1
ATOM 2828 N N . GLY B 1 133 ? 55.503 23.849 56.121 1.00 24.70 155 GLY B N 1
ATOM 2829 C CA . GLY B 1 133 ? 56.657 24.562 56.638 1.00 30.43 155 GLY B CA 1
ATOM 2830 C C . GLY B 1 133 ? 56.550 26.053 56.367 1.00 33.45 155 GLY B C 1
ATOM 2831 O O . GLY B 1 133 ? 56.970 26.877 57.185 1.00 30.86 155 GLY B O 1
ATOM 2832 N N . PHE B 1 134 ? 55.985 26.405 55.214 1.00 25.75 156 PHE B N 1
ATOM 2833 C CA . PHE B 1 134 ? 55.783 27.807 54.866 1.00 21.97 156 PHE B CA 1
ATOM 2834 C C . PHE B 1 134 ? 54.768 28.489 55.794 1.00 20.07 156 PHE B C 1
ATOM 2835 O O . PHE B 1 134 ? 55.014 29.588 56.296 1.00 24.19 156 PHE B O 1
ATOM 2843 N N . TRP B 1 135 ? 53.635 27.830 56.018 1.00 17.92 157 TRP B N 1
ATOM 2844 C CA . TRP B 1 135 ? 52.646 28.313 56.973 1.00 24.35 157 TRP B CA 1
ATOM 2845 C C . TRP B 1 135 ? 53.293 28.595 58.329 1.00 25.20 157 TRP B C 1
ATOM 2846 O O . TRP B 1 135 ? 53.058 29.639 58.946 1.00 29.48 157 TRP B O 1
ATOM 2857 N N . ALA B 1 136 ? 54.115 27.658 58.779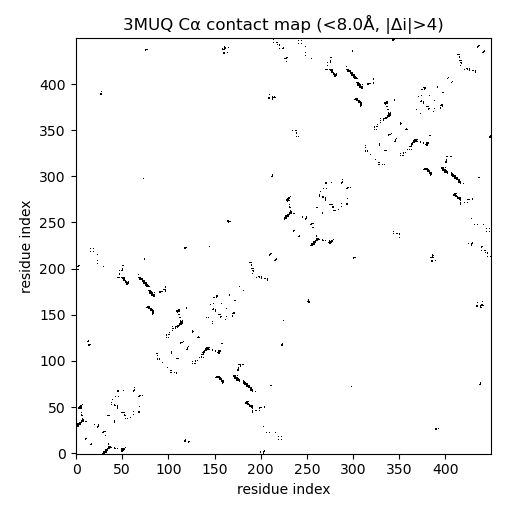 1.00 23.58 158 ALA B N 1
ATOM 2858 C CA . ALA B 1 136 ? 54.747 27.760 60.085 1.00 28.52 158 ALA B CA 1
ATOM 2859 C C . ALA B 1 136 ? 55.601 29.014 60.139 1.00 26.29 158 ALA B C 1
ATOM 2860 O O . ALA B 1 136 ? 55.565 29.742 61.126 1.00 29.09 158 ALA B O 1
ATOM 2862 N N . GLN B 1 137 ? 56.342 29.285 59.066 1.00 25.61 159 GLN B N 1
ATOM 2863 C CA . GLN B 1 137 ? 57.186 30.482 59.012 1.00 24.64 159 GLN B CA 1
ATOM 2864 C C . GLN B 1 137 ? 56.373 31.774 58.958 1.00 32.72 159 GLN B C 1
ATOM 2865 O O . GLN B 1 137 ? 56.862 32.827 59.346 1.00 32.17 159 GLN B O 1
ATOM 2871 N N . THR B 1 138 ? 55.139 31.699 58.465 1.00 31.46 160 THR B N 1
ATOM 2872 C CA . THR B 1 138 ? 54.272 32.876 58.442 1.00 32.70 160 THR B CA 1
ATOM 2873 C C . THR B 1 138 ? 53.544 33.017 59.772 1.00 30.51 160 THR B C 1
ATOM 2874 O O . THR B 1 138 ? 52.896 34.028 60.030 1.00 37.09 160 THR B O 1
ATOM 2878 N N . LYS B 1 139 ? 53.648 31.990 60.610 1.00 28.62 161 LYS B N 1
ATOM 2879 C CA . LYS B 1 139 ? 52.966 31.972 61.904 1.00 36.65 161 LYS B CA 1
ATOM 2880 C C . LYS B 1 139 ? 51.452 31.959 61.738 1.00 39.01 161 LYS B C 1
ATOM 2881 O O . LYS B 1 139 ? 50.720 32.508 62.558 1.00 34.93 161 LYS B O 1
ATOM 2887 N N . ILE B 1 140 ? 50.993 31.324 60.664 1.00 41.00 162 ILE B N 1
ATOM 2888 C CA . ILE B 1 140 ? 49.571 31.168 60.398 1.00 36.69 162 ILE B CA 1
ATOM 2889 C C . ILE B 1 140 ? 49.217 29.695 60.361 1.00 35.50 162 ILE B C 1
ATOM 2890 O O . ILE B 1 140 ? 49.919 28.898 59.736 1.00 42.84 162 ILE B O 1
ATOM 2895 N N . GLU B 1 141 ? 48.139 29.336 61.044 1.00 34.07 163 GLU B N 1
ATOM 2896 C CA . GLU B 1 141 ? 47.525 28.028 60.872 1.00 41.76 163 GLU B CA 1
ATOM 2897 C C . GLU B 1 141 ? 46.485 28.209 59.781 1.00 36.14 163 GLU B C 1
ATOM 2898 O O . GLU B 1 141 ? 45.592 29.032 59.922 1.00 33.41 163 GLU B O 1
ATOM 2904 N N . PRO B 1 142 ? 46.610 27.463 58.677 1.00 29.60 164 PRO B N 1
ATOM 2905 C CA . PRO B 1 142 ? 45.651 27.668 57.587 1.00 27.46 164 PRO B CA 1
ATOM 2906 C C . PRO B 1 142 ? 44.315 27.015 57.915 1.00 27.98 164 PRO B C 1
ATOM 2907 O O . PRO B 1 142 ? 44.095 25.838 57.643 1.00 32.28 164 PRO B O 1
ATOM 2911 N N . ASN B 1 143 ? 43.444 27.807 58.519 1.00 24.09 165 ASN B N 1
ATOM 2912 C CA . ASN B 1 143 ? 42.095 27.411 58.873 1.00 26.74 165 ASN B CA 1
ATOM 2913 C C . ASN B 1 143 ? 41.071 28.298 58.189 1.00 24.26 165 ASN B C 1
ATOM 2914 O O . ASN B 1 143 ? 39.882 28.223 58.495 1.00 28.34 165 ASN B O 1
ATOM 2919 N N . PHE B 1 144 ? 41.517 29.188 57.310 1.00 21.23 166 PHE B N 1
ATOM 2920 C CA . PHE B 1 144 ? 40.548 30.011 56.592 1.00 19.99 166 PHE B CA 1
ATOM 2921 C C . PHE B 1 144 ? 39.735 29.107 55.680 1.00 22.16 166 PHE B C 1
ATOM 2922 O O . PHE B 1 144 ? 40.223 28.063 55.251 1.00 21.96 166 PHE B O 1
ATOM 2930 N N . GLY B 1 145 ? 38.491 29.492 55.406 1.00 19.43 167 GLY B N 1
ATOM 2931 C CA . GLY B 1 145 ? 37.573 28.640 54.667 1.00 16.34 167 GLY B CA 1
ATOM 2932 C C . GLY B 1 145 ? 37.932 28.403 53.205 1.00 15.89 167 GLY B C 1
ATOM 2933 O O . GLY B 1 145 ? 37.491 27.422 52.615 1.00 18.64 167 GLY B O 1
ATOM 2934 N N . GLY B 1 146 ? 38.723 29.293 52.616 1.00 12.67 168 GLY B N 1
ATOM 2935 C CA . GLY B 1 146 ? 39.231 29.071 51.270 1.00 13.10 168 GLY B CA 1
ATOM 2936 C C . GLY B 1 146 ? 40.285 27.962 51.172 1.00 18.46 168 GLY B C 1
ATOM 2937 O O . GLY B 1 146 ? 40.579 27.454 50.083 1.00 16.52 168 GLY B O 1
ATOM 2938 N N . TYR B 1 147 ? 40.831 27.556 52.315 1.00 17.94 169 TYR B N 1
ATOM 2939 C CA . TYR B 1 147 ? 41.826 26.480 52.366 1.00 17.71 169 TYR B CA 1
ATOM 2940 C C . TYR B 1 147 ? 41.179 25.095 52.216 1.00 20.36 169 TYR B C 1
ATOM 2941 O O . TYR B 1 147 ? 40.283 24.737 52.988 1.00 20.09 169 TYR B O 1
ATOM 2950 N N . ARG B 1 148 ? 41.631 24.320 51.227 1.00 16.77 170 ARG B N 1
ATOM 2951 C CA . ARG B 1 148 ? 41.160 22.949 51.049 1.00 18.67 170 ARG B CA 1
ATOM 2952 C C . ARG B 1 148 ? 42.315 21.989 51.288 1.00 19.72 170 ARG B C 1
ATOM 2953 O O . ARG B 1 148 ? 43.314 22.026 50.576 1.00 21.04 170 ARG B O 1
ATOM 2961 N N . SER B 1 149 ? 42.187 21.131 52.289 1.00 18.18 171 SER B N 1
ATOM 2962 C CA . SER B 1 149 ? 43.214 20.131 52.556 1.00 21.25 171 SER B CA 1
ATOM 2963 C C . SER B 1 149 ? 42.586 18.786 52.218 1.00 27.32 171 SER B C 1
ATOM 2964 O O . SER B 1 149 ? 42.002 18.121 53.071 1.00 31.41 171 SER B O 1
ATOM 2967 N N . VAL B 1 150 ? 42.714 18.403 50.960 1.00 31.03 172 VAL B N 1
ATOM 2968 C CA . VAL B 1 150 ? 41.923 17.323 50.387 1.00 37.51 172 VAL B CA 1
ATOM 2969 C C . VAL B 1 150 ? 42.472 15.926 50.671 1.00 34.82 172 VAL B C 1
ATOM 2970 O O . VAL B 1 150 ? 41.705 15.000 50.944 1.00 40.95 172 VAL B O 1
ATOM 2974 N N . GLY B 1 151 ? 43.791 15.777 50.601 1.00 27.63 173 GLY B N 1
ATOM 2975 C CA . GLY B 1 151 ? 44.421 14.467 50.638 1.00 28.54 173 GLY B CA 1
ATOM 2976 C C . GLY B 1 151 ? 44.444 13.807 49.263 1.00 30.77 173 GLY B C 1
ATOM 2977 O O . GLY B 1 151 ? 43.787 12.791 49.032 1.00 33.15 173 GLY B O 1
ATOM 2978 N N . GLN B 1 152 ? 45.181 14.396 48.331 1.00 22.25 174 GLN B N 1
ATOM 2979 C CA . GLN B 1 152 ? 45.342 13.791 47.010 1.00 21.32 174 GLN B CA 1
ATOM 2980 C C . GLN B 1 152 ? 46.725 14.122 46.492 1.00 22.97 174 GLN B C 1
ATOM 2981 O O . GLN B 1 152 ? 47.432 14.960 47.065 1.00 21.53 174 GLN B O 1
ATOM 2987 N N . GLY B 1 153 ? 47.077 13.500 45.370 1.00 24.87 175 GLY B N 1
ATOM 2988 C CA . GLY B 1 153 ? 48.360 13.725 44.730 1.00 18.67 175 GLY B CA 1
ATOM 2989 C C . GLY B 1 153 ? 48.432 15.035 43.971 1.00 21.16 175 GLY B C 1
ATOM 2990 O O . GLY B 1 153 ? 47.470 15.808 43.922 1.00 18.75 175 GLY B O 1
ATOM 2999 N N . GLY B 1 155 ? 48.729 15.830 40.710 1.00 15.81 177 GLY B N 1
ATOM 3000 C CA . GLY B 1 155 ? 47.897 15.996 39.526 1.00 17.75 177 GLY B CA 1
ATOM 3001 C C . GLY B 1 155 ? 46.470 16.380 39.892 1.00 18.31 177 GLY B C 1
ATOM 3002 O O . GLY B 1 155 ? 45.930 17.373 39.402 1.00 20.53 177 GLY B O 1
ATOM 3003 N N . PRO B 1 156 ? 45.842 15.585 40.763 1.00 18.36 178 PRO B N 1
ATOM 3004 C CA . PRO B 1 156 ? 44.473 15.902 41.181 1.00 21.73 178 PRO B CA 1
ATOM 3005 C C . PRO B 1 156 ? 44.393 17.260 41.892 1.00 21.60 178 PRO B C 1
ATOM 3006 O O . PRO B 1 156 ? 43.385 17.961 41.757 1.00 22.63 178 PRO B O 1
ATOM 3010 N N . THR B 1 157 ? 45.435 17.630 42.636 1.00 21.32 179 THR B N 1
ATOM 3011 C CA . THR B 1 157 ? 45.450 18.932 43.295 1.00 19.71 179 THR B CA 1
ATOM 3012 C C . THR B 1 157 ? 45.426 20.048 42.245 1.00 22.55 179 THR B C 1
ATOM 3013 O O . THR B 1 157 ? 44.618 20.966 42.340 1.00 16.65 179 THR B O 1
ATOM 3017 N N . LEU B 1 158 ? 46.275 19.938 41.222 1.00 14.46 180 LEU B N 1
ATOM 3018 C CA . LEU B 1 158 ? 46.299 20.919 40.140 1.00 18.79 180 LEU B CA 1
ATOM 3019 C C . LEU B 1 158 ? 44.977 20.979 39.397 1.00 16.57 180 LEU B C 1
ATOM 3020 O O . LEU B 1 158 ? 44.484 22.063 39.081 1.00 15.66 180 LEU B O 1
ATOM 3025 N N . ASN B 1 159 ? 44.428 19.808 39.066 1.00 15.70 181 ASN B N 1
ATOM 3026 C CA . ASN B 1 159 ? 43.144 19.770 38.410 1.00 15.40 181 ASN B CA 1
ATOM 3027 C C . ASN B 1 159 ? 42.098 20.500 39.261 1.00 14.10 181 ASN B C 1
ATOM 3028 O O . ASN B 1 159 ? 41.308 21.283 38.754 1.00 16.57 181 ASN B O 1
ATOM 3041 N N . ALA B 1 161 ? 42.561 22.906 41.475 1.00 15.83 183 ALA B N 1
ATOM 3042 C CA . ALA B 1 161 ? 42.861 24.331 41.401 1.00 15.49 183 ALA B CA 1
ATOM 3043 C C . ALA B 1 161 ? 42.391 24.922 40.074 1.00 19.04 183 ALA B C 1
ATOM 3044 O O . ALA B 1 161 ? 41.860 26.040 40.029 1.00 17.29 183 ALA B O 1
ATOM 3046 N N . SER B 1 162 ? 42.575 24.179 38.990 1.00 16.94 184 SER B N 1
ATOM 3047 C CA . SER B 1 162 ? 42.098 24.658 37.708 1.00 15.68 184 SER B CA 1
ATOM 3048 C C . SER B 1 162 ? 40.562 24.727 37.646 1.00 20.43 184 SER B C 1
ATOM 3049 O O . SER B 1 162 ? 40.003 25.726 37.193 1.00 21.59 184 SER B O 1
ATOM 3052 N N . GLU B 1 163 ? 39.880 23.676 38.101 1.00 20.32 185 GLU B N 1
ATOM 3053 C CA . GLU B 1 163 ? 38.418 23.657 38.061 1.00 19.29 185 GLU B CA 1
ATOM 3054 C C . GLU B 1 163 ? 37.846 24.756 38.935 1.00 24.08 185 GLU B C 1
ATOM 3055 O O . GLU B 1 163 ? 36.856 25.373 38.578 1.00 22.28 185 GLU B O 1
ATOM 3069 N N . GLN B 1 165 ? 39.425 27.482 39.804 1.00 20.92 187 GLN B N 1
ATOM 3070 C CA . GLN B 1 165 ? 40.168 28.718 39.573 1.00 20.11 187 GLN B CA 1
ATOM 3071 C C . GLN B 1 165 ? 40.763 29.290 40.869 1.00 22.51 187 GLN B C 1
ATOM 3072 O O . GLN B 1 165 ? 40.550 30.458 41.207 1.00 22.34 187 GLN B O 1
ATOM 3078 N N . GLY B 1 166 ? 41.509 28.460 41.589 1.00 17.56 188 GLY B N 1
ATOM 3079 C CA . GLY B 1 166 ? 42.192 28.904 42.789 1.00 13.19 188 GLY B CA 1
ATOM 3080 C C . GLY B 1 166 ? 43.696 28.684 42.704 1.00 17.27 188 GLY B C 1
ATOM 3081 O O . GLY B 1 166 ? 44.240 28.351 41.651 1.00 16.51 188 GLY B O 1
ATOM 3082 N N . TYR B 1 167 ? 44.369 28.879 43.824 1.00 14.43 189 TYR B N 1
ATOM 3083 C CA . TYR B 1 167 ? 45.813 28.819 43.868 1.00 14.57 189 TYR B CA 1
ATOM 3084 C C . TYR B 1 167 ? 46.271 27.504 44.468 1.00 17.44 189 TYR B C 1
ATOM 3085 O O . TYR B 1 167 ? 45.546 26.876 45.246 1.00 22.19 189 TYR B O 1
ATOM 3094 N N . THR B 1 168 ? 47.498 27.120 44.138 1.00 15.78 190 THR B N 1
ATOM 3095 C CA . THR B 1 168 ? 48.135 25.993 44.793 1.00 16.91 190 THR B CA 1
ATOM 3096 C C . THR B 1 168 ? 49.653 26.049 44.596 1.00 20.15 190 THR B C 1
ATOM 3097 O O . THR B 1 168 ? 50.157 26.853 43.800 1.00 14.21 190 THR B O 1
ATOM 3109 N N . SER B 1 170 ? 52.948 23.775 43.483 1.00 18.01 192 SER B N 1
ATOM 3110 C CA . SER B 1 170 ? 53.244 22.581 42.702 1.00 21.73 192 SER B CA 1
ATOM 3111 C C . SER B 1 170 ? 54.741 22.451 42.444 1.00 22.87 192 SER B C 1
ATOM 3112 O O . SER B 1 170 ? 55.435 23.455 42.267 1.00 24.10 192 SER B O 1
ATOM 3115 N N . ASP B 1 171 ? 55.241 21.222 42.432 1.00 21.75 193 ASP B N 1
ATOM 3116 C CA . ASP B 1 171 ? 56.579 20.992 41.915 1.00 21.84 193 ASP B CA 1
ATOM 3117 C C . ASP B 1 171 ? 56.488 21.301 40.429 1.00 23.63 193 ASP B C 1
ATOM 3118 O O . ASP B 1 171 ? 55.426 21.119 39.803 1.00 18.19 193 ASP B O 1
ATOM 3123 N N . ARG B 1 172 ? 57.590 21.773 39.861 1.00 24.50 194 ARG B N 1
ATOM 3124 C CA . ARG B 1 172 ? 57.602 22.195 38.465 1.00 21.43 194 ARG B CA 1
ATOM 3125 C C . ARG B 1 172 ? 57.369 21.022 37.518 1.00 21.43 194 ARG B C 1
ATOM 3126 O O . ARG B 1 172 ? 56.756 21.181 36.464 1.00 19.47 194 ARG B O 1
ATOM 3134 N N . GLY B 1 173 ? 57.865 19.848 37.900 1.00 19.37 195 GLY B N 1
ATOM 3135 C CA . GLY B 1 173 ? 57.745 18.665 37.065 1.00 23.63 195 GLY B CA 1
ATOM 3136 C C . GLY B 1 173 ? 56.319 18.261 36.743 1.00 23.26 195 GLY B C 1
ATOM 3137 O O . GLY B 1 173 ? 55.988 17.996 35.588 1.00 22.43 195 GLY B O 1
ATOM 3138 N N . THR B 1 174 ? 55.464 18.201 37.758 1.00 18.87 196 THR B N 1
ATOM 3139 C CA . THR B 1 174 ? 54.071 17.859 37.521 1.00 17.62 196 THR B CA 1
ATOM 3140 C C . THR B 1 174 ? 53.414 19.026 36.785 1.00 20.37 196 THR B C 1
ATOM 3141 O O . THR B 1 174 ? 52.534 18.826 35.951 1.00 20.55 196 THR B O 1
ATOM 3145 N N . TRP B 1 175 ? 53.843 20.252 37.087 1.00 18.07 197 TRP B N 1
ATOM 3146 C CA . TRP B 1 175 ? 53.289 21.411 36.381 1.00 23.22 197 TRP B CA 1
ATOM 3147 C C . TRP B 1 175 ? 53.528 21.302 34.859 1.00 22.94 197 TRP B C 1
ATOM 3148 O O . TRP B 1 175 ? 52.636 21.568 34.044 1.00 18.84 197 TRP B O 1
ATOM 3159 N N . LEU B 1 176 ? 54.745 20.907 34.495 1.00 17.39 198 LEU B N 1
ATOM 3160 C CA . LEU B 1 176 ? 55.128 20.756 33.098 1.00 21.87 198 LEU B CA 1
ATOM 3161 C C . LEU B 1 176 ? 54.291 19.686 32.409 1.00 24.68 198 LEU B C 1
ATOM 3162 O O . LEU B 1 176 ? 54.012 19.788 31.210 1.00 23.60 198 LEU B O 1
ATOM 3167 N N . ALA B 1 177 ? 53.906 18.659 33.171 1.00 20.59 199 ALA B N 1
ATOM 3168 C CA . ALA B 1 177 ? 53.137 17.527 32.634 1.00 21.32 199 ALA B CA 1
ATOM 3169 C C . ALA B 1 177 ? 51.668 17.851 32.423 1.00 26.91 199 ALA B C 1
ATOM 3170 O O . ALA B 1 177 ? 51.020 17.286 31.541 1.00 28.68 199 ALA B O 1
ATOM 3172 N N . TYR B 1 178 ? 51.142 18.759 33.236 1.00 23.56 200 TYR B N 1
ATOM 3173 C CA . TYR B 1 178 ? 49.701 18.970 33.295 1.00 27.40 200 TYR B CA 1
ATOM 3174 C C . TYR B 1 178 ? 49.296 20.308 32.677 1.00 25.82 200 TYR B C 1
ATOM 3175 O O . TYR B 1 178 ? 48.116 20.567 32.437 1.00 28.22 200 TYR B O 1
ATOM 3184 N N . GLN B 1 179 ? 50.277 21.173 32.448 1.00 23.84 201 GLN B N 1
ATOM 3185 C CA . GLN B 1 179 ? 49.981 22.577 32.186 1.00 28.70 201 GLN B CA 1
ATOM 3186 C C . GLN B 1 179 ? 49.086 22.776 30.961 1.00 36.23 201 GLN B C 1
ATOM 3187 O O . GLN B 1 179 ? 48.284 23.709 30.903 1.00 35.95 201 GLN B O 1
ATOM 3193 N N . ASN B 1 180 ? 49.219 21.881 29.990 1.00 31.81 202 ASN B N 1
ATOM 3194 C CA . ASN B 1 180 ? 48.412 21.924 28.779 1.00 33.01 202 ASN B CA 1
ATOM 3195 C C . ASN B 1 180 ? 46.919 21.663 29.016 1.00 27.00 202 ASN B C 1
ATOM 3196 O O . ASN B 1 180 ? 46.087 22.032 28.191 1.00 34.08 202 ASN B O 1
ATOM 3201 N N . LYS B 1 181 ? 46.579 21.024 30.132 1.00 26.42 203 LYS B N 1
ATOM 3202 C CA . LYS B 1 181 ? 45.176 20.744 30.454 1.00 29.13 203 LYS B CA 1
ATOM 3203 C C . LYS B 1 181 ? 44.605 21.681 31.518 1.00 35.11 203 LYS B C 1
ATOM 3204 O O . LYS B 1 181 ? 43.421 21.605 31.846 1.00 43.89 203 LYS B O 1
ATOM 3210 N N . LEU B 1 182 ? 45.439 22.564 32.055 1.00 29.92 204 LEU B N 1
ATOM 3211 C CA . LEU B 1 182 ? 45.022 23.448 33.145 1.00 30.00 204 LEU B CA 1
ATOM 3212 C C . LEU B 1 182 ? 44.791 24.905 32.704 1.00 29.47 204 LEU B C 1
ATOM 3213 O O . LEU B 1 182 ? 45.550 25.446 31.905 1.00 25.80 204 LEU B O 1
ATOM 3218 N N . ASP B 1 183 ? 43.748 25.540 33.234 1.00 26.85 205 ASP B N 1
ATOM 3219 C CA . ASP B 1 183 ? 43.549 26.978 33.041 1.00 25.13 205 ASP B CA 1
ATOM 3220 C C . ASP B 1 183 ? 44.182 27.761 34.188 1.00 24.22 205 ASP B C 1
ATOM 3221 O O . ASP B 1 183 ? 43.496 28.454 34.952 1.00 25.24 205 ASP B O 1
ATOM 3226 N N . LEU B 1 184 ? 45.494 27.622 34.311 1.00 17.64 206 LEU B N 1
ATOM 3227 C CA . LEU B 1 184 ? 46.262 28.280 35.357 1.00 21.67 206 LEU B CA 1
ATOM 3228 C C . LEU B 1 184 ? 47.568 28.752 34.747 1.00 22.34 206 LEU B C 1
ATOM 3229 O O . LEU B 1 184 ? 47.923 28.343 33.639 1.00 27.14 206 LEU B O 1
ATOM 3234 N N . GLU B 1 185 ? 48.292 29.584 35.480 1.00 20.14 207 GLU B N 1
ATOM 3235 C CA . GLU B 1 185 ? 49.622 30.021 35.059 1.00 17.16 207 GLU B CA 1
ATOM 3236 C C . GLU B 1 185 ? 50.508 30.059 36.275 1.00 22.87 207 GLU B C 1
ATOM 3237 O O . GLU B 1 185 ? 50.013 30.162 37.403 1.00 20.84 207 GLU B O 1
ATOM 3243 N N . ILE B 1 186 ? 51.820 30.013 36.067 1.00 21.59 208 ILE B N 1
ATOM 3244 C CA . ILE B 1 186 ? 52.723 30.275 37.165 1.00 20.66 208 ILE B CA 1
ATOM 3245 C C . ILE B 1 186 ? 52.576 31.740 37.544 1.00 24.54 208 ILE B C 1
ATOM 3246 O O . ILE B 1 186 ? 52.752 32.627 36.710 1.00 24.23 208 ILE B O 1
ATOM 3251 N N . LEU B 1 187 ? 52.244 32.000 38.805 1.00 24.40 209 LEU B N 1
ATOM 3252 C CA . LEU B 1 187 ? 52.053 33.383 39.252 1.00 23.91 209 LEU B CA 1
ATOM 3253 C C . LEU B 1 187 ? 53.205 33.871 40.117 1.00 22.41 209 LEU B C 1
ATOM 3254 O O . LEU B 1 187 ? 53.498 35.059 40.149 1.00 28.12 209 LEU B O 1
ATOM 3259 N N . PHE B 1 188 ? 53.851 32.958 40.828 1.00 22.60 210 PHE B N 1
ATOM 3260 C CA . PHE B 1 188 ? 54.995 33.326 41.647 1.00 20.90 210 PHE B CA 1
ATOM 3261 C C . PHE B 1 188 ? 56.061 32.245 41.668 1.00 26.10 210 PHE B C 1
ATOM 3262 O O . PHE B 1 188 ? 55.773 31.076 41.954 1.00 23.30 210 PHE B O 1
ATOM 3270 N N . GLN B 1 189 ? 57.299 32.654 41.390 1.00 22.82 211 GLN B N 1
ATOM 3271 C CA . GLN B 1 189 ? 58.465 31.782 41.492 1.00 24.64 211 GLN B CA 1
ATOM 3272 C C . GLN B 1 189 ? 59.691 32.660 41.707 1.00 35.44 211 GLN B C 1
ATOM 3273 O O . GLN B 1 189 ? 59.596 33.887 41.691 1.00 43.89 211 GLN B O 1
ATOM 3279 N N . GLY B 1 190 ? 60.846 32.051 41.911 1.00 37.27 212 GLY B N 1
ATOM 3280 C CA . GLY B 1 190 ? 62.063 32.842 41.984 1.00 45.17 212 GLY B CA 1
ATOM 3281 C C . GLY B 1 190 ? 62.475 33.275 43.380 1.00 45.16 212 GLY B C 1
ATOM 3282 O O . GLY B 1 190 ? 63.439 34.030 43.531 1.00 53.25 212 GLY B O 1
ATOM 3283 N N . ASP B 1 191 ? 61.731 32.814 44.387 1.00 39.84 213 ASP B N 1
ATOM 3284 C CA . ASP B 1 191 ? 62.146 32.883 45.789 1.00 34.44 213 ASP B CA 1
ATOM 3285 C C . ASP B 1 191 ? 63.055 31.689 46.088 1.00 31.81 213 ASP B C 1
ATOM 3286 O O . ASP B 1 191 ? 62.781 30.561 45.683 1.00 23.52 213 ASP B O 1
ATOM 3291 N N . GLU B 1 192 ? 64.135 31.955 46.805 1.00 41.38 214 GLU B N 1
ATOM 3292 C CA . GLU B 1 192 ? 65.153 30.959 47.095 1.00 49.51 214 GLU B CA 1
ATOM 3293 C C . GLU B 1 192 ? 64.597 29.738 47.817 1.00 39.97 214 GLU B C 1
ATOM 3294 O O . GLU B 1 192 ? 65.111 28.619 47.665 1.00 34.56 214 GLU B O 1
ATOM 3300 N N . LYS B 1 193 ? 63.559 29.962 48.618 1.00 32.67 215 LYS B N 1
ATOM 3301 C CA . LYS B 1 193 ? 62.972 28.890 49.407 1.00 31.65 215 LYS B CA 1
ATOM 3302 C C . LYS B 1 193 ? 62.279 27.854 48.526 1.00 27.47 215 LYS B C 1
ATOM 3303 O O . LYS B 1 193 ? 62.008 26.742 48.972 1.00 27.12 215 LYS B O 1
ATOM 3309 N N . LEU B 1 194 ? 61.979 28.232 47.284 1.00 29.55 216 LEU B N 1
ATOM 3310 C CA . LEU B 1 194 ? 61.202 27.380 46.372 1.00 25.37 216 LEU B CA 1
ATOM 3311 C C . LEU B 1 194 ? 62.085 26.434 45.571 1.00 25.76 216 LEU B C 1
ATOM 3312 O O . LEU B 1 194 ? 61.614 25.435 45.027 1.00 24.65 216 LEU B O 1
ATOM 3317 N N . PHE B 1 195 ? 63.365 26.772 45.477 1.00 26.02 217 PHE B N 1
ATOM 3318 C CA . PHE B 1 195 ? 64.325 25.928 44.782 1.00 31.98 217 PHE B CA 1
ATOM 3319 C C . PHE B 1 195 ? 65.467 25.534 45.723 1.00 33.36 217 PHE B C 1
ATOM 3320 O O . PHE B 1 195 ? 66.279 26.358 46.146 1.00 37.34 217 PHE B O 1
ATOM 3328 N N . ASN B 1 196 ? 65.491 24.264 46.076 1.00 41.57 218 ASN B N 1
ATOM 3329 C CA . ASN B 1 196 ? 66.472 23.753 47.010 1.00 43.94 218 ASN B CA 1
ATOM 3330 C C . ASN B 1 196 ? 67.081 22.484 46.462 1.00 35.58 218 ASN B C 1
ATOM 3331 O O . ASN B 1 196 ? 66.451 21.425 46.495 1.00 37.35 218 ASN B O 1
ATOM 3336 N N . PRO B 1 197 ? 68.304 22.583 45.926 1.00 25.65 219 PRO B N 1
ATOM 3337 C CA . PRO B 1 197 ? 69.048 21.348 45.660 1.00 16.51 219 PRO B CA 1
ATOM 3338 C C . PRO B 1 197 ? 69.688 20.944 46.994 1.00 17.96 219 PRO B C 1
ATOM 3339 O O . PRO B 1 197 ? 70.394 21.759 47.590 1.00 21.38 219 PRO B O 1
ATOM 3343 N N . TYR B 1 198 ? 69.411 19.738 47.471 1.00 22.06 220 TYR B N 1
ATOM 3344 C CA . TYR B 1 198 ? 70.065 19.210 48.657 1.00 17.54 220 TYR B CA 1
ATOM 3345 C C . TYR B 1 198 ? 71.404 18.571 48.331 1.00 23.12 220 TYR B C 1
ATOM 3346 O O . TYR B 1 198 ? 71.570 17.966 47.282 1.00 20.63 220 TYR B O 1
ATOM 3355 N N . GLN B 1 199 ? 72.353 18.707 49.250 1.00 18.06 221 GLN B N 1
ATOM 3356 C CA . GLN B 1 199 ? 73.637 18.032 49.161 1.00 17.41 221 GLN B CA 1
ATOM 3357 C C . GLN B 1 199 ? 73.969 17.320 50.468 1.00 19.56 221 GLN B C 1
ATOM 3358 O O . GLN B 1 199 ? 73.740 17.855 51.552 1.00 20.82 221 GLN B O 1
ATOM 3364 N N . VAL B 1 200 ? 74.518 16.114 50.361 1.00 15.83 222 VAL B N 1
ATOM 3365 C CA . VAL B 1 200 ? 75.085 15.451 51.523 1.00 15.00 222 VAL B CA 1
ATOM 3366 C C . VAL B 1 200 ? 76.600 15.525 51.363 1.00 14.74 222 VAL B C 1
ATOM 3367 O O . VAL B 1 200 ? 77.139 15.224 50.295 1.00 10.93 222 VAL B O 1
ATOM 3371 N N . ILE B 1 201 ? 77.278 15.945 52.421 1.00 16.84 223 ILE B N 1
ATOM 3372 C CA . ILE B 1 201 ? 78.718 16.160 52.374 1.00 11.83 223 ILE B CA 1
ATOM 3373 C C . ILE B 1 201 ? 79.386 15.538 53.602 1.00 15.92 223 ILE B C 1
ATOM 3374 O O . ILE B 1 201 ? 78.921 15.718 54.732 1.00 12.71 223 ILE B O 1
ATOM 3379 N N . LEU B 1 202 ? 80.473 14.808 53.387 1.00 14.54 224 LEU B N 1
ATOM 3380 C CA . LEU B 1 202 ? 81.110 14.109 54.488 1.00 13.22 224 LEU B CA 1
ATOM 3381 C C . LEU B 1 202 ? 82.105 15.032 55.181 1.00 11.93 224 LEU B C 1
ATOM 3382 O O . LEU B 1 202 ? 82.825 15.783 54.519 1.00 15.90 224 LEU B O 1
ATOM 3387 N N . VAL B 1 203 ? 82.164 14.972 56.506 1.00 11.87 225 VAL B N 1
ATOM 3388 C CA . VAL B 1 203 ? 83.203 15.717 57.220 1.00 14.88 225 VAL B CA 1
ATOM 3389 C C . VAL B 1 203 ? 84.586 15.125 56.903 1.00 12.80 225 VAL B C 1
ATOM 3390 O O . VAL B 1 203 ? 84.754 13.912 56.897 1.00 11.27 225 VAL B O 1
ATOM 3394 N N . ASN B 1 204 ? 85.563 15.993 56.631 1.00 13.39 226 ASN B N 1
ATOM 3395 C CA . ASN B 1 204 ? 86.850 15.574 56.089 1.00 15.45 226 ASN B CA 1
ATOM 3396 C C . ASN B 1 204 ? 87.748 14.852 57.104 1.00 19.13 226 ASN B C 1
ATOM 3397 O O . ASN B 1 204 ? 88.203 15.459 58.063 1.00 18.87 226 ASN B O 1
ATOM 3402 N N . PRO B 1 205 ? 88.032 13.554 56.887 1.00 17.47 227 PRO B N 1
ATOM 3403 C CA . PRO B 1 205 ? 88.928 12.875 57.836 1.00 19.01 227 PRO B CA 1
ATOM 3404 C C . PRO B 1 205 ? 90.366 13.434 57.842 1.00 19.79 227 PRO B C 1
ATOM 3405 O O . PRO B 1 205 ? 91.093 13.210 58.806 1.00 22.10 227 PRO B O 1
ATOM 3409 N N . GLU B 1 206 ? 90.767 14.159 56.802 1.00 21.15 228 GLU B N 1
ATOM 3410 C CA . GLU B 1 206 ? 92.070 14.829 56.827 1.00 20.75 228 GLU B CA 1
ATOM 3411 C C . GLU B 1 206 ? 92.118 15.924 57.896 1.00 24.07 228 GLU B C 1
ATOM 3412 O O . GLU B 1 206 ? 93.190 16.254 58.411 1.00 28.56 228 GLU B O 1
ATOM 3418 N N . ARG B 1 207 ? 90.951 16.463 58.245 1.00 21.19 229 ARG B N 1
ATOM 3419 C CA . ARG B 1 207 ? 90.840 17.465 59.306 1.00 19.29 229 ARG B CA 1
ATOM 3420 C C . ARG B 1 207 ? 90.602 16.820 60.663 1.00 20.99 229 ARG B C 1
ATOM 3421 O O . ARG B 1 207 ? 91.070 17.319 61.680 1.00 21.06 229 ARG B O 1
ATOM 3429 N N . TYR B 1 208 ? 89.845 15.726 60.672 1.00 20.32 230 TYR B N 1
ATOM 3430 C CA . TYR B 1 208 ? 89.465 15.055 61.914 1.00 18.47 230 TYR B CA 1
ATOM 3431 C C . TYR B 1 208 ? 89.661 13.560 61.760 1.00 23.94 230 TYR B C 1
ATOM 3432 O O . TYR B 1 208 ? 88.741 12.849 61.378 1.00 24.03 230 TYR B O 1
ATOM 3441 N N . PRO B 1 209 ? 90.885 13.087 62.030 1.00 34.59 231 PRO B N 1
ATOM 3442 C CA . PRO B 1 209 ? 91.290 11.688 61.836 1.00 34.19 231 PRO B CA 1
ATOM 3443 C C . PRO B 1 209 ? 90.402 10.654 62.534 1.00 27.78 231 PRO B C 1
ATOM 3444 O O . PRO B 1 209 ? 90.332 9.518 62.069 1.00 31.88 231 PRO B O 1
ATOM 3448 N N . THR B 1 210 ? 89.734 11.039 63.616 1.00 25.18 232 THR B N 1
ATOM 3449 C CA . THR B 1 210 ? 88.841 10.133 64.333 1.00 27.18 232 THR B CA 1
ATOM 3450 C C . THR B 1 210 ? 87.369 10.301 63.925 1.00 23.25 232 THR B C 1
ATOM 3451 O O . THR B 1 210 ? 86.476 9.749 64.561 1.00 27.81 232 THR B O 1
ATOM 3455 N N . ILE B 1 211 ? 87.105 11.068 62.876 1.00 24.98 233 ILE B N 1
ATOM 3456 C CA . ILE B 1 211 ? 85.728 11.219 62.405 1.00 30.20 233 ILE B CA 1
ATOM 3457 C C . ILE B 1 211 ? 85.184 9.843 61.943 1.00 22.97 233 ILE B C 1
ATOM 3458 O O . ILE B 1 211 ? 85.947 8.999 61.473 1.00 25.20 233 ILE B O 1
ATOM 3463 N N . ASN B 1 212 ? 83.885 9.599 62.121 1.00 23.96 234 ASN B N 1
ATOM 3464 C CA . ASN B 1 212 ? 83.283 8.335 61.681 1.00 19.15 234 ASN B CA 1
ATOM 3465 C C . ASN B 1 212 ? 83.021 8.386 60.179 1.00 16.92 234 ASN B C 1
ATOM 3466 O O . ASN B 1 212 ? 81.867 8.411 59.726 1.00 18.68 234 ASN B O 1
ATOM 3471 N N . TYR B 1 213 ? 84.108 8.428 59.418 1.00 19.35 235 TYR B N 1
ATOM 3472 C CA . TYR B 1 213 ? 84.042 8.520 57.963 1.00 20.33 235 TYR B CA 1
ATOM 3473 C C . TYR B 1 213 ? 83.377 7.283 57.386 1.00 19.63 235 TYR B C 1
ATOM 3474 O O . TYR B 1 213 ? 82.621 7.360 56.416 1.00 18.01 235 TYR B O 1
ATOM 3483 N N . GLN B 1 214 ? 83.639 6.137 58.000 1.00 27.43 236 GLN B N 1
ATOM 3484 C CA . GLN B 1 214 ? 83.094 4.896 57.476 1.00 25.95 236 GLN B CA 1
ATOM 3485 C C . GLN B 1 214 ? 81.569 4.896 57.531 1.00 22.10 236 GLN B C 1
ATOM 3486 O O . GLN B 1 214 ? 80.925 4.564 56.543 1.00 22.41 236 GLN B O 1
ATOM 3492 N N . GLY B 1 215 ? 80.997 5.287 58.673 1.00 21.17 237 GLY B N 1
ATOM 3493 C CA . GLY B 1 215 ? 79.551 5.325 58.820 1.00 18.18 237 GLY B CA 1
ATOM 3494 C C . GLY B 1 215 ? 78.917 6.411 57.959 1.00 13.77 237 GLY B C 1
ATOM 3495 O O . GLY B 1 215 ? 77.838 6.237 57.370 1.00 14.51 237 GLY B O 1
ATOM 3496 N N . ALA B 1 216 ? 79.585 7.549 57.894 1.00 10.83 238 ALA B N 1
ATOM 3497 C CA . ALA B 1 216 ? 79.041 8.686 57.166 1.00 12.40 238 ALA B CA 1
ATOM 3498 C C . ALA B 1 216 ? 79.015 8.348 55.680 1.00 12.50 238 ALA B C 1
ATOM 3499 O O . ALA B 1 216 ? 78.028 8.585 54.991 1.00 14.43 238 ALA B O 1
ATOM 3501 N N . LYS B 1 217 ? 80.103 7.781 55.184 1.00 19.18 239 LYS B N 1
ATOM 3502 C CA . LYS B 1 217 ? 80.130 7.376 53.787 1.00 17.04 239 LYS B CA 1
ATOM 3503 C C . LYS B 1 217 ? 79.104 6.260 53.524 1.00 16.57 239 LYS B C 1
ATOM 3504 O O . LYS B 1 217 ? 78.520 6.189 52.444 1.00 16.57 239 LYS B O 1
ATOM 3510 N N . ALA B 1 218 ? 78.852 5.400 54.507 1.00 15.04 240 ALA B N 1
ATOM 3511 C CA . ALA B 1 218 ? 77.837 4.365 54.288 1.00 14.13 240 ALA B CA 1
ATOM 3512 C C . ALA B 1 218 ? 76.469 4.997 54.052 1.00 19.53 240 ALA B C 1
ATOM 3513 O O . ALA B 1 218 ? 75.713 4.549 53.187 1.00 20.07 240 ALA B O 1
ATOM 3515 N N . PHE B 1 219 ? 76.150 6.033 54.833 1.00 14.14 241 PHE B N 1
ATOM 3516 C CA . PHE B 1 219 ? 74.865 6.718 54.719 1.00 8.66 241 PHE B CA 1
ATOM 3517 C C . PHE B 1 219 ? 74.758 7.465 53.385 1.00 12.17 241 PHE B C 1
ATOM 3518 O O . PHE B 1 219 ? 73.747 7.384 52.691 1.00 15.03 241 PHE B O 1
ATOM 3526 N N . SER B 1 220 ? 75.805 8.197 53.039 1.00 9.85 242 SER B N 1
ATOM 3527 C CA . SER B 1 220 ? 75.892 8.838 51.726 1.00 16.79 242 SER B CA 1
ATOM 3528 C C . SER B 1 220 ? 75.729 7.840 50.557 1.00 13.59 242 SER B C 1
ATOM 3529 O O . SER B 1 220 ? 74.888 8.021 49.691 1.00 16.89 242 SER B O 1
ATOM 3532 N N . ASP B 1 221 ? 76.554 6.798 50.523 1.00 13.64 243 ASP B N 1
ATOM 3533 C CA . ASP B 1 221 ? 76.429 5.770 49.489 1.00 9.05 243 ASP B CA 1
ATOM 3534 C C . ASP B 1 221 ? 74.988 5.247 49.421 1.00 17.59 243 ASP B C 1
ATOM 3535 O O . ASP B 1 221 ? 74.411 5.109 48.346 1.00 16.26 243 ASP B O 1
ATOM 3540 N N . TRP B 1 222 ? 74.423 4.939 50.579 1.00 16.12 244 TRP B N 1
ATOM 3541 C CA . TRP B 1 222 ? 73.079 4.404 50.652 1.00 16.58 244 TRP B CA 1
ATOM 3542 C C . TRP B 1 222 ? 72.079 5.397 50.062 1.00 21.21 244 TRP B C 1
ATOM 3543 O O . TRP B 1 222 ? 71.182 5.010 49.305 1.00 15.47 244 TRP B O 1
ATOM 3554 N N . LEU B 1 223 ? 72.229 6.677 50.408 1.00 13.49 245 LEU B N 1
ATOM 3555 C CA . LEU B 1 223 ? 71.294 7.707 49.938 1.00 16.39 245 LEU B CA 1
ATOM 3556 C C . LEU B 1 223 ? 71.292 7.858 48.420 1.00 15.63 245 LEU B C 1
ATOM 3557 O O . LEU B 1 223 ? 70.264 8.171 47.829 1.00 20.77 245 LEU B O 1
ATOM 3562 N N . VAL B 1 224 ? 72.436 7.649 47.780 1.00 12.32 246 VAL B N 1
ATOM 3563 C CA . VAL B 1 224 ? 72.486 7.907 46.343 1.00 19.45 246 VAL B CA 1
ATOM 3564 C C . VAL B 1 224 ? 72.260 6.657 45.496 1.00 21.65 246 VAL B C 1
ATOM 3565 O O . VAL B 1 224 ? 72.152 6.744 44.265 1.00 15.55 246 VAL B O 1
ATOM 3569 N N . ASN B 1 225 ? 72.185 5.501 46.153 1.00 12.48 247 ASN B N 1
ATOM 3570 C CA . ASN B 1 225 ? 71.893 4.261 45.443 1.00 18.47 247 ASN B CA 1
ATOM 3571 C C . ASN B 1 225 ? 70.398 4.043 45.210 1.00 16.16 247 ASN B C 1
ATOM 3572 O O . ASN B 1 225 ? 69.570 4.739 45.788 1.00 18.16 247 ASN B O 1
ATOM 3577 N N . PRO B 1 226 ? 70.046 3.097 44.333 1.00 16.68 248 PRO B N 1
ATOM 3578 C CA . PRO B 1 226 ? 68.639 3.053 43.912 1.00 14.48 248 PRO B CA 1
ATOM 3579 C C . PRO B 1 226 ? 67.636 2.775 45.041 1.00 18.14 248 PRO B C 1
ATOM 3580 O O . PRO B 1 226 ? 66.542 3.331 45.039 1.00 18.20 248 PRO B O 1
ATOM 3584 N N . ARG B 1 227 ? 68.010 1.950 46.004 1.00 19.38 249 ARG B N 1
ATOM 3585 C CA . ARG B 1 227 ? 67.106 1.610 47.097 1.00 20.42 249 ARG B CA 1
ATOM 3586 C C . ARG B 1 227 ? 66.787 2.850 47.948 1.00 23.59 249 ARG B C 1
ATOM 3587 O O . ARG B 1 227 ? 65.614 3.153 48.226 1.00 14.78 249 ARG B O 1
ATOM 3595 N N . GLY B 1 228 ? 67.820 3.584 48.348 1.00 14.94 250 GLY B N 1
ATOM 3596 C CA . GLY B 1 228 ? 67.584 4.807 49.100 1.00 22.03 250 GLY B CA 1
ATOM 3597 C C . GLY B 1 228 ? 66.818 5.855 48.302 1.00 17.72 250 GLY B C 1
ATOM 3598 O O . GLY B 1 228 ? 65.925 6.526 48.824 1.00 17.77 250 GLY B O 1
ATOM 3599 N N . GLN B 1 229 ? 67.171 5.997 47.027 1.00 15.54 251 GLN B N 1
ATOM 3600 C CA . GLN B 1 229 ? 66.503 6.954 46.145 1.00 17.39 251 GLN B CA 1
ATOM 3601 C C . GLN B 1 229 ? 65.018 6.638 45.955 1.00 20.55 251 GLN B C 1
ATOM 3602 O O . GLN B 1 229 ? 64.182 7.544 45.838 1.00 21.00 251 GLN B O 1
ATOM 3608 N N . GLU B 1 230 ? 64.682 5.355 45.925 1.00 16.43 252 GLU B N 1
ATOM 3609 C CA . GLU B 1 230 ? 63.285 4.988 45.793 1.00 21.89 252 GLU B CA 1
ATOM 3610 C C . GLU B 1 230 ? 62.490 5.404 47.042 1.00 23.58 252 GLU B C 1
ATOM 3611 O O . GLU B 1 230 ? 61.338 5.837 46.934 1.00 18.90 252 GLU B O 1
ATOM 3617 N N . LEU B 1 231 ? 63.100 5.257 48.220 1.00 21.09 253 LEU B N 1
ATOM 3618 C CA . LEU B 1 231 ? 62.483 5.757 49.453 1.00 22.28 253 LEU B CA 1
ATOM 3619 C C . LEU B 1 231 ? 62.302 7.271 49.393 1.00 19.79 253 LEU B C 1
ATOM 3620 O O . LEU B 1 231 ? 61.230 7.790 49.705 1.00 18.86 253 LEU B O 1
ATOM 3625 N N . ILE B 1 232 ? 63.354 7.980 48.993 1.00 14.75 254 ILE B N 1
ATOM 3626 C CA . ILE B 1 232 ? 63.290 9.433 48.917 1.00 14.02 254 ILE B CA 1
ATOM 3627 C C . ILE B 1 232 ? 62.217 9.861 47.928 1.00 18.21 254 ILE B C 1
ATOM 3628 O O . ILE B 1 232 ? 61.441 10.781 48.172 1.00 24.81 254 ILE B O 1
ATOM 3633 N N . ASN B 1 233 ? 62.165 9.178 46.802 1.00 21.89 255 ASN B N 1
ATOM 3634 C CA . ASN B 1 233 ? 61.230 9.568 45.785 1.00 19.55 255 ASN B CA 1
ATOM 3635 C C . ASN B 1 233 ? 59.791 9.281 46.170 1.00 25.74 255 ASN B C 1
ATOM 3636 O O . ASN B 1 233 ? 58.882 10.000 45.746 1.00 24.31 255 ASN B O 1
ATOM 3641 N N . GLY B 1 234 ? 59.585 8.228 46.959 1.00 22.48 256 GLY B N 1
ATOM 3642 C CA . GLY B 1 234 ? 58.257 7.880 47.421 1.00 23.37 256 GLY B CA 1
ATOM 3643 C C . GLY B 1 234 ? 57.710 8.994 48.293 1.00 25.23 256 GLY B C 1
ATOM 3644 O O . GLY B 1 234 ? 56.517 9.270 48.298 1.00 25.44 256 GLY B O 1
ATOM 3645 N N . PHE B 1 235 ? 58.599 9.630 49.041 1.00 18.44 257 PHE B N 1
ATOM 3646 C CA . PHE B 1 235 ? 58.237 10.755 49.901 1.00 17.31 257 PHE B CA 1
ATOM 3647 C C . PHE B 1 235 ? 57.931 12.009 49.066 1.00 24.37 257 PHE B C 1
ATOM 3648 O O . PHE B 1 235 ? 56.995 12.749 49.368 1.00 23.76 257 PHE B O 1
ATOM 3656 N N . ARG B 1 236 ? 58.701 12.213 47.999 1.00 23.22 258 ARG B N 1
ATOM 3657 C CA . ARG B 1 236 ? 58.594 13.418 47.172 1.00 28.77 258 ARG B CA 1
ATOM 3658 C C . ARG B 1 236 ? 57.413 13.443 46.194 1.00 30.77 258 ARG B C 1
ATOM 3659 O O . ARG B 1 236 ? 56.884 14.509 45.897 1.00 28.59 258 ARG B O 1
ATOM 3667 N N . LEU B 1 237 ? 57.019 12.280 45.685 1.00 31.23 259 LEU B N 1
ATOM 3668 C CA . LEU B 1 237 ? 55.972 12.196 44.661 1.00 34.52 259 LEU B CA 1
ATOM 3669 C C . LEU B 1 237 ? 54.676 12.941 45.013 1.00 40.56 259 LEU B C 1
ATOM 3670 O O . LEU B 1 237 ? 54.178 12.861 46.145 1.00 33.51 259 LEU B O 1
#